Protein AF-A0A142X2S5-F1 (afdb_monomer)

Structure (mmCIF, N/CA/C/O backbone):
data_AF-A0A142X2S5-F1
#
_entry.id   AF-A0A142X2S5-F1
#
loop_
_atom_site.group_PDB
_atom_site.id
_atom_site.type_symbol
_atom_site.label_atom_id
_atom_site.label_alt_id
_atom_site.label_comp_id
_atom_site.label_asym_id
_atom_site.label_entity_id
_atom_site.label_seq_id
_atom_site.pdbx_PDB_ins_code
_atom_site.Cartn_x
_atom_site.Cartn_y
_atom_site.Cartn_z
_atom_site.occupancy
_atom_site.B_iso_or_equiv
_atom_site.auth_seq_id
_atom_site.auth_comp_id
_atom_site.auth_asym_id
_atom_site.auth_atom_id
_atom_site.pdbx_PDB_model_num
ATOM 1 N N . MET A 1 1 ? 18.212 56.727 -26.772 1.00 44.84 1 MET A N 1
ATOM 2 C CA . MET A 1 1 ? 17.847 55.438 -26.141 1.00 44.84 1 MET A CA 1
ATOM 3 C C . MET A 1 1 ? 16.447 55.416 -25.511 1.00 44.84 1 MET A C 1
ATOM 5 O O . MET A 1 1 ? 15.822 54.374 -25.586 1.00 44.84 1 MET A O 1
ATOM 9 N N . GLY A 1 2 ? 15.894 56.514 -24.968 1.00 38.66 2 GLY A N 1
ATOM 10 C CA . GLY A 1 2 ? 14.557 56.482 -24.331 1.00 38.66 2 GLY A CA 1
ATOM 11 C C . GLY A 1 2 ? 13.337 56.349 -25.266 1.00 38.66 2 GLY A C 1
ATOM 12 O O . GLY A 1 2 ? 12.327 55.777 -24.876 1.00 38.66 2 GLY A O 1
ATOM 13 N N . TRP A 1 3 ? 13.420 56.824 -26.514 1.00 35.53 3 TRP A N 1
ATOM 14 C CA . TRP A 1 3 ? 12.264 56.855 -27.427 1.00 35.53 3 TRP A CA 1
ATOM 15 C C . TRP A 1 3 ? 11.974 55.523 -28.141 1.00 35.53 3 TRP A C 1
ATOM 17 O O . TRP A 1 3 ? 10.823 55.272 -28.489 1.00 35.53 3 TRP A O 1
ATOM 27 N N . SER A 1 4 ? 12.964 54.635 -28.313 1.00 38.88 4 SER A N 1
ATOM 28 C CA . SER A 1 4 ? 12.723 53.319 -28.934 1.00 38.88 4 SER A CA 1
ATOM 29 C C . SER A 1 4 ? 12.004 52.358 -27.985 1.00 38.88 4 SER A C 1
ATOM 31 O O . SER A 1 4 ? 11.173 51.573 -28.423 1.00 38.88 4 SER A O 1
ATOM 33 N N . MET A 1 5 ? 12.248 52.476 -26.678 1.00 39.59 5 MET A N 1
ATOM 34 C CA . MET A 1 5 ? 11.594 51.650 -25.662 1.00 39.59 5 MET A CA 1
ATOM 35 C C . MET A 1 5 ? 10.096 51.983 -25.540 1.00 39.59 5 MET A C 1
ATOM 37 O O . MET A 1 5 ? 9.269 51.083 -25.420 1.00 39.59 5 MET A O 1
ATOM 41 N N . LEU A 1 6 ? 9.733 53.266 -25.672 1.00 40.75 6 LEU A N 1
ATOM 42 C CA . LEU A 1 6 ? 8.340 53.723 -25.659 1.00 40.75 6 LEU A CA 1
ATOM 43 C C . LEU A 1 6 ? 7.553 53.216 -26.884 1.00 40.75 6 LEU A C 1
ATOM 45 O O . LEU A 1 6 ? 6.402 52.802 -26.754 1.00 40.75 6 LEU A O 1
ATOM 49 N N . PHE A 1 7 ? 8.186 53.189 -28.062 1.00 42.09 7 PHE A N 1
ATOM 50 C CA . PHE A 1 7 ? 7.568 52.713 -29.306 1.00 42.09 7 PHE A CA 1
ATOM 51 C C . PHE A 1 7 ? 7.323 51.196 -29.310 1.00 42.09 7 PHE A C 1
ATOM 53 O O . PHE A 1 7 ? 6.275 50.738 -29.774 1.00 42.09 7 PHE A O 1
ATOM 60 N N . THR A 1 8 ? 8.248 50.417 -28.744 1.00 43.41 8 THR A N 1
ATOM 61 C CA . THR A 1 8 ? 8.107 48.958 -28.611 1.00 43.41 8 THR A CA 1
ATOM 62 C C . THR A 1 8 ? 6.992 48.589 -27.632 1.00 43.41 8 THR A C 1
ATOM 64 O O . THR A 1 8 ? 6.188 47.702 -27.917 1.00 43.41 8 THR A O 1
ATOM 67 N N . VAL A 1 9 ? 6.875 49.317 -26.516 1.00 42.91 9 VAL A N 1
ATOM 68 C CA . VAL A 1 9 ? 5.805 49.104 -25.528 1.00 42.91 9 VAL A CA 1
ATOM 69 C C . VAL A 1 9 ? 4.435 49.484 -26.101 1.00 42.91 9 VAL A C 1
ATOM 71 O O . VAL A 1 9 ? 3.485 48.717 -25.962 1.00 42.91 9 VAL A O 1
ATOM 74 N N . LEU A 1 10 ? 4.324 50.606 -26.821 1.00 40.78 10 LEU A N 1
ATOM 75 C CA . LEU A 1 10 ? 3.065 51.017 -27.460 1.00 40.78 10 LEU A CA 1
ATOM 76 C C . LEU A 1 10 ? 2.618 50.047 -28.569 1.00 40.78 10 LEU A C 1
ATOM 78 O O . LEU A 1 10 ? 1.429 49.744 -28.672 1.00 40.78 10 LEU A O 1
ATOM 82 N N . SER A 1 11 ? 3.556 49.494 -29.345 1.00 41.19 11 SER A N 1
ATOM 83 C CA . SER A 1 11 ? 3.259 48.511 -30.404 1.00 41.19 11 SER A CA 1
ATOM 84 C C . SER A 1 11 ? 2.818 47.152 -29.843 1.00 41.19 11 SER A C 1
ATOM 86 O O . SER A 1 11 ? 1.925 46.499 -30.392 1.00 41.19 11 SER A O 1
ATOM 88 N N . PHE A 1 12 ? 3.387 46.744 -28.704 1.00 41.97 12 PHE A N 1
ATOM 89 C CA . PHE A 1 12 ? 2.974 45.542 -27.979 1.00 41.97 12 PHE A CA 1
ATOM 90 C C . PHE A 1 12 ? 1.568 45.700 -27.375 1.00 41.97 12 PHE A C 1
ATOM 92 O O . PHE A 1 12 ? 0.742 44.795 -27.475 1.00 41.97 12 PHE A O 1
ATOM 99 N N . VAL A 1 13 ? 1.243 46.883 -26.840 1.00 44.03 13 VAL A N 1
ATOM 100 C CA . VAL A 1 13 ? -0.082 47.194 -26.273 1.00 44.03 13 VAL A CA 1
ATOM 101 C C . VAL A 1 13 ? -1.168 47.282 -27.350 1.00 44.03 13 VAL A C 1
ATOM 103 O O . VAL A 1 13 ? -2.266 46.764 -27.139 1.00 44.03 13 VAL A O 1
ATOM 106 N N . ALA A 1 14 ? -0.882 47.862 -28.520 1.00 41.53 14 ALA A N 1
ATOM 107 C CA . ALA A 1 14 ? -1.813 47.871 -29.655 1.00 41.53 14 ALA A CA 1
ATOM 108 C C . ALA A 1 14 ? -2.127 46.444 -30.154 1.00 41.53 14 ALA A C 1
ATOM 110 O O . ALA A 1 14 ? -3.272 46.124 -30.473 1.00 41.53 14 ALA A O 1
ATOM 111 N N . SER A 1 15 ? -1.129 45.557 -30.129 1.00 42.88 15 SER A N 1
ATOM 112 C CA . SER A 1 15 ? -1.288 44.148 -30.510 1.00 42.88 15 SER A CA 1
ATOM 113 C C . SER A 1 15 ? -2.074 43.349 -29.463 1.00 42.88 15 SER A C 1
ATOM 115 O O . SER A 1 15 ? -2.955 42.566 -29.815 1.00 42.88 15 SER A O 1
ATOM 117 N N . LEU A 1 16 ? -1.827 43.589 -28.170 1.00 38.25 16 LEU A N 1
ATOM 118 C CA . LEU A 1 16 ? -2.517 42.907 -27.070 1.00 38.25 16 LEU A CA 1
ATOM 119 C C . LEU A 1 16 ? -3.984 43.353 -26.938 1.00 38.25 16 LEU A C 1
ATOM 121 O O . LEU A 1 16 ? -4.869 42.530 -26.707 1.00 38.25 16 LEU A O 1
ATOM 125 N N . SER A 1 17 ? -4.258 44.645 -27.141 1.00 42.50 17 SER A N 1
ATOM 126 C CA . SER A 1 17 ? -5.621 45.196 -27.156 1.00 42.50 17 SER A CA 1
ATOM 127 C C . SER A 1 17 ? -6.417 44.757 -28.391 1.00 42.50 17 SER A C 1
ATOM 129 O O . SER A 1 17 ? -7.601 44.445 -28.257 1.00 42.50 17 SER A O 1
ATOM 131 N N . GLY A 1 18 ? -5.776 44.616 -29.558 1.00 40.81 18 GLY A N 1
ATOM 132 C CA . GLY A 1 18 ? -6.381 44.003 -30.747 1.00 40.81 18 GLY A CA 1
ATOM 133 C C . GLY A 1 18 ? -6.702 42.513 -30.563 1.00 40.81 18 GLY A C 1
ATOM 134 O O . GLY A 1 18 ? -7.794 42.064 -30.914 1.00 40.81 18 GLY A O 1
ATOM 135 N N . PHE A 1 19 ? -5.795 41.754 -29.938 1.00 42.12 19 PHE A N 1
ATOM 136 C CA . PHE A 1 19 ? -5.957 40.314 -29.698 1.00 42.12 19 PHE A CA 1
ATOM 137 C C . PHE A 1 19 ? -7.032 40.003 -28.641 1.00 42.12 19 PHE A C 1
ATOM 139 O O . PHE A 1 19 ? -7.837 39.084 -28.810 1.00 42.12 19 PHE A O 1
ATOM 146 N N . LEU A 1 20 ? -7.104 40.807 -27.575 1.00 39.94 20 LEU A N 1
ATOM 147 C CA . LEU A 1 20 ? -8.147 40.704 -26.548 1.00 39.94 20 LEU A CA 1
ATOM 148 C C . LEU A 1 20 ? -9.498 41.245 -27.046 1.00 39.94 20 LEU A C 1
ATOM 150 O O . LEU A 1 20 ? -10.539 40.653 -26.757 1.00 39.94 20 LEU A O 1
ATOM 154 N N . GLY A 1 21 ? -9.498 42.312 -27.852 1.00 41.34 21 GLY A N 1
ATOM 155 C CA . GLY A 1 21 ? -10.703 42.892 -28.448 1.00 41.34 21 GLY A CA 1
ATOM 156 C C . GLY A 1 21 ? -11.422 41.947 -29.415 1.00 41.34 21 GLY A C 1
ATOM 157 O O . GLY A 1 21 ? -12.646 41.855 -29.380 1.00 41.34 21 GLY A O 1
ATOM 158 N N . ALA A 1 22 ? -10.686 41.176 -30.222 1.00 43.06 22 ALA A N 1
ATOM 159 C CA . ALA A 1 22 ? -11.280 40.264 -31.203 1.00 43.06 22 ALA A CA 1
ATOM 160 C C . ALA A 1 22 ? -11.948 39.018 -30.579 1.00 43.06 22 ALA A C 1
ATOM 162 O O . ALA A 1 22 ? -12.914 38.498 -31.139 1.00 43.06 22 ALA A O 1
ATOM 163 N N . ARG A 1 23 ? -11.490 38.551 -29.404 1.00 41.00 23 ARG A N 1
ATOM 164 C CA . ARG A 1 23 ? -12.086 37.398 -28.691 1.00 41.00 23 ARG A CA 1
ATOM 165 C C . ARG A 1 23 ? -13.146 37.781 -27.650 1.00 41.00 23 ARG A C 1
ATOM 167 O O . ARG A 1 23 ? -14.044 36.984 -27.395 1.00 41.00 23 ARG A O 1
ATOM 174 N N . ALA A 1 24 ? -13.096 38.986 -27.077 1.00 44.59 24 ALA A N 1
ATOM 175 C CA . ALA A 1 24 ? -13.946 39.369 -25.941 1.00 44.59 24 ALA A CA 1
ATOM 176 C C . ALA A 1 24 ? -15.348 39.911 -26.304 1.00 44.59 24 ALA A C 1
ATOM 178 O O . ALA A 1 24 ? -16.170 40.133 -25.415 1.00 44.59 24 ALA A O 1
ATOM 179 N N . ILE A 1 25 ? -15.669 40.134 -27.585 1.00 45.31 25 ILE A N 1
ATOM 180 C CA . ILE A 1 25 ? -16.902 40.855 -27.972 1.00 45.31 25 ILE A CA 1
ATOM 181 C C . ILE A 1 25 ? -18.195 40.015 -27.862 1.00 45.31 25 ILE A C 1
ATOM 183 O O . ILE A 1 25 ? -19.285 40.597 -27.831 1.00 45.31 25 ILE A O 1
ATOM 187 N N . ARG A 1 26 ? -18.120 38.682 -27.715 1.00 45.19 26 ARG A N 1
ATOM 188 C CA . ARG A 1 26 ? -19.310 37.800 -27.722 1.00 45.19 26 ARG A CA 1
ATOM 189 C C . ARG A 1 26 ? -19.852 37.355 -26.358 1.00 45.19 26 ARG A C 1
ATOM 191 O O . ARG A 1 26 ? -20.937 36.787 -26.334 1.00 45.19 26 ARG A O 1
ATOM 198 N N . ASP A 1 27 ? -19.182 37.644 -25.242 1.00 44.12 27 ASP A N 1
ATOM 199 C CA . ASP A 1 27 ? -19.626 37.179 -23.917 1.00 44.12 27 ASP A CA 1
ATOM 200 C C . ASP A 1 27 ? -19.834 38.348 -22.936 1.00 44.12 27 ASP A C 1
ATOM 202 O O . ASP A 1 27 ? -18.947 39.175 -22.700 1.00 44.12 27 ASP A O 1
ATOM 206 N N . ALA A 1 28 ? -21.037 38.429 -22.358 1.00 46.28 28 ALA A N 1
ATOM 207 C CA . ALA A 1 28 ? -21.447 39.487 -21.437 1.00 46.28 28 ALA A CA 1
ATOM 208 C C . ALA A 1 28 ? -20.586 39.543 -20.158 1.00 46.28 28 ALA A C 1
ATOM 210 O O . ALA A 1 28 ? -20.481 40.607 -19.545 1.00 46.28 28 ALA A O 1
ATOM 211 N N . ARG A 1 29 ? -19.917 38.440 -19.789 1.00 46.94 29 ARG A N 1
ATOM 212 C CA . ARG A 1 29 ? -19.066 38.342 -18.586 1.00 46.94 29 ARG A CA 1
ATOM 213 C C . ARG A 1 29 ? -17.768 39.152 -18.690 1.00 46.94 29 ARG A C 1
ATOM 215 O O . ARG A 1 29 ? -17.302 39.699 -17.694 1.00 46.94 29 ARG A O 1
ATOM 222 N N . TRP A 1 30 ? -17.217 39.308 -19.895 1.00 43.16 30 TRP A N 1
ATOM 223 C CA . TRP A 1 30 ? -15.948 40.019 -20.115 1.00 43.16 30 TRP A CA 1
ATOM 224 C C . TRP A 1 30 ? -16.097 41.544 -20.167 1.00 43.16 30 TRP A C 1
ATOM 226 O O . TRP A 1 30 ? -15.163 42.279 -19.839 1.00 43.16 30 TRP A O 1
ATOM 236 N N . ARG A 1 31 ? -17.291 42.044 -20.510 1.00 44.97 31 ARG A N 1
ATOM 237 C CA . ARG A 1 31 ? -17.575 43.487 -20.610 1.00 44.97 31 ARG A CA 1
ATOM 238 C C . ARG A 1 31 ? -17.478 44.214 -19.265 1.00 44.97 31 ARG A C 1
ATOM 240 O O . ARG A 1 31 ? -17.175 45.404 -19.243 1.00 44.97 31 ARG A O 1
ATOM 247 N N . PHE A 1 32 ? -17.723 43.514 -18.157 1.00 47.56 32 PHE A N 1
ATOM 248 C CA . PHE A 1 32 ? -17.610 44.075 -16.809 1.00 47.56 32 PHE A CA 1
ATOM 249 C C . PHE A 1 32 ? -16.150 44.157 -16.342 1.00 47.56 32 PHE A C 1
ATOM 251 O O . PHE A 1 32 ? -15.720 45.205 -15.864 1.00 47.56 32 PHE A O 1
ATOM 258 N N . TYR A 1 33 ? -15.364 43.101 -16.583 1.00 43.47 33 TYR A N 1
ATOM 259 C CA . TYR A 1 33 ? -13.931 43.075 -16.271 1.00 43.47 33 TYR A CA 1
ATOM 260 C C . TYR A 1 33 ? -13.159 44.175 -17.002 1.00 43.47 33 TYR A C 1
ATOM 262 O O . TYR A 1 33 ? -12.364 44.871 -16.379 1.00 43.47 33 TYR A O 1
ATOM 270 N N . LEU A 1 34 ? -13.444 44.388 -18.291 1.00 48.88 34 LEU A N 1
ATOM 271 C CA . LEU A 1 34 ? -12.837 45.466 -19.079 1.00 48.88 34 LEU A CA 1
ATOM 272 C C . LEU A 1 34 ? -13.216 46.864 -18.560 1.00 48.88 34 LEU A C 1
ATOM 274 O O . LEU A 1 34 ? -12.362 47.744 -18.514 1.00 48.88 34 LEU A O 1
ATOM 278 N N . LYS A 1 35 ? -14.463 47.077 -18.113 1.00 47.22 35 LYS A N 1
ATOM 279 C CA . LYS A 1 35 ? -14.905 48.375 -17.567 1.00 47.22 35 LYS A CA 1
ATOM 280 C C . LYS A 1 35 ? -14.215 48.753 -16.252 1.00 47.22 35 LYS A C 1
ATOM 282 O O . LYS A 1 35 ? -14.055 49.944 -16.002 1.00 47.22 35 LYS A O 1
ATOM 287 N N . LEU A 1 36 ? -13.811 47.776 -15.434 1.00 49.56 36 LEU A N 1
ATOM 288 C CA . LEU A 1 36 ? -13.132 48.031 -14.157 1.00 49.56 36 LEU A CA 1
ATOM 289 C C . LEU A 1 36 ? -11.602 48.104 -14.284 1.00 49.56 36 LEU A C 1
ATOM 291 O O . LEU A 1 36 ? -10.973 48.883 -13.573 1.00 49.56 36 LEU A O 1
ATOM 295 N N . SER A 1 37 ? -10.990 47.313 -15.172 1.00 50.47 37 SER A N 1
ATOM 296 C CA . SER A 1 37 ? -9.525 47.207 -15.269 1.00 50.47 37 SER A CA 1
ATOM 297 C C . SER A 1 37 ? -8.879 48.312 -16.111 1.00 50.47 37 SER A C 1
ATOM 299 O O . SER A 1 37 ? -7.793 48.783 -15.773 1.00 50.47 37 SER A O 1
ATOM 301 N N . LEU A 1 38 ? -9.550 48.790 -17.165 1.00 51.34 38 LEU A N 1
ATOM 302 C CA . LEU A 1 38 ? -9.025 49.836 -18.056 1.00 51.34 38 LEU A CA 1
ATOM 303 C C . LEU A 1 38 ? -8.737 51.186 -17.360 1.00 51.34 38 LEU A C 1
ATOM 305 O O . LEU A 1 38 ? -7.678 51.759 -17.629 1.00 51.34 38 LEU A O 1
ATOM 309 N N . PRO A 1 39 ? -9.587 51.705 -16.449 1.00 53.53 39 PRO A N 1
ATOM 310 C CA . PRO A 1 39 ? -9.295 52.943 -15.719 1.00 53.53 39 PRO A CA 1
ATOM 311 C C . PRO A 1 39 ? -8.101 52.810 -14.763 1.00 53.53 39 PRO A C 1
ATOM 313 O O . PRO A 1 39 ? -7.277 53.716 -14.681 1.00 53.53 39 PRO A O 1
ATOM 316 N N . LEU A 1 40 ? -7.975 51.664 -14.085 1.00 54.81 40 LEU A N 1
ATOM 317 C CA . LEU A 1 40 ? -6.886 51.362 -13.146 1.00 54.81 40 LEU A CA 1
ATOM 318 C C . LEU A 1 40 ? -5.534 51.242 -13.859 1.00 54.81 40 LEU A C 1
ATOM 320 O O . LEU A 1 40 ? -4.540 51.807 -13.408 1.00 54.81 40 LEU A O 1
ATOM 324 N N . ILE A 1 41 ? -5.516 50.571 -15.013 1.00 56.22 41 ILE A N 1
ATOM 325 C CA . ILE A 1 41 ? -4.330 50.475 -15.871 1.00 56.22 41 ILE A CA 1
ATOM 326 C C . ILE A 1 41 ? -3.939 51.865 -16.395 1.00 56.22 41 ILE A C 1
ATOM 328 O O . ILE A 1 41 ? -2.766 52.231 -16.361 1.00 56.22 41 ILE A O 1
ATOM 332 N N . SER A 1 42 ? -4.915 52.680 -16.804 1.00 58.09 42 SER A N 1
ATOM 333 C CA . SER A 1 42 ? -4.665 54.046 -17.288 1.00 58.09 42 SER A CA 1
ATOM 334 C C . SER A 1 42 ? -4.078 54.959 -16.201 1.00 58.09 42 SER A C 1
ATOM 336 O O . SER A 1 42 ? -3.175 55.749 -16.480 1.00 58.09 42 SER A O 1
ATOM 338 N N . LEU A 1 43 ? -4.537 54.820 -14.951 1.00 59.91 43 LEU A N 1
ATOM 339 C CA . LEU A 1 43 ? -4.029 55.582 -13.806 1.00 59.91 43 LEU A CA 1
ATOM 340 C C . LEU A 1 43 ? -2.568 55.221 -13.477 1.00 59.91 43 LEU A C 1
ATOM 342 O O . LEU A 1 43 ? -1.759 56.104 -13.198 1.00 59.91 43 LEU A O 1
ATOM 346 N N . LEU A 1 44 ? -2.206 53.937 -13.579 1.00 56.62 44 LEU A N 1
ATOM 347 C CA . LEU A 1 44 ? -0.835 53.454 -13.368 1.00 56.62 44 LEU A CA 1
ATOM 348 C C . LEU A 1 44 ? 0.142 54.011 -14.402 1.00 56.62 44 LEU A C 1
ATOM 350 O O . LEU A 1 44 ? 1.229 54.465 -14.041 1.00 56.62 44 LEU A O 1
ATOM 354 N N . PHE A 1 45 ? -0.252 54.029 -15.677 1.00 60.03 45 PHE A N 1
ATOM 355 C CA . PHE A 1 45 ? 0.576 54.615 -16.730 1.00 60.03 45 PHE A CA 1
ATOM 356 C C . PHE A 1 45 ? 0.737 56.130 -16.560 1.00 60.03 45 PHE A C 1
ATOM 358 O O . PHE A 1 45 ? 1.834 56.644 -16.781 1.00 60.03 45 PHE A O 1
ATOM 365 N N . ALA A 1 46 ? -0.300 56.838 -16.097 1.00 62.81 46 ALA A N 1
ATOM 366 C CA . ALA A 1 46 ? -0.203 58.261 -15.777 1.00 62.81 46 ALA A CA 1
ATOM 367 C C . ALA A 1 46 ? 0.775 58.524 -14.616 1.00 62.81 46 ALA A C 1
ATOM 369 O O . ALA A 1 46 ? 1.632 59.400 -14.732 1.00 62.81 46 ALA A O 1
ATOM 370 N N . CYS A 1 47 ? 0.719 57.733 -13.538 1.00 60.12 47 CYS A N 1
ATOM 371 C CA . CYS A 1 47 ? 1.647 57.848 -12.407 1.00 60.12 47 CYS A CA 1
ATOM 372 C C . CYS A 1 47 ? 3.098 57.520 -12.794 1.00 60.12 47 CYS A C 1
ATOM 374 O O . CYS A 1 47 ? 4.012 58.241 -12.392 1.00 60.12 47 CYS A O 1
ATOM 376 N N . ALA A 1 48 ? 3.320 56.484 -13.610 1.00 58.91 48 ALA A N 1
ATOM 377 C CA . ALA A 1 48 ? 4.652 56.124 -14.096 1.00 58.91 48 ALA A CA 1
ATOM 378 C C . ALA A 1 48 ? 5.239 57.206 -15.021 1.00 58.91 48 ALA A C 1
ATOM 380 O O . ALA A 1 48 ? 6.393 57.602 -14.857 1.00 58.91 48 ALA A O 1
ATOM 381 N N . ALA A 1 49 ? 4.431 57.750 -15.939 1.00 61.62 49 ALA A N 1
ATOM 382 C CA . ALA A 1 49 ? 4.846 58.843 -16.817 1.00 61.62 49 ALA A CA 1
ATOM 383 C C . ALA A 1 49 ? 5.199 60.118 -16.029 1.00 61.62 49 ALA A C 1
ATOM 385 O O . ALA A 1 49 ? 6.182 60.793 -16.346 1.00 61.62 49 ALA A O 1
ATOM 386 N N . TRP A 1 50 ? 4.448 60.424 -14.966 1.00 60.44 50 TRP A N 1
ATOM 387 C CA . TRP A 1 50 ? 4.737 61.559 -14.087 1.00 60.44 50 TRP A CA 1
ATOM 388 C C . TRP A 1 50 ? 5.991 61.347 -13.234 1.00 60.44 50 TRP A C 1
ATOM 390 O O . TRP A 1 50 ? 6.805 62.262 -13.122 1.00 60.44 50 TRP A O 1
ATOM 400 N N . GLY A 1 51 ? 6.211 60.142 -12.703 1.00 58.03 51 GLY A N 1
ATOM 401 C CA . GLY A 1 51 ? 7.448 59.796 -11.994 1.00 58.03 51 GLY A CA 1
ATOM 402 C C . GLY A 1 51 ? 8.686 59.966 -12.881 1.00 58.03 51 GLY A C 1
ATOM 403 O O . GLY A 1 51 ? 9.652 60.622 -12.486 1.00 58.03 51 GLY A O 1
ATOM 404 N N . CYS A 1 52 ? 8.633 59.477 -14.125 1.00 62.22 52 CYS A N 1
ATOM 405 C CA . CYS A 1 52 ? 9.712 59.660 -15.100 1.00 62.22 52 CYS A CA 1
ATOM 406 C C . CYS A 1 52 ? 9.958 61.138 -15.454 1.00 62.22 52 CYS A C 1
ATOM 408 O O . CYS A 1 52 ? 11.109 61.532 -15.645 1.00 62.22 52 CYS A O 1
ATOM 410 N N . PHE A 1 53 ? 8.912 61.971 -15.500 1.00 65.88 53 PHE A N 1
ATOM 411 C CA . PHE A 1 53 ? 9.023 63.411 -15.761 1.00 65.88 53 PHE A CA 1
ATOM 412 C C . PHE A 1 53 ? 9.801 64.162 -14.666 1.00 65.88 53 PHE A C 1
ATOM 414 O O . PHE A 1 53 ? 10.651 64.998 -14.979 1.00 65.88 53 PHE A O 1
ATOM 421 N N . TRP A 1 54 ? 9.565 63.845 -13.388 1.00 58.50 54 TRP A N 1
ATOM 422 C CA . TRP A 1 54 ? 10.279 64.468 -12.263 1.00 58.50 54 TRP A CA 1
ATOM 423 C C . TRP A 1 54 ? 11.728 63.986 -12.138 1.00 58.50 54 TRP A C 1
ATOM 425 O O . TRP A 1 54 ? 12.626 64.789 -11.870 1.00 58.50 54 TRP A O 1
ATOM 435 N N . VAL A 1 55 ? 11.978 62.704 -12.424 1.00 59.75 55 VAL A N 1
ATOM 436 C CA . VAL A 1 55 ? 13.338 62.143 -12.482 1.00 59.75 55 VAL A CA 1
ATOM 437 C C . VAL A 1 55 ? 14.148 62.790 -13.610 1.00 59.75 55 VAL A C 1
ATOM 439 O O . VAL A 1 55 ? 15.289 63.191 -13.389 1.00 59.75 55 VAL A O 1
ATOM 442 N N . ALA A 1 56 ? 13.549 62.998 -14.788 1.00 59.47 56 ALA A N 1
ATOM 443 C CA . ALA A 1 56 ? 14.208 63.656 -15.919 1.00 59.47 56 ALA A CA 1
ATOM 444 C C . ALA A 1 56 ? 14.549 65.140 -15.667 1.00 59.47 56 ALA A C 1
ATOM 446 O O . ALA A 1 56 ? 15.414 65.689 -16.347 1.00 59.47 56 ALA A O 1
ATOM 447 N N . ARG A 1 57 ? 13.906 65.794 -14.687 1.00 63.22 57 ARG A N 1
ATOM 448 C CA . ARG A 1 57 ? 14.204 67.178 -14.270 1.00 63.22 57 ARG A CA 1
ATOM 449 C C . ARG A 1 57 ? 15.152 67.287 -13.072 1.00 63.22 57 ARG A C 1
ATOM 451 O O . ARG A 1 57 ? 15.370 68.390 -12.582 1.00 63.22 57 ARG A O 1
ATOM 458 N N . GLY A 1 58 ? 15.736 66.174 -12.623 1.00 50.34 58 GLY A N 1
ATOM 459 C CA . GLY A 1 58 ? 16.754 66.148 -11.566 1.00 50.34 58 GLY A CA 1
ATOM 460 C C . GLY A 1 58 ? 16.204 66.136 -10.137 1.00 50.34 58 GLY A C 1
ATOM 461 O O . GLY A 1 58 ? 16.970 66.290 -9.191 1.00 50.34 58 GLY A O 1
ATOM 462 N N . TRP A 1 59 ? 14.894 65.940 -9.952 1.00 54.22 59 TRP A N 1
ATOM 463 C CA . TRP A 1 59 ? 14.246 65.920 -8.636 1.00 54.22 59 TRP A CA 1
ATOM 464 C C . TRP A 1 59 ? 14.035 64.467 -8.189 1.00 54.22 59 TRP A C 1
ATOM 466 O O . TRP A 1 59 ? 12.927 63.928 -8.217 1.00 54.22 59 TRP A O 1
ATOM 476 N N . SER A 1 60 ? 15.131 63.810 -7.808 1.00 58.62 60 SER A N 1
ATOM 477 C CA . SER A 1 60 ? 15.187 62.366 -7.536 1.00 58.62 60 SER A CA 1
ATOM 478 C C . SER A 1 60 ? 14.323 61.923 -6.348 1.00 58.62 60 SER A C 1
ATOM 480 O O . SER A 1 60 ? 13.685 60.874 -6.416 1.00 58.62 60 SER A O 1
ATOM 482 N N . ILE A 1 61 ? 14.226 62.733 -5.290 1.00 60.97 61 ILE A N 1
ATOM 483 C CA . ILE A 1 61 ? 13.481 62.381 -4.067 1.00 60.97 61 ILE A CA 1
ATOM 484 C C . ILE A 1 61 ? 11.959 62.428 -4.295 1.00 60.97 61 ILE A C 1
ATOM 486 O O . ILE A 1 61 ? 11.245 61.515 -3.883 1.00 60.97 61 ILE A O 1
ATOM 490 N N . LEU A 1 62 ? 11.453 63.442 -5.008 1.00 57.97 62 LEU A N 1
ATOM 491 C CA . LEU A 1 62 ? 10.020 63.554 -5.320 1.00 57.97 62 LEU A CA 1
ATOM 492 C C . LEU A 1 62 ? 9.564 62.476 -6.324 1.00 57.97 62 LEU A C 1
ATOM 494 O O . LEU A 1 62 ? 8.460 61.941 -6.208 1.00 57.97 62 LEU A O 1
ATOM 498 N N . GLY A 1 63 ? 10.430 62.120 -7.280 1.00 57.19 63 GLY A N 1
ATOM 499 C CA . GLY A 1 63 ? 10.191 61.017 -8.216 1.00 57.19 63 GLY A CA 1
ATOM 500 C C . GLY A 1 63 ? 10.109 59.654 -7.519 1.00 57.19 63 GLY A C 1
ATOM 501 O O . GLY A 1 63 ? 9.213 58.864 -7.804 1.00 57.19 63 GLY A O 1
ATOM 502 N N . LEU A 1 64 ? 10.987 59.395 -6.547 1.00 56.72 64 LEU A N 1
ATOM 503 C CA . LEU A 1 64 ? 10.978 58.148 -5.772 1.00 56.72 64 LEU A CA 1
ATOM 504 C C . LEU A 1 64 ? 9.750 58.026 -4.856 1.00 56.72 64 LEU A C 1
ATOM 506 O O . LEU A 1 64 ? 9.164 56.949 -4.773 1.00 56.72 64 LEU A O 1
ATOM 510 N N . LEU A 1 65 ? 9.316 59.121 -4.222 1.00 60.34 65 LEU A N 1
ATOM 511 C CA . LEU A 1 65 ? 8.119 59.134 -3.366 1.00 60.34 65 LEU A CA 1
ATOM 512 C C . LEU A 1 65 ? 6.818 58.926 -4.156 1.00 60.34 65 LEU A C 1
ATOM 514 O O . LEU A 1 65 ? 5.889 58.276 -3.676 1.00 60.34 65 LEU A O 1
ATOM 518 N N . THR A 1 66 ? 6.744 59.446 -5.382 1.00 59.22 66 THR A N 1
ATOM 519 C CA . THR A 1 66 ? 5.573 59.257 -6.254 1.00 59.22 66 THR A CA 1
ATOM 520 C C . THR A 1 66 ? 5.506 57.837 -6.821 1.00 59.22 66 THR A C 1
ATOM 522 O O . THR A 1 66 ? 4.430 57.238 -6.835 1.00 59.22 66 THR A O 1
ATOM 525 N N . LEU A 1 67 ? 6.649 57.252 -7.194 1.00 56.84 67 LEU A N 1
ATOM 526 C CA . LEU A 1 67 ? 6.744 55.849 -7.612 1.00 56.84 67 LEU A CA 1
ATOM 527 C C . LEU A 1 67 ? 6.438 54.870 -6.465 1.00 56.84 67 LEU A C 1
ATOM 529 O O . LEU A 1 67 ? 5.713 53.900 -6.681 1.00 56.84 67 LEU A O 1
ATOM 533 N N . SER A 1 68 ? 6.914 55.131 -5.241 1.00 56.44 68 SER A N 1
ATOM 534 C CA . SER A 1 68 ? 6.631 54.255 -4.094 1.00 56.44 68 SER A CA 1
ATOM 535 C C . SER A 1 68 ? 5.152 54.277 -3.697 1.00 56.44 68 SER A C 1
ATOM 537 O O . SER A 1 68 ? 4.567 53.225 -3.437 1.00 56.44 68 SER A O 1
ATOM 539 N N . SER A 1 69 ? 4.517 55.450 -3.746 1.00 56.56 69 SER A N 1
ATOM 540 C CA . SER A 1 69 ? 3.086 55.610 -3.460 1.00 56.56 69 SER A CA 1
ATOM 541 C C . SER A 1 69 ? 2.211 54.905 -4.504 1.00 56.56 69 SER A C 1
ATOM 543 O O . SER A 1 69 ? 1.214 54.272 -4.153 1.00 56.56 69 SER A O 1
ATOM 545 N N . ALA A 1 70 ? 2.606 54.948 -5.783 1.00 55.91 70 ALA A N 1
ATOM 546 C CA . ALA A 1 70 ? 1.922 54.232 -6.860 1.00 55.91 70 ALA A CA 1
ATOM 547 C C . ALA A 1 70 ? 2.051 52.704 -6.717 1.00 55.91 70 ALA A C 1
ATOM 549 O O . ALA A 1 70 ? 1.066 51.989 -6.903 1.00 55.91 70 ALA A O 1
ATOM 550 N N . CYS A 1 71 ? 3.224 52.201 -6.317 1.00 53.91 71 CYS A N 1
ATOM 551 C CA . CYS A 1 71 ? 3.416 50.781 -6.009 1.00 53.91 71 CYS A CA 1
ATOM 552 C C . CYS A 1 71 ? 2.572 50.331 -4.808 1.00 53.91 71 CYS A C 1
ATOM 554 O O . CYS A 1 71 ? 1.977 49.255 -4.850 1.00 53.91 71 CYS A O 1
ATOM 556 N N . LEU A 1 72 ? 2.463 51.156 -3.761 1.00 55.16 72 LEU A N 1
ATOM 557 C CA . LEU A 1 72 ? 1.653 50.833 -2.584 1.00 55.16 72 LEU A CA 1
ATOM 558 C C . LEU A 1 72 ? 0.157 50.751 -2.928 1.00 55.16 72 LEU A C 1
ATOM 560 O O . LEU A 1 72 ? -0.523 49.802 -2.542 1.00 55.16 72 LEU A O 1
ATOM 564 N N . LEU A 1 73 ? -0.343 51.704 -3.721 1.00 55.25 73 LEU A N 1
ATOM 565 C CA . LEU A 1 73 ? -1.713 51.680 -4.242 1.00 55.25 73 LEU A CA 1
ATOM 566 C C . LEU A 1 73 ? -1.964 50.467 -5.146 1.00 55.25 73 LEU A C 1
ATOM 568 O O . LEU A 1 73 ? -3.060 49.913 -5.127 1.00 55.25 73 LEU A O 1
ATOM 572 N N . TRP A 1 74 ? -0.955 50.017 -5.896 1.00 52.44 74 TRP A N 1
ATOM 573 C CA . TRP A 1 74 ? -1.052 48.822 -6.731 1.00 52.44 74 TRP A CA 1
ATOM 574 C C . TRP A 1 74 ? -1.152 47.533 -5.912 1.00 52.44 74 TRP A C 1
ATOM 576 O O . TRP A 1 74 ? -1.992 46.686 -6.208 1.00 52.44 74 TRP A O 1
ATOM 586 N N . ILE A 1 75 ? -0.361 47.410 -4.843 1.00 53.38 75 ILE A N 1
ATOM 587 C CA . ILE A 1 75 ? -0.419 46.268 -3.918 1.00 53.38 75 ILE A CA 1
ATOM 588 C C . ILE A 1 75 ? -1.788 46.209 -3.228 1.00 53.38 75 ILE A C 1
ATOM 590 O O . ILE A 1 75 ? -2.402 45.144 -3.160 1.00 53.38 75 ILE A O 1
ATOM 594 N N . LEU A 1 76 ? -2.311 47.356 -2.784 1.00 51.84 76 LEU A N 1
ATOM 595 C CA . LEU A 1 76 ? -3.641 47.438 -2.174 1.00 51.84 76 LEU A CA 1
ATOM 596 C C . LEU A 1 76 ? -4.762 47.130 -3.180 1.00 51.84 76 LEU A C 1
ATOM 598 O O . LEU A 1 76 ? -5.708 46.418 -2.844 1.00 51.84 76 LEU A O 1
ATOM 602 N N . ALA A 1 77 ? -4.644 47.599 -4.427 1.00 53.47 77 ALA A N 1
ATOM 603 C CA . ALA A 1 77 ? -5.602 47.297 -5.489 1.00 53.47 77 ALA A CA 1
ATOM 604 C C . ALA A 1 77 ? -5.586 45.810 -5.882 1.00 53.47 77 ALA A C 1
ATOM 606 O O . ALA A 1 77 ? -6.648 45.231 -6.102 1.00 53.47 77 ALA A O 1
ATOM 607 N N . LEU A 1 78 ? -4.413 45.170 -5.915 1.00 50.41 78 LEU A N 1
ATOM 608 C CA . LEU A 1 78 ? -4.279 43.724 -6.107 1.00 50.41 78 LEU A CA 1
ATOM 609 C C . LEU A 1 78 ? -4.889 42.935 -4.953 1.00 50.41 78 LEU A C 1
ATOM 611 O O . LEU A 1 78 ? -5.605 41.971 -5.205 1.00 50.41 78 LEU A O 1
ATOM 615 N N . GLY A 1 79 ? -4.666 43.366 -3.709 1.00 46.69 79 GLY A N 1
ATOM 616 C CA . GLY A 1 79 ? -5.282 42.760 -2.527 1.00 46.69 79 GLY A CA 1
ATOM 617 C C . GLY A 1 79 ? -6.811 42.835 -2.570 1.00 46.69 79 GLY A C 1
ATOM 618 O O . GLY A 1 79 ? -7.487 41.820 -2.404 1.00 46.69 79 GLY A O 1
ATOM 619 N N . ALA A 1 80 ? -7.363 44.008 -2.892 1.00 48.09 80 ALA A N 1
ATOM 620 C CA . ALA A 1 80 ? -8.806 44.205 -3.040 1.00 48.09 80 ALA A CA 1
ATOM 621 C C . ALA A 1 80 ? -9.395 43.423 -4.231 1.00 48.09 80 ALA A C 1
ATOM 623 O O . ALA A 1 80 ? -10.492 42.873 -4.131 1.00 48.09 80 ALA A O 1
ATOM 624 N N . PHE A 1 81 ? -8.659 43.321 -5.344 1.00 49.03 81 PHE A N 1
ATOM 625 C CA . PHE A 1 81 ? -9.043 42.533 -6.519 1.00 49.03 81 PHE A CA 1
ATOM 626 C C . PHE A 1 81 ? -9.052 41.027 -6.221 1.00 49.03 81 PHE A C 1
ATOM 628 O O . PHE A 1 81 ? -9.988 40.328 -6.607 1.00 49.03 81 PHE A O 1
ATOM 635 N N . HIS A 1 82 ? -8.060 40.528 -5.480 1.00 46.12 82 HIS A N 1
ATOM 636 C CA . HIS A 1 82 ? -7.974 39.122 -5.083 1.00 46.12 82 HIS A CA 1
ATOM 637 C C . HIS A 1 82 ? -9.078 38.747 -4.080 1.00 46.12 82 HIS A C 1
ATOM 639 O O . HIS A 1 82 ? -9.711 37.697 -4.207 1.00 46.12 82 HIS A O 1
ATOM 645 N N . TRP A 1 83 ? -9.372 39.639 -3.129 1.00 44.34 83 TRP A N 1
ATOM 646 C CA . TRP A 1 83 ? -10.447 39.454 -2.155 1.00 44.34 83 TRP A CA 1
ATOM 647 C C . TRP A 1 83 ? -11.839 39.494 -2.809 1.00 44.34 83 TRP A C 1
ATOM 649 O O . TRP A 1 83 ? -12.651 38.593 -2.597 1.00 44.34 83 TRP A O 1
ATOM 659 N N . GLY A 1 84 ? -12.088 40.464 -3.696 1.00 46.97 84 GLY A N 1
ATOM 660 C CA . GLY A 1 84 ? -13.358 40.585 -4.419 1.00 46.97 84 GLY A CA 1
ATOM 661 C C . GLY A 1 84 ? -13.649 39.416 -5.369 1.00 46.97 84 GLY A C 1
ATOM 662 O O . GLY A 1 84 ? -14.802 39.000 -5.489 1.00 46.97 84 GLY A O 1
ATOM 663 N N . ILE A 1 85 ? -12.621 38.843 -6.008 1.00 47.91 85 ILE A N 1
ATOM 664 C CA . ILE A 1 85 ? -12.768 37.636 -6.838 1.00 47.91 85 ILE A CA 1
ATOM 665 C C . ILE A 1 85 ? -13.112 36.416 -5.982 1.00 47.91 85 ILE A C 1
ATOM 667 O O . ILE A 1 85 ? -13.985 35.645 -6.375 1.00 47.91 85 ILE A O 1
ATOM 671 N N . SER A 1 86 ? -12.496 36.261 -4.807 1.00 48.31 86 SER A N 1
ATOM 672 C CA . SER A 1 86 ? -12.816 35.152 -3.901 1.00 48.31 86 SER A CA 1
ATOM 673 C C . SER A 1 86 ? -14.264 35.205 -3.415 1.00 48.31 86 SER A C 1
ATOM 675 O O . SER A 1 86 ? -14.953 34.191 -3.439 1.00 48.31 86 SER A O 1
ATOM 677 N N . GLU A 1 87 ? -14.748 36.380 -3.016 1.00 49.19 87 GLU A N 1
ATOM 678 C CA . GLU A 1 87 ? -16.113 36.559 -2.513 1.00 49.19 87 GLU A CA 1
ATOM 679 C C . GLU A 1 87 ? -17.168 36.339 -3.618 1.00 49.19 87 GLU A C 1
ATOM 681 O O . GLU A 1 87 ? -18.233 35.755 -3.390 1.00 49.19 87 GLU A O 1
ATOM 686 N N . LEU A 1 88 ? -16.877 36.794 -4.843 1.00 47.53 88 LEU A N 1
ATOM 687 C CA . LEU A 1 88 ? -17.729 36.569 -6.011 1.00 47.53 88 LEU A CA 1
ATOM 688 C C . LEU A 1 88 ? -17.754 35.085 -6.408 1.00 47.53 88 LEU A C 1
ATOM 690 O O . LEU A 1 88 ? -18.811 34.572 -6.779 1.00 47.53 88 LEU A O 1
ATOM 694 N N . TYR A 1 89 ? -16.620 34.391 -6.288 1.00 49.47 89 TYR A N 1
ATOM 695 C CA . TYR A 1 89 ? -16.509 32.963 -6.571 1.00 49.47 89 TYR A CA 1
ATOM 696 C C . TYR A 1 89 ? -17.268 32.122 -5.538 1.00 49.47 89 TYR A C 1
ATOM 698 O O . TYR A 1 89 ? -18.077 31.290 -5.934 1.00 49.47 89 TYR A O 1
ATOM 706 N N . ASP A 1 90 ? -17.165 32.438 -4.243 1.00 51.12 90 ASP A N 1
ATOM 707 C CA . ASP A 1 90 ? -17.939 31.774 -3.179 1.00 51.12 90 ASP A CA 1
ATOM 708 C C . ASP A 1 90 ? -19.461 31.950 -3.351 1.00 51.12 90 ASP A C 1
ATOM 710 O O . ASP A 1 90 ? -20.267 31.132 -2.891 1.00 51.12 90 ASP A O 1
ATOM 714 N N . ARG A 1 91 ? -19.902 33.037 -3.998 1.00 52.00 91 ARG A N 1
ATOM 715 C CA . ARG A 1 91 ? -21.319 33.254 -4.345 1.00 52.00 91 ARG A CA 1
ATOM 716 C C . ARG A 1 91 ? -21.737 32.501 -5.606 1.00 52.00 91 ARG A C 1
ATOM 718 O O . ARG A 1 91 ? -22.881 32.057 -5.677 1.00 52.00 91 ARG A O 1
ATOM 725 N N . LEU A 1 92 ? -20.845 32.360 -6.585 1.00 46.50 92 LEU A N 1
ATOM 726 C CA . LEU A 1 92 ? -21.097 31.596 -7.808 1.00 46.50 92 LEU A CA 1
ATOM 727 C C . LEU A 1 92 ? -21.072 30.086 -7.548 1.00 46.50 92 LEU A C 1
ATOM 729 O O . LEU A 1 92 ? -21.949 29.389 -8.045 1.00 46.50 92 LEU A O 1
ATOM 733 N N . GLU A 1 93 ? -20.163 29.597 -6.705 1.00 52.69 93 GLU A N 1
ATOM 734 C CA . GLU A 1 93 ? -20.057 28.186 -6.312 1.00 52.69 93 GLU A CA 1
ATOM 735 C C . GLU A 1 93 ? -21.280 27.728 -5.500 1.00 52.69 93 GLU A C 1
ATOM 737 O O . GLU A 1 93 ? -21.801 26.635 -5.709 1.00 52.69 93 GLU A O 1
ATOM 742 N N . ARG A 1 94 ? -21.825 28.605 -4.643 1.00 57.25 94 ARG A N 1
ATOM 743 C CA . ARG A 1 94 ? -23.110 28.365 -3.959 1.00 57.25 94 ARG A CA 1
ATOM 744 C C . ARG A 1 94 ? -24.310 28.325 -4.903 1.00 57.25 94 ARG A C 1
ATOM 746 O O . ARG A 1 94 ? -25.343 27.771 -4.539 1.00 57.25 94 ARG A O 1
ATOM 753 N N . ARG A 1 95 ? -24.202 28.946 -6.079 1.00 45.06 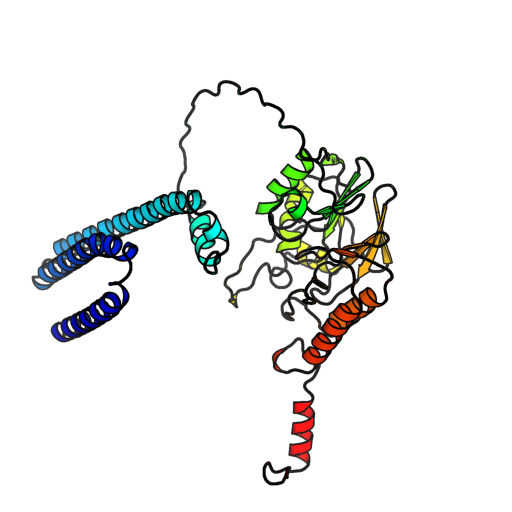95 ARG A N 1
ATOM 754 C CA . ARG A 1 95 ? -25.298 29.074 -7.047 1.00 45.06 95 ARG A CA 1
ATOM 755 C C . ARG A 1 95 ? -25.233 28.034 -8.173 1.00 45.06 95 ARG A C 1
ATOM 757 O O . ARG A 1 95 ? -26.281 27.753 -8.742 1.00 45.06 95 ARG A O 1
ATOM 764 N N . TYR A 1 96 ? -24.054 27.465 -8.451 1.00 47.47 96 TYR A N 1
ATOM 765 C CA . TYR A 1 96 ? -23.790 26.491 -9.523 1.00 47.47 96 TYR A CA 1
ATOM 766 C C . TYR A 1 96 ? -22.779 25.411 -9.056 1.00 47.47 96 TYR A C 1
ATOM 768 O O . TYR A 1 96 ? -21.578 25.526 -9.329 1.00 47.47 96 TYR A O 1
ATOM 776 N N . PRO A 1 97 ? -23.227 24.379 -8.310 1.00 53.62 97 PRO A N 1
ATOM 777 C CA . PRO A 1 97 ? -22.362 23.358 -7.696 1.00 53.62 97 PRO A CA 1
ATOM 778 C C . PRO A 1 97 ? -21.556 22.500 -8.689 1.00 53.62 97 PRO A C 1
ATOM 780 O O . PRO A 1 97 ? -20.522 21.935 -8.330 1.00 53.62 97 PRO A O 1
ATOM 783 N N . GLU A 1 98 ? -22.006 22.403 -9.939 1.00 44.38 98 GLU A N 1
ATOM 784 C CA . GLU A 1 98 ? -21.396 21.631 -11.028 1.00 44.38 98 GLU A CA 1
ATOM 785 C C . GLU A 1 98 ? -19.981 22.103 -11.410 1.00 44.38 98 GLU A C 1
ATOM 787 O O . GLU A 1 98 ? -19.178 21.318 -11.922 1.00 44.38 98 GLU A O 1
ATOM 792 N N . LEU A 1 99 ? -19.626 23.350 -11.077 1.00 47.19 99 LEU A N 1
ATOM 793 C CA . LEU A 1 99 ? -18.295 23.922 -11.310 1.00 47.19 99 LEU A CA 1
ATOM 794 C C . LEU A 1 99 ? -17.178 23.241 -10.493 1.00 47.19 99 LEU A C 1
ATOM 796 O O . LEU A 1 99 ? -16.004 23.435 -10.801 1.00 47.19 99 LEU A O 1
ATOM 800 N N . ARG A 1 100 ? -17.519 22.401 -9.502 1.00 52.94 100 ARG A N 1
ATOM 801 C CA . ARG A 1 100 ? -16.561 21.640 -8.675 1.00 52.94 100 ARG A CA 1
ATOM 802 C C . ARG A 1 100 ? -15.839 20.502 -9.400 1.00 52.94 100 ARG A C 1
ATOM 804 O O . ARG A 1 100 ? -14.845 20.004 -8.887 1.00 52.94 100 ARG A O 1
ATOM 811 N N . SER A 1 101 ? -16.335 20.078 -10.560 1.00 44.53 101 SER A N 1
ATOM 812 C CA . SER A 1 101 ? -15.862 18.871 -11.262 1.00 44.53 101 SER A CA 1
ATOM 813 C C . SER A 1 101 ? -15.086 19.153 -12.557 1.00 44.53 101 SER A C 1
ATOM 815 O O . SER A 1 101 ? -14.791 18.238 -13.320 1.00 44.53 101 SER A O 1
ATOM 817 N N . GLY A 1 102 ? -14.762 20.423 -12.826 1.00 42.66 102 GLY A N 1
ATOM 818 C CA . GLY A 1 102 ? -14.107 20.844 -14.063 1.00 42.66 102 GLY A CA 1
ATOM 819 C C . GLY A 1 102 ? -12.569 20.785 -14.035 1.00 42.66 102 GLY A C 1
ATOM 820 O O . GLY A 1 102 ? -11.963 20.791 -12.964 1.00 42.66 102 GLY A O 1
ATOM 821 N N . PRO A 1 103 ? -11.920 20.838 -15.215 1.00 34.25 103 PRO A N 1
ATOM 822 C CA . PRO A 1 103 ? -10.476 20.622 -15.417 1.00 34.25 103 PRO A CA 1
ATOM 823 C C . PRO A 1 103 ? -9.537 21.689 -14.809 1.00 34.25 103 PRO A C 1
ATOM 825 O O . PRO A 1 103 ? -8.339 21.664 -15.064 1.00 34.25 103 PRO A O 1
ATOM 828 N N . PHE A 1 104 ? -10.052 22.624 -14.003 1.00 36.50 104 PHE A N 1
ATOM 829 C CA . PHE A 1 104 ? -9.281 23.695 -13.354 1.00 36.50 104 PHE A CA 1
ATOM 830 C C . PHE A 1 104 ? -9.302 23.637 -11.813 1.00 36.50 104 PHE A C 1
ATOM 832 O O . PHE A 1 104 ? -8.814 24.568 -11.172 1.00 36.50 104 PHE A O 1
ATOM 839 N N . SER A 1 105 ? -9.822 22.564 -11.200 1.00 46.50 105 SER A N 1
ATOM 840 C CA . SER A 1 105 ? -9.855 22.401 -9.731 1.00 46.50 105 SER A CA 1
ATOM 841 C C . SER A 1 105 ? -8.468 22.517 -9.076 1.00 46.50 105 SER A C 1
ATOM 843 O O . SER A 1 105 ? -8.340 23.107 -8.006 1.00 46.50 105 SER A O 1
ATOM 845 N N . TYR A 1 106 ? -7.419 22.057 -9.762 1.00 40.31 106 TYR A N 1
ATOM 846 C CA . TYR A 1 106 ? -6.035 22.042 -9.276 1.00 40.31 106 TYR A CA 1
ATOM 847 C C . TYR A 1 106 ? -5.403 23.429 -9.077 1.00 40.31 106 TYR A C 1
ATOM 849 O O . TYR A 1 106 ? -4.535 23.589 -8.224 1.00 40.31 106 TYR A O 1
ATOM 857 N N . LEU A 1 107 ? -5.845 24.464 -9.805 1.00 36.59 107 LEU A N 1
ATOM 858 C CA . LEU A 1 107 ? -5.297 25.819 -9.635 1.00 36.59 107 LEU A CA 1
ATOM 859 C C . LEU A 1 107 ? -5.813 26.499 -8.347 1.00 36.59 107 LEU A C 1
ATOM 861 O O . LEU A 1 107 ? -5.235 27.483 -7.887 1.00 36.59 107 LEU A O 1
ATOM 865 N N . MET A 1 108 ? -6.905 25.986 -7.766 1.00 43.72 108 MET A N 1
ATOM 866 C CA . MET A 1 108 ? -7.650 26.642 -6.683 1.00 43.72 108 MET A CA 1
ATOM 867 C C . MET A 1 108 ? -7.223 26.201 -5.275 1.00 43.72 108 MET A C 1
ATOM 869 O O . MET A 1 108 ? -7.358 26.988 -4.333 1.00 43.72 108 MET A O 1
ATOM 873 N N . ASP A 1 109 ? -6.628 25.016 -5.112 1.00 44.81 109 ASP A N 1
ATOM 874 C CA . ASP A 1 109 ? -6.092 24.584 -3.808 1.00 44.81 109 ASP A CA 1
ATOM 875 C C . ASP A 1 109 ? -4.848 25.387 -3.390 1.00 44.81 109 ASP A C 1
ATOM 877 O O . ASP A 1 109 ? -4.660 25.676 -2.207 1.00 44.81 109 ASP A O 1
ATOM 881 N N . GLY A 1 110 ? -4.068 25.891 -4.355 1.00 38.53 110 GLY A N 1
ATOM 882 C CA . GLY A 1 110 ? -2.904 26.751 -4.094 1.00 38.53 110 GLY A CA 1
ATOM 883 C C . GLY A 1 110 ? -3.229 28.165 -3.577 1.00 38.53 110 GLY A C 1
ATOM 884 O O . GLY A 1 110 ? -2.336 28.868 -3.091 1.00 38.53 110 GLY A O 1
ATOM 885 N N . ILE A 1 111 ? -4.490 28.607 -3.678 1.00 37.09 111 ILE A N 1
ATOM 886 C CA . ILE A 1 111 ? -4.966 29.881 -3.106 1.00 37.09 111 ILE A CA 1
ATOM 887 C C . ILE A 1 111 ? -5.573 29.651 -1.713 1.00 37.09 111 ILE A C 1
ATOM 889 O O . ILE A 1 111 ? -5.413 30.497 -0.830 1.00 37.09 111 ILE A O 1
ATOM 893 N N . ARG A 1 112 ? -6.214 28.496 -1.479 1.00 40.69 112 ARG A N 1
ATOM 894 C CA . ARG A 1 112 ? -6.781 28.125 -0.169 1.00 40.69 112 ARG A CA 1
ATOM 895 C C . ARG A 1 112 ? -5.712 27.984 0.913 1.00 40.69 112 ARG A C 1
ATOM 897 O O . ARG A 1 112 ? -5.889 28.512 2.008 1.00 40.69 112 ARG A O 1
ATOM 904 N N . THR A 1 113 ? -4.582 27.362 0.592 1.00 40.03 113 THR A N 1
ATOM 905 C CA . THR A 1 113 ? -3.468 27.146 1.532 1.00 40.03 113 THR A CA 1
ATOM 906 C C . THR A 1 113 ? -2.787 28.443 1.982 1.00 40.03 113 THR A C 1
ATOM 908 O O . THR A 1 113 ? -2.337 28.538 3.122 1.00 40.03 113 THR A O 1
ATOM 911 N N . ARG A 1 114 ? -2.799 29.506 1.164 1.00 36.44 114 ARG A N 1
ATOM 912 C CA . ARG A 1 114 ? -2.212 30.810 1.535 1.00 36.44 114 ARG A CA 1
ATOM 913 C C . ARG A 1 114 ? -3.019 31.617 2.552 1.00 36.44 114 ARG A C 1
ATOM 915 O O . ARG A 1 114 ? -2.455 32.515 3.169 1.00 36.44 114 ARG A O 1
ATOM 922 N N . ARG A 1 115 ? -4.307 31.315 2.760 1.00 36.47 115 ARG A N 1
ATOM 923 C CA . ARG A 1 115 ? -5.148 32.039 3.733 1.00 36.47 115 ARG A CA 1
ATOM 924 C C . ARG A 1 115 ? -4.942 31.560 5.179 1.00 36.47 115 ARG A C 1
ATOM 926 O O . ARG A 1 115 ? -5.335 32.262 6.099 1.00 36.47 115 ARG A O 1
ATOM 933 N N . LEU A 1 116 ? -4.307 30.403 5.387 1.00 37.69 116 LEU A N 1
ATOM 934 C CA . LEU A 1 116 ? -4.075 29.831 6.721 1.00 37.69 116 LEU A CA 1
ATOM 935 C C . LEU A 1 116 ? -2.700 30.169 7.319 1.00 37.69 116 LEU A C 1
ATOM 937 O O . LEU A 1 116 ? -2.454 29.826 8.468 1.00 37.69 116 LEU A O 1
ATOM 941 N N . HIS A 1 117 ? -1.796 30.808 6.567 1.00 36.28 117 HIS A N 1
ATOM 942 C CA . HIS A 1 117 ? -0.401 31.031 6.990 1.00 36.28 117 HIS A CA 1
ATOM 943 C C . HIS A 1 117 ? 0.049 32.505 6.978 1.00 36.28 117 HIS A C 1
ATOM 945 O O . HIS A 1 117 ? 1.242 32.792 7.029 1.00 36.28 117 HIS A O 1
ATOM 951 N N . GLY A 1 118 ? -0.879 33.465 6.950 1.00 29.33 118 GLY A N 1
ATOM 952 C CA . GLY A 1 118 ? -0.548 34.891 7.002 1.00 29.33 118 GLY A CA 1
ATOM 953 C C . GLY A 1 118 ? -1.478 35.659 7.931 1.00 29.33 118 GLY A C 1
ATOM 954 O O . GLY A 1 118 ? -2.660 35.760 7.630 1.00 29.33 118 GLY A O 1
ATOM 955 N N . SER A 1 119 ? -0.895 36.196 9.009 1.00 33.12 119 SER A N 1
ATOM 956 C CA . SER A 1 119 ? -1.447 37.143 9.997 1.00 33.12 119 SER A CA 1
ATOM 957 C C . SER A 1 119 ? -2.694 36.699 10.772 1.00 33.12 119 SER A C 1
ATOM 959 O O . SER A 1 119 ? -3.799 36.753 10.252 1.00 33.12 119 SER A O 1
ATOM 961 N N . ASP A 1 120 ? -2.515 36.333 12.046 1.00 31.34 120 ASP A N 1
ATOM 962 C CA . ASP A 1 120 ? -2.954 37.198 13.153 1.00 31.34 120 ASP A CA 1
ATOM 963 C C . ASP A 1 120 ? -2.487 36.647 14.508 1.00 31.34 120 ASP A C 1
ATOM 965 O O . ASP A 1 120 ? -2.932 35.609 14.998 1.00 31.34 120 ASP A O 1
ATOM 969 N N . GLY A 1 121 ? -1.556 37.382 15.118 1.00 30.08 121 GLY A N 1
ATOM 970 C CA . GLY A 1 121 ? -1.294 37.318 16.547 1.00 30.08 121 GLY A CA 1
ATOM 971 C C . GLY A 1 121 ? -2.312 38.169 17.309 1.00 30.08 121 GLY A C 1
ATOM 972 O O . GLY A 1 121 ? -2.724 39.221 16.836 1.00 30.08 121 GLY A O 1
ATOM 973 N N . ASN A 1 122 ? -2.660 37.715 18.513 1.00 35.44 122 ASN A N 1
ATOM 974 C CA . ASN A 1 122 ? -3.338 38.461 19.576 1.00 35.44 122 ASN A CA 1
ATOM 975 C C . ASN A 1 122 ? -4.584 39.283 19.193 1.00 35.44 122 ASN A C 1
ATOM 977 O O . ASN A 1 122 ? -4.525 40.499 19.030 1.00 35.44 122 ASN A O 1
ATOM 981 N N . ALA A 1 123 ? -5.751 38.648 19.301 1.00 28.14 123 ALA A N 1
ATOM 982 C CA . ALA A 1 123 ? -6.956 39.326 19.771 1.00 28.14 123 ALA A CA 1
ATOM 983 C C . ALA A 1 123 ? -7.800 38.358 20.611 1.00 28.14 123 ALA A C 1
ATOM 985 O O . ALA A 1 123 ? -8.541 37.521 20.099 1.00 28.14 123 ALA A O 1
ATOM 986 N N . VAL A 1 124 ? -7.678 38.482 21.933 1.00 32.44 124 VAL A N 1
ATOM 987 C CA . VAL A 1 124 ? -8.639 37.927 22.887 1.00 32.44 124 VAL A CA 1
ATOM 988 C C . VAL A 1 124 ? -9.949 38.678 22.673 1.00 32.44 124 VAL A C 1
ATOM 990 O O . VAL A 1 124 ? -10.038 39.855 23.009 1.00 32.44 124 VAL A O 1
ATOM 993 N N . ASN A 1 125 ? -10.960 38.015 22.112 1.00 27.61 125 ASN A N 1
ATOM 994 C CA . ASN A 1 125 ? -12.320 38.539 22.101 1.00 27.61 125 ASN A CA 1
ATOM 995 C C . ASN A 1 125 ? -13.223 37.630 22.938 1.00 27.61 125 ASN A C 1
ATOM 997 O O . ASN A 1 125 ? -13.777 36.633 22.476 1.00 27.61 125 ASN A O 1
ATOM 1001 N N . SER A 1 126 ? -13.327 37.988 24.215 1.00 36.09 126 SER A N 1
ATOM 1002 C CA . SER A 1 126 ? -14.314 37.477 25.154 1.00 36.09 126 SER A CA 1
ATOM 1003 C C . SER A 1 126 ? -15.712 37.910 24.712 1.00 36.09 126 SER A C 1
ATOM 1005 O O . SER A 1 126 ? -16.121 39.045 24.953 1.00 36.09 126 SER A O 1
ATOM 1007 N N . SER A 1 127 ? -16.473 37.003 24.104 1.00 29.88 127 SER A N 1
ATOM 1008 C CA . SER A 1 127 ? -17.920 37.172 23.984 1.00 29.88 127 SER A CA 1
ATOM 1009 C C . SER A 1 127 ? -18.635 35.906 24.462 1.00 29.88 127 SER A C 1
ATOM 1011 O O . SER A 1 127 ? -18.540 34.825 23.886 1.00 29.88 127 SER A O 1
ATOM 1013 N N . LEU A 1 128 ? -19.267 36.085 25.622 1.00 35.34 128 LEU A N 1
ATOM 1014 C CA . LEU A 1 128 ? -20.297 35.292 26.292 1.00 35.34 128 LEU A CA 1
ATOM 1015 C C . LEU A 1 128 ? -20.877 34.124 25.468 1.00 35.34 128 LEU A C 1
ATOM 1017 O O . LEU A 1 128 ? -21.753 34.306 24.625 1.00 35.34 128 LEU A O 1
ATOM 1021 N N . HIS A 1 129 ? -20.438 32.904 25.784 1.00 31.72 129 HIS A N 1
ATOM 1022 C CA . HIS A 1 129 ? -21.141 31.677 25.416 1.00 31.72 129 HIS A CA 1
ATOM 1023 C C . HIS A 1 129 ? -22.351 31.478 26.338 1.00 31.72 129 HIS A C 1
ATOM 1025 O O . HIS A 1 129 ? -22.200 31.161 27.516 1.00 31.72 129 HIS A O 1
ATOM 1031 N N . SER A 1 130 ? -23.563 31.604 25.795 1.00 31.95 130 SER A N 1
ATOM 1032 C CA . SER A 1 130 ? -24.708 30.863 26.332 1.00 31.95 130 SER A CA 1
ATOM 1033 C C . SER A 1 130 ? -24.512 29.374 26.007 1.00 31.95 130 SER A C 1
ATOM 1035 O O . SER A 1 130 ? -24.149 29.081 24.859 1.00 31.95 130 SER A O 1
ATOM 1037 N N . PRO A 1 131 ? -24.769 28.422 26.922 1.00 34.12 131 PRO A N 1
ATOM 1038 C CA . PRO A 1 131 ? -24.606 27.009 26.614 1.00 34.12 131 PRO A CA 1
ATOM 1039 C C . PRO A 1 131 ? -25.652 26.614 25.569 1.00 34.12 131 PRO A C 1
ATOM 1041 O O . PRO A 1 131 ? -26.850 26.606 25.846 1.00 34.12 131 PRO A O 1
ATOM 1044 N N . ARG A 1 132 ? -25.214 26.311 24.343 1.00 37.06 132 ARG A N 1
ATOM 1045 C CA . ARG A 1 132 ? -26.052 25.568 23.403 1.00 37.06 132 ARG A CA 1
ATOM 1046 C C . ARG A 1 132 ? -26.079 24.130 23.895 1.00 37.06 132 ARG A C 1
ATOM 1048 O O . ARG A 1 132 ? -25.050 23.462 23.869 1.00 37.06 132 ARG A O 1
ATOM 1055 N N . GLU A 1 133 ? -27.246 23.678 24.338 1.00 34.91 133 GLU A N 1
ATOM 1056 C CA . GLU A 1 133 ? -27.536 22.255 24.489 1.00 34.91 133 GLU A CA 1
ATOM 1057 C C . GLU A 1 133 ? -27.101 21.529 23.211 1.00 34.91 133 GLU A C 1
ATOM 1059 O O . GLU A 1 133 ? -27.575 21.819 22.106 1.00 34.91 133 GLU A O 1
ATOM 1064 N N . SER A 1 134 ? -26.146 20.615 23.355 1.00 36.59 134 SER A N 1
ATOM 1065 C CA . SER A 1 134 ? -25.701 19.741 22.285 1.00 36.59 134 SER A CA 1
ATOM 1066 C C . SER A 1 134 ? -26.823 18.751 22.001 1.00 36.59 134 SER A C 1
ATOM 1068 O O . SER A 1 134 ? -26.966 17.718 22.650 1.00 36.59 134 SER A O 1
ATOM 1070 N N . LYS A 1 135 ? -27.657 19.073 21.009 1.00 37.44 135 LYS A N 1
ATOM 1071 C CA . LYS A 1 135 ? -28.502 18.067 20.370 1.00 37.44 135 LYS A CA 1
ATOM 1072 C C . LYS A 1 135 ? -27.564 16.988 19.841 1.00 37.44 135 LYS A C 1
ATOM 1074 O O . LYS A 1 135 ? -26.825 17.236 18.892 1.00 37.44 135 LYS A O 1
ATOM 1079 N N . VAL A 1 136 ? -27.566 15.827 20.492 1.00 43.75 136 VAL A N 1
ATOM 1080 C CA . VAL A 1 136 ? -26.895 14.623 20.007 1.00 43.75 136 VAL A CA 1
ATOM 1081 C C . VAL A 1 136 ? -27.519 14.308 18.653 1.00 43.75 136 VAL A C 1
ATOM 1083 O O . VAL A 1 136 ? -28.656 13.845 18.566 1.00 43.75 136 VAL A O 1
ATOM 1086 N N . SER A 1 137 ? -26.809 14.666 17.587 1.00 49.56 137 SER A N 1
ATOM 1087 C CA . SER A 1 137 ? -27.147 14.262 16.230 1.00 49.56 137 SER A CA 1
ATOM 1088 C C . SER A 1 137 ? -27.270 12.735 16.219 1.00 49.56 137 SER A C 1
ATOM 1090 O O . SER A 1 137 ? -26.401 12.075 16.795 1.00 49.56 137 SER A O 1
ATOM 1092 N N . PRO A 1 138 ? -28.318 12.150 15.612 1.00 57.91 138 PRO A N 1
ATOM 1093 C CA . PRO A 1 138 ? -28.429 10.699 15.529 1.00 57.91 138 PRO A CA 1
ATOM 1094 C C . PRO A 1 138 ? -27.169 10.128 14.872 1.00 57.91 138 PRO A C 1
ATOM 1096 O O . PRO A 1 138 ? -26.681 10.694 13.890 1.00 57.91 138 PRO A O 1
ATOM 1099 N N . MET A 1 139 ? -26.634 9.042 15.442 1.00 61.53 139 MET A N 1
ATOM 1100 C CA . MET A 1 139 ? -25.424 8.398 14.928 1.00 61.53 139 MET A CA 1
ATOM 1101 C C . MET A 1 139 ? -25.610 8.082 13.439 1.00 61.53 139 MET A C 1
ATOM 1103 O O . MET A 1 139 ? -26.651 7.521 13.069 1.00 61.53 139 MET A O 1
ATOM 1107 N N . PRO A 1 140 ? -24.650 8.442 12.572 1.00 69.50 140 PRO A N 1
ATOM 1108 C CA . PRO A 1 140 ? -24.742 8.074 11.172 1.00 69.50 140 PRO A CA 1
ATOM 1109 C C . PRO A 1 140 ? -24.784 6.541 11.059 1.00 69.50 140 PRO A C 1
ATOM 1111 O O . PRO A 1 140 ? -24.052 5.851 11.774 1.00 69.50 140 PRO A O 1
ATOM 1114 N N . PRO A 1 141 ? -25.634 5.975 10.183 1.00 76.88 141 PRO A N 1
ATOM 1115 C CA . PRO A 1 141 ? -25.641 4.536 9.973 1.00 76.88 141 PRO A CA 1
ATOM 1116 C C . PRO A 1 141 ? -24.273 4.090 9.448 1.00 76.88 141 PRO A C 1
ATOM 1118 O O . PRO A 1 141 ? -23.704 4.728 8.554 1.00 76.88 141 PRO A O 1
ATOM 1121 N N . ARG A 1 142 ? -23.760 2.978 9.989 1.00 83.69 142 ARG A N 1
ATOM 1122 C CA . ARG A 1 142 ? -22.537 2.340 9.491 1.00 83.69 142 ARG A CA 1
ATOM 1123 C C . ARG A 1 142 ? -22.775 1.900 8.048 1.00 83.69 142 ARG A C 1
ATOM 1125 O O . ARG A 1 142 ? -23.602 1.028 7.792 1.00 83.69 142 ARG A O 1
ATOM 1132 N N . THR A 1 143 ? -22.047 2.481 7.104 1.00 81.44 143 THR A N 1
ATOM 1133 C CA . THR A 1 143 ? -22.011 2.017 5.713 1.00 81.44 143 THR A CA 1
ATOM 1134 C C . THR A 1 143 ? -20.825 1.078 5.548 1.00 81.44 143 THR A C 1
ATOM 1136 O O . THR A 1 143 ? -19.824 1.434 4.922 1.00 81.44 143 THR A O 1
ATOM 1139 N N . GLY A 1 144 ? -20.927 -0.099 6.174 1.00 78.25 144 GLY A N 1
ATOM 1140 C CA . GLY A 1 144 ? -19.935 -1.163 6.037 1.00 78.25 144 GLY A CA 1
ATOM 1141 C C . GLY A 1 144 ? -19.858 -1.631 4.589 1.00 78.25 144 GLY A C 1
ATOM 1142 O O . GLY A 1 144 ? -20.889 -1.837 3.947 1.00 78.25 144 GLY A O 1
AT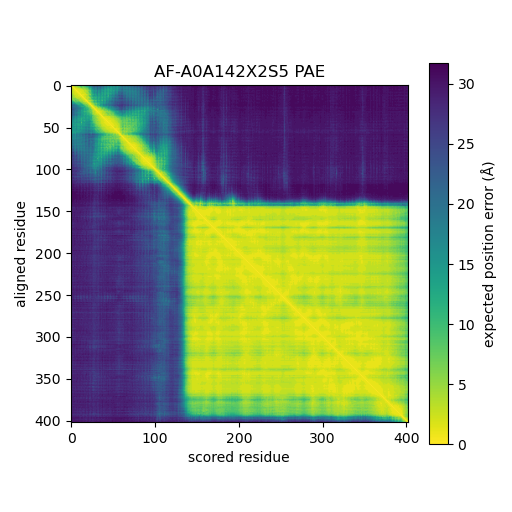OM 1143 N N . LEU A 1 145 ? -18.639 -1.753 4.073 1.00 88.75 145 LEU A N 1
ATOM 1144 C CA . LEU A 1 145 ? -18.399 -2.211 2.708 1.00 88.75 145 LEU A CA 1
ATOM 1145 C C . LEU A 1 145 ? -18.574 -3.731 2.610 1.00 88.75 145 LEU A C 1
ATOM 1147 O O . LEU A 1 145 ? -19.177 -4.242 1.671 1.00 88.75 145 LEU A O 1
ATOM 1151 N N . PHE A 1 146 ? -18.097 -4.426 3.640 1.00 95.56 146 PHE A N 1
ATOM 1152 C CA . PHE A 1 146 ? -18.295 -5.848 3.898 1.00 95.56 146 PHE A CA 1
ATOM 1153 C C . PHE A 1 146 ? -18.596 -6.035 5.389 1.00 95.56 146 PHE A C 1
ATOM 1155 O O . PHE A 1 146 ? -18.395 -5.097 6.173 1.00 95.56 146 PHE A O 1
ATOM 1162 N N . PRO A 1 147 ? -19.055 -7.223 5.825 1.00 94.19 147 PRO A N 1
ATOM 1163 C CA . PRO A 1 147 ? -19.055 -7.549 7.244 1.00 94.19 147 PRO A CA 1
ATOM 1164 C C . PRO A 1 147 ? -17.686 -7.235 7.852 1.00 94.19 147 PRO A C 1
ATOM 1166 O O . PRO A 1 147 ? -16.661 -7.575 7.263 1.00 94.19 147 PRO A O 1
ATOM 1169 N N . ASN A 1 148 ? -17.683 -6.551 8.997 1.00 96.75 148 ASN A N 1
ATOM 1170 C CA . ASN A 1 148 ? -16.476 -6.202 9.748 1.00 96.75 148 ASN A CA 1
ATOM 1171 C C . ASN A 1 148 ? -15.512 -5.206 9.071 1.00 96.75 148 ASN A C 1
ATOM 1173 O O . ASN A 1 148 ? -14.460 -4.933 9.644 1.00 96.75 148 ASN A O 1
ATOM 1177 N N . VAL A 1 149 ? -15.846 -4.639 7.902 1.00 98.19 149 VAL A N 1
ATOM 1178 C CA . VAL A 1 149 ? -14.969 -3.712 7.161 1.00 98.19 149 VAL A CA 1
ATOM 1179 C C . VAL A 1 149 ? -15.697 -2.419 6.815 1.00 98.19 149 VAL A C 1
ATOM 1181 O O . VAL A 1 149 ? -16.720 -2.419 6.124 1.00 98.19 149 VAL A O 1
ATOM 1184 N N . ILE A 1 150 ? -15.123 -1.294 7.232 1.00 97.81 150 ILE A N 1
ATOM 1185 C CA . ILE A 1 150 ? -15.572 0.052 6.877 1.00 97.81 150 ILE A CA 1
ATOM 1186 C C . ILE A 1 150 ? -14.417 0.767 6.180 1.00 97.81 150 ILE A C 1
ATOM 1188 O O . ILE A 1 150 ? -13.329 0.873 6.733 1.00 97.81 150 ILE A O 1
ATOM 1192 N N . GLU A 1 151 ? -14.654 1.286 4.981 1.00 97.75 151 GLU A N 1
ATOM 1193 C CA . GLU A 1 151 ? -13.699 2.159 4.292 1.00 97.75 151 GLU A CA 1
ATOM 1194 C C . GLU A 1 151 ? -14.074 3.624 4.568 1.00 97.75 151 GLU A C 1
ATOM 1196 O O . GLU A 1 151 ? -15.251 4.003 4.492 1.00 97.75 151 GLU A O 1
ATOM 1201 N N . MET A 1 152 ? -13.096 4.437 4.975 1.00 97.44 152 MET A N 1
ATOM 1202 C CA . MET A 1 152 ? -13.360 5.761 5.547 1.00 97.44 152 MET A CA 1
ATOM 1203 C C . MET A 1 152 ? -13.882 6.769 4.522 1.00 97.44 152 MET A C 1
ATOM 1205 O O . MET A 1 152 ? -14.768 7.556 4.860 1.00 97.44 152 MET A O 1
ATOM 1209 N N . ASN A 1 153 ? -13.427 6.729 3.266 1.00 96.56 153 ASN A N 1
ATOM 1210 C CA . ASN A 1 153 ? -13.947 7.613 2.218 1.00 96.56 153 ASN A CA 1
ATOM 1211 C C . ASN A 1 153 ? -15.417 7.297 1.895 1.00 96.56 153 ASN A C 1
ATOM 1213 O O . ASN A 1 153 ? -16.253 8.197 1.760 1.00 96.56 153 ASN A O 1
ATOM 1217 N N . HIS A 1 154 ? -15.757 6.012 1.820 1.00 95.75 154 HIS A N 1
ATOM 1218 C CA . HIS A 1 154 ? -17.102 5.502 1.597 1.00 95.75 154 HIS A CA 1
ATOM 1219 C C . HIS A 1 154 ? -18.032 5.909 2.741 1.00 95.75 154 HIS A C 1
ATOM 1221 O O . HIS A 1 154 ? -19.121 6.436 2.498 1.00 95.75 154 HIS A O 1
ATOM 1227 N N . GLN A 1 155 ? -17.573 5.762 3.987 1.00 95.94 155 GLN A N 1
ATOM 1228 C CA . GLN A 1 155 ? -18.310 6.208 5.166 1.00 95.94 155 GLN A CA 1
ATOM 1229 C C . GLN A 1 155 ? -18.495 7.729 5.213 1.00 95.94 155 GLN A C 1
ATOM 1231 O O . GLN A 1 155 ? -19.576 8.206 5.566 1.00 95.94 155 GLN A O 1
ATOM 1236 N N . ALA A 1 156 ? -17.472 8.492 4.823 1.00 95.06 156 ALA A N 1
ATOM 1237 C CA . ALA A 1 156 ? -17.524 9.949 4.742 1.00 95.06 156 ALA A CA 1
ATOM 1238 C C . ALA A 1 156 ? -18.361 10.461 3.558 1.00 95.06 156 ALA A C 1
ATOM 1240 O O . ALA A 1 156 ? -18.736 11.635 3.532 1.00 95.06 156 ALA A O 1
ATOM 1241 N N . ARG A 1 157 ? -18.633 9.605 2.561 1.00 94.19 157 ARG A N 1
ATOM 1242 C CA . ARG A 1 157 ? -19.232 9.957 1.261 1.00 94.19 157 ARG A CA 1
ATOM 1243 C C . ARG A 1 157 ? -18.468 11.067 0.527 1.00 94.19 157 ARG A C 1
ATOM 1245 O O . ARG A 1 157 ? -19.056 11.857 -0.211 1.00 94.19 157 ARG A O 1
ATOM 1252 N N . ARG A 1 158 ? -17.155 11.131 0.745 1.00 94.88 158 ARG A N 1
ATOM 1253 C CA . ARG A 1 158 ? -16.209 12.043 0.091 1.00 94.88 158 ARG A CA 1
ATOM 1254 C C . ARG A 1 158 ? -14.802 11.468 0.192 1.00 94.88 158 ARG A C 1
ATOM 1256 O O . ARG A 1 158 ? -14.527 10.685 1.092 1.00 94.88 158 ARG A O 1
ATOM 1263 N N . ARG A 1 159 ? -13.901 11.906 -0.687 1.00 94.50 159 ARG A N 1
ATOM 1264 C CA . ARG A 1 159 ? -12.482 11.558 -0.583 1.00 94.50 159 ARG A CA 1
ATOM 1265 C C . ARG A 1 159 ? -11.825 12.363 0.544 1.00 94.50 159 ARG A C 1
ATOM 1267 O O . ARG A 1 159 ? -11.899 13.592 0.538 1.00 94.50 159 ARG A O 1
ATOM 1274 N N . LEU A 1 160 ? -11.220 11.654 1.485 1.00 94.44 160 LEU A N 1
ATOM 1275 C CA . LEU A 1 160 ? -10.327 12.134 2.534 1.00 94.44 160 LEU A CA 1
ATOM 1276 C C . LEU A 1 160 ? -8.871 12.009 2.074 1.00 94.44 160 LEU A C 1
ATOM 1278 O O . LEU A 1 160 ? -8.117 12.944 2.261 1.00 94.44 160 LEU A O 1
ATOM 1282 N N . GLY A 1 161 ? -8.507 10.933 1.376 1.00 94.88 161 GLY A N 1
ATOM 1283 C CA . GLY A 1 161 ? -7.150 10.716 0.866 1.00 94.88 161 GLY A CA 1
ATOM 1284 C C . GLY A 1 161 ? -7.051 9.366 0.167 1.00 94.88 161 GLY A C 1
ATOM 1285 O O . GLY A 1 161 ? -7.939 9.035 -0.632 1.00 94.88 161 GLY A O 1
ATOM 1286 N N . CYS A 1 162 ? -6.021 8.593 0.517 1.00 96.94 162 CYS A N 1
ATOM 1287 C CA . CYS A 1 162 ? -5.984 7.156 0.268 1.00 96.94 162 CYS A CA 1
ATOM 1288 C C . CYS A 1 162 ? -7.178 6.460 0.960 1.00 96.94 162 CYS A C 1
ATOM 1290 O O . CYS A 1 162 ? -7.913 7.041 1.773 1.00 96.94 162 CYS A O 1
ATOM 1292 N N . CYS A 1 163 ? -7.425 5.208 0.609 1.00 98.19 163 CYS A N 1
ATOM 1293 C CA . CYS A 1 163 ? -8.376 4.357 1.298 1.00 98.19 163 CYS A CA 1
ATOM 1294 C C . CYS A 1 163 ? -7.788 3.923 2.637 1.00 98.19 163 CYS A C 1
ATOM 1296 O O . CYS A 1 163 ? -6.783 3.224 2.691 1.00 98.19 163 CYS A O 1
ATOM 1298 N N . VAL A 1 164 ? -8.466 4.320 3.712 1.00 98.50 164 VAL A N 1
ATOM 1299 C CA . VAL A 1 164 ? -8.183 3.862 5.071 1.00 98.50 164 VAL A CA 1
ATOM 1300 C C . VAL A 1 164 ? -9.281 2.886 5.464 1.00 98.50 164 VAL A C 1
ATOM 1302 O O . VAL A 1 164 ? -10.472 3.217 5.393 1.00 98.50 164 VAL A O 1
ATOM 1305 N N . TYR A 1 165 ? -8.893 1.680 5.870 1.00 98.75 165 TYR A N 1
ATOM 1306 C CA . TYR A 1 165 ? -9.836 0.623 6.226 1.00 98.75 165 TYR A CA 1
ATOM 1307 C C . TYR A 1 165 ? -9.869 0.408 7.732 1.00 98.75 165 TYR A C 1
ATOM 1309 O O . TYR A 1 165 ? -8.872 0.020 8.333 1.00 98.75 165 TYR A O 1
ATOM 1317 N N . LEU A 1 166 ? -11.044 0.590 8.332 1.00 98.44 166 LEU A N 1
ATOM 1318 C CA . LEU A 1 166 ? -11.332 0.149 9.689 1.00 98.44 166 LEU A CA 1
ATOM 1319 C C . LEU A 1 166 ? -11.872 -1.278 9.641 1.00 98.44 166 LEU A C 1
ATOM 1321 O O . LEU A 1 166 ? -12.968 -1.523 9.127 1.00 98.44 166 LEU A O 1
ATOM 1325 N N . VAL A 1 167 ? -11.106 -2.210 10.203 1.00 98.62 167 VAL A N 1
ATOM 1326 C CA . VAL A 1 167 ? -11.513 -3.608 10.388 1.00 98.62 167 VAL A CA 1
ATOM 1327 C C . VAL A 1 167 ? -11.853 -3.813 11.857 1.00 98.62 167 VAL A C 1
ATOM 1329 O O . VAL A 1 167 ? -11.076 -3.405 12.716 1.00 98.62 167 VAL A O 1
ATOM 1332 N N . HIS A 1 168 ? -13.004 -4.413 12.162 1.00 98.06 168 HIS A N 1
ATOM 1333 C CA . HIS A 1 168 ? -13.483 -4.534 13.542 1.00 98.06 168 HIS A CA 1
ATOM 1334 C C . HIS A 1 168 ? -14.086 -5.904 13.863 1.00 98.06 168 HIS A C 1
ATOM 1336 O O . HIS A 1 168 ? -14.801 -6.474 13.046 1.00 98.06 168 HIS A O 1
ATOM 1342 N N . ASP A 1 169 ? -13.893 -6.390 15.087 1.00 97.50 169 ASP A N 1
ATOM 1343 C CA . ASP A 1 169 ? -14.632 -7.519 15.660 1.00 97.50 169 ASP A CA 1
ATOM 1344 C C . ASP A 1 169 ? -15.085 -7.177 17.084 1.00 97.50 169 ASP A C 1
ATOM 1346 O O . ASP A 1 169 ? -14.273 -6.927 17.976 1.00 97.50 169 ASP A O 1
ATOM 1350 N N . GLY A 1 170 ? -16.402 -7.112 17.289 1.00 93.69 170 GLY A N 1
ATOM 1351 C CA . GLY A 1 170 ? -16.976 -6.533 18.504 1.00 93.69 170 GLY A CA 1
ATOM 1352 C C . GLY A 1 170 ? -16.517 -5.085 18.718 1.00 93.69 170 GLY A C 1
ATOM 1353 O O . GLY A 1 170 ? -16.694 -4.241 17.834 1.00 93.69 170 GLY A O 1
ATOM 1354 N N . ASP A 1 171 ? -15.939 -4.821 19.891 1.00 93.50 171 ASP A N 1
ATOM 1355 C CA . ASP A 1 171 ? -15.414 -3.505 20.276 1.00 93.50 171 ASP A CA 1
ATOM 1356 C C . ASP A 1 171 ? -13.977 -3.264 19.792 1.00 93.50 171 ASP A C 1
ATOM 1358 O O . ASP A 1 171 ? -13.539 -2.114 19.760 1.00 93.50 171 ASP A O 1
ATOM 1362 N N . ASP A 1 172 ? -13.241 -4.319 19.433 1.00 97.56 172 ASP A N 1
ATOM 1363 C CA . ASP A 1 172 ? -11.841 -4.233 19.025 1.00 97.56 172 ASP A CA 1
ATOM 1364 C C . ASP A 1 172 ? -11.724 -3.964 17.525 1.00 97.56 172 ASP A C 1
ATOM 1366 O O . ASP A 1 172 ? -12.461 -4.519 16.708 1.00 97.56 172 ASP A O 1
ATOM 1370 N N . TRP A 1 173 ? -10.775 -3.108 17.147 1.00 98.38 173 TRP A N 1
ATOM 1371 C CA . TRP A 1 173 ? -10.584 -2.720 15.751 1.00 98.38 173 TRP A CA 1
ATOM 1372 C C . TRP A 1 173 ? -9.130 -2.394 15.412 1.00 98.38 173 TRP A C 1
ATOM 1374 O O . TRP A 1 173 ? -8.276 -2.256 16.289 1.00 98.38 173 TRP A O 1
ATOM 1384 N N . MET A 1 174 ? -8.847 -2.284 14.118 1.00 98.75 174 MET A N 1
ATOM 1385 C CA . MET A 1 174 ? -7.578 -1.815 13.567 1.00 98.75 174 MET A CA 1
ATOM 1386 C C . MET A 1 174 ? -7.802 -0.866 12.393 1.00 98.75 174 MET A C 1
ATOM 1388 O O . MET A 1 174 ? -8.882 -0.872 11.798 1.00 98.75 174 MET A O 1
ATOM 1392 N N . LEU A 1 175 ? -6.763 -0.107 12.041 1.00 98.75 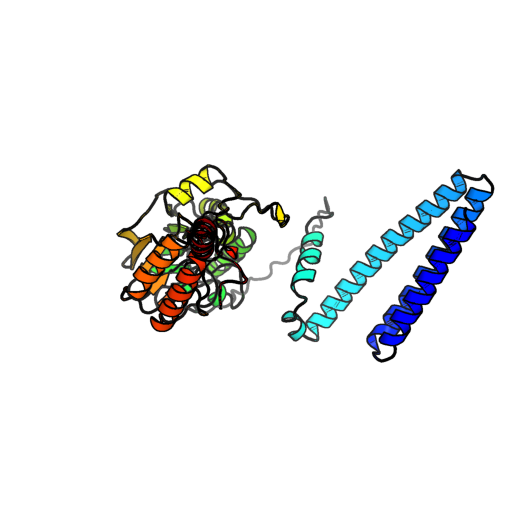175 LEU A N 1
ATOM 1393 C CA . LEU A 1 175 ? -6.684 0.625 10.775 1.00 98.75 175 LEU A CA 1
ATOM 1394 C C . LEU A 1 175 ? -5.631 0.009 9.872 1.00 98.75 175 LEU A C 1
ATOM 1396 O O . LEU A 1 175 ? -4.524 -0.266 10.331 1.00 98.75 175 LEU A O 1
ATOM 1400 N N . ILE A 1 176 ? -5.990 -0.169 8.604 1.00 98.75 176 ILE A N 1
ATOM 1401 C CA . ILE A 1 176 ? -5.059 -0.429 7.509 1.00 98.75 176 ILE A CA 1
ATOM 1402 C C . ILE A 1 176 ? -4.910 0.871 6.725 1.00 98.75 176 ILE A C 1
ATOM 1404 O O . ILE A 1 176 ? -5.906 1.402 6.226 1.00 98.75 176 ILE A O 1
ATOM 1408 N N . ASP A 1 177 ? -3.665 1.345 6.674 1.00 98.62 177 ASP A N 1
ATOM 1409 C CA . ASP A 1 177 ? -3.235 2.709 6.364 1.00 98.62 177 ASP A CA 1
ATOM 1410 C C . ASP A 1 177 ? -3.825 3.770 7.306 1.00 98.62 177 ASP A C 1
ATOM 1412 O O . ASP A 1 177 ? -4.793 3.536 8.032 1.00 98.62 177 ASP A O 1
ATOM 1416 N N . ILE A 1 178 ? -3.198 4.948 7.344 1.00 97.81 178 ILE A N 1
ATOM 1417 C CA . ILE A 1 178 ? -3.588 6.060 8.227 1.00 97.81 178 ILE A CA 1
ATOM 1418 C C . ILE A 1 178 ? -3.951 7.314 7.436 1.00 97.81 178 ILE A C 1
ATOM 1420 O O . ILE A 1 178 ? -4.791 8.095 7.886 1.00 97.81 178 ILE A O 1
ATOM 1424 N N . GLY A 1 179 ? -3.353 7.490 6.260 1.00 96.56 179 GLY A N 1
ATOM 1425 C CA . GLY A 1 179 ? -3.527 8.684 5.452 1.00 96.56 179 GLY A CA 1
ATOM 1426 C C . GLY A 1 179 ? -2.558 9.808 5.827 1.00 96.56 179 GLY A C 1
ATOM 1427 O O . GLY A 1 179 ? -1.643 9.657 6.651 1.00 96.56 179 GLY A O 1
ATOM 1428 N N . TYR A 1 180 ? -2.825 10.985 5.265 1.00 96.75 180 TYR A N 1
ATOM 1429 C CA . TYR A 1 180 ? -2.147 12.221 5.635 1.00 96.75 180 TYR A CA 1
ATOM 1430 C C . TYR A 1 180 ? -2.526 12.701 7.040 1.00 96.75 180 TYR A C 1
ATOM 1432 O O . TYR A 1 180 ? -3.645 12.496 7.524 1.00 96.75 180 TYR A O 1
ATOM 1440 N N . GLN A 1 181 ? -1.604 13.418 7.681 1.00 95.06 181 GLN A N 1
ATOM 1441 C CA . GLN A 1 181 ? -1.792 13.943 9.033 1.00 95.06 181 GLN A CA 1
ATOM 1442 C C . GLN A 1 181 ? -2.961 14.938 9.132 1.00 95.06 181 GLN A C 1
ATOM 1444 O O . GLN A 1 181 ? -3.645 14.967 10.153 1.00 95.06 181 GLN A O 1
ATOM 1449 N N . ASP A 1 182 ? -3.213 15.737 8.097 1.00 93.12 182 ASP A N 1
ATOM 1450 C CA . ASP A 1 182 ? -4.308 16.717 8.057 1.00 93.12 182 ASP A CA 1
ATOM 1451 C C . ASP A 1 182 ? -5.699 16.064 7.952 1.00 93.12 182 ASP A C 1
ATOM 1453 O O . ASP A 1 182 ? -6.684 16.614 8.442 1.00 93.12 182 ASP A O 1
ATOM 1457 N N . THR A 1 183 ? -5.777 14.865 7.375 1.00 95.38 183 THR A N 1
ATOM 1458 C CA . THR A 1 183 ? -7.023 14.089 7.242 1.00 95.38 183 THR A CA 1
ATOM 1459 C C . THR A 1 183 ? -7.317 13.203 8.452 1.00 95.38 183 THR A C 1
ATOM 1461 O O . THR A 1 183 ? -8.454 12.759 8.639 1.00 95.38 183 THR A O 1
ATOM 1464 N N . LEU A 1 184 ? -6.323 12.971 9.313 1.00 96.62 184 LEU A N 1
ATOM 1465 C CA . LEU A 1 184 ? -6.444 12.079 10.464 1.00 96.62 184 LEU A CA 1
ATOM 1466 C C . LEU A 1 184 ? -7.535 12.530 11.445 1.00 96.62 184 LEU A C 1
ATOM 1468 O O . LEU A 1 184 ? -8.292 11.697 11.942 1.00 96.62 184 LEU A O 1
ATOM 1472 N N . ASP A 1 185 ? -7.660 13.831 11.714 1.00 95.62 185 ASP A N 1
ATOM 1473 C CA . ASP A 1 185 ? -8.678 14.340 12.643 1.00 95.62 185 ASP A CA 1
ATOM 1474 C C . ASP A 1 185 ? -10.108 14.082 12.133 1.00 95.62 185 ASP A C 1
ATOM 1476 O O . ASP A 1 185 ? -10.992 13.735 12.926 1.00 95.62 185 ASP A O 1
ATOM 1480 N N . ASP A 1 186 ? -10.325 14.159 10.815 1.00 96.38 186 ASP A N 1
ATOM 1481 C CA . ASP A 1 186 ? -11.598 13.804 10.181 1.00 96.38 186 ASP A CA 1
ATOM 1482 C C . ASP A 1 186 ? -11.889 12.303 10.332 1.00 96.38 186 ASP A C 1
ATOM 1484 O O . ASP A 1 186 ? -12.997 11.921 10.723 1.00 96.38 186 ASP A O 1
ATOM 1488 N N . ILE A 1 187 ? -10.890 11.448 10.079 1.00 97.69 187 ILE A N 1
ATOM 1489 C CA . ILE A 1 187 ? -11.000 9.989 10.232 1.00 97.69 187 ILE A CA 1
ATOM 1490 C C . ILE A 1 187 ? -11.337 9.630 11.684 1.00 97.69 187 ILE A C 1
ATOM 1492 O O . ILE A 1 187 ? -12.314 8.928 11.944 1.00 97.69 187 ILE A O 1
ATOM 1496 N N . LEU A 1 188 ? -10.594 10.162 12.658 1.00 97.12 188 LEU A N 1
ATOM 1497 C CA . LEU A 1 188 ? -10.853 9.918 14.080 1.00 97.12 188 LEU A CA 1
ATOM 1498 C C . LEU A 1 188 ? -12.207 10.488 14.526 1.00 97.12 188 LEU A C 1
ATOM 1500 O O . LEU A 1 188 ? -12.859 9.927 15.410 1.00 97.12 188 LEU A O 1
ATOM 1504 N N . GLY A 1 189 ? -12.646 11.599 13.931 1.00 96.50 189 GLY A N 1
ATOM 1505 C CA . GLY A 1 189 ? -13.988 12.142 14.110 1.00 96.50 189 GLY A CA 1
ATOM 1506 C C . GLY A 1 189 ? -15.070 11.151 13.680 1.00 96.50 189 GLY A C 1
ATOM 1507 O O . GLY A 1 189 ? -16.001 10.896 14.447 1.00 96.50 189 GLY A O 1
ATOM 1508 N N . LEU A 1 190 ? -14.917 10.542 12.501 1.00 96.12 190 LEU A N 1
ATOM 1509 C CA . LEU A 1 190 ? -15.827 9.512 11.993 1.00 96.12 190 LEU A CA 1
ATOM 1510 C C . LEU A 1 190 ? -15.816 8.261 12.874 1.00 96.12 190 LEU A C 1
ATOM 1512 O O . LEU A 1 190 ? -16.879 7.790 13.262 1.00 96.12 190 LEU A O 1
ATOM 1516 N N . ILE A 1 191 ? -14.643 7.766 13.269 1.00 96.62 191 ILE A N 1
ATOM 1517 C CA . ILE A 1 191 ? -14.507 6.585 14.140 1.00 96.62 191 ILE A CA 1
ATOM 1518 C C . ILE A 1 191 ? -15.288 6.768 15.449 1.00 96.62 191 ILE A C 1
ATOM 1520 O O . ILE A 1 191 ? -16.052 5.886 15.844 1.00 96.62 191 ILE A O 1
ATOM 1524 N N . ARG A 1 192 ? -15.185 7.946 16.080 1.00 94.94 192 ARG A N 1
ATOM 1525 C CA . ARG A 1 192 ? -15.964 8.272 17.286 1.00 94.94 192 ARG A CA 1
ATOM 1526 C C . ARG A 1 192 ? -17.470 8.335 17.013 1.00 94.94 192 ARG A C 1
ATOM 1528 O O . ARG A 1 192 ? -18.249 7.874 17.838 1.00 94.94 192 ARG A O 1
ATOM 1535 N N . GLN A 1 193 ? -17.892 8.883 15.870 1.00 94.31 193 GLN A N 1
ATOM 1536 C CA . GLN A 1 193 ? -19.311 8.932 15.480 1.00 94.31 193 GLN A CA 1
ATOM 1537 C C . GLN A 1 193 ? -19.908 7.544 15.210 1.00 94.31 193 GLN A C 1
ATOM 1539 O O . GLN A 1 193 ? -21.115 7.364 15.357 1.00 94.31 193 GLN A O 1
ATOM 1544 N N . LEU A 1 194 ? -19.075 6.573 14.829 1.00 94.00 194 LEU A N 1
ATOM 1545 C CA . LEU A 1 194 ? -19.458 5.173 14.628 1.00 94.00 194 LEU A CA 1
ATOM 1546 C C . LEU A 1 194 ? -19.460 4.356 15.933 1.00 94.00 194 LEU A C 1
ATOM 1548 O O . LEU A 1 194 ? -19.696 3.145 15.880 1.00 94.00 194 LEU A O 1
ATOM 1552 N N . ASP A 1 195 ? -19.220 5.012 17.074 1.00 93.75 195 ASP A N 1
ATOM 1553 C CA . ASP A 1 195 ? -19.144 4.437 18.422 1.00 93.75 195 ASP A CA 1
ATOM 1554 C C . ASP A 1 195 ? -17.969 3.462 18.627 1.00 93.75 195 ASP A C 1
ATOM 1556 O O . ASP A 1 195 ? -18.039 2.519 19.412 1.00 93.75 195 ASP A O 1
ATOM 1560 N N . PHE A 1 196 ? -16.852 3.686 17.926 1.00 96.19 196 PHE A N 1
ATOM 1561 C CA . PHE A 1 196 ? -15.600 2.981 18.202 1.00 96.19 196 PHE A CA 1
ATOM 1562 C C . PHE A 1 196 ? -14.744 3.779 19.186 1.00 96.19 196 PHE A C 1
ATOM 1564 O O . PHE A 1 196 ? -14.371 4.934 18.953 1.00 96.19 196 PHE A O 1
ATOM 1571 N N . ARG A 1 197 ? -14.394 3.148 20.311 1.00 96.62 197 ARG A N 1
ATOM 1572 C CA . ARG A 1 197 ? -13.503 3.747 21.309 1.00 96.62 197 ARG A CA 1
ATOM 1573 C C . ARG A 1 197 ? -12.062 3.672 20.823 1.00 96.62 197 ARG A C 1
ATOM 1575 O O . ARG A 1 197 ? -11.577 2.598 20.478 1.00 96.62 197 ARG A O 1
ATOM 1582 N N . LEU A 1 198 ? -11.348 4.795 20.892 1.00 97.38 198 LEU A N 1
ATOM 1583 C CA . LEU A 1 198 ? -9.926 4.860 20.530 1.00 97.38 198 LEU A CA 1
ATOM 1584 C C . LEU A 1 198 ? -9.052 3.914 21.361 1.00 97.38 198 LEU A C 1
ATOM 1586 O O . LEU A 1 198 ? -8.088 3.370 20.837 1.00 97.38 198 LEU A O 1
ATOM 1590 N N . ALA A 1 199 ? -9.428 3.657 22.618 1.00 97.19 199 ALA A N 1
ATOM 1591 C CA . ALA A 1 199 ? -8.743 2.718 23.509 1.00 97.19 199 ALA A CA 1
ATOM 1592 C C . ALA A 1 199 ? -8.801 1.250 23.036 1.00 97.19 199 ALA A C 1
ATOM 1594 O O . ALA A 1 199 ? -7.993 0.432 23.472 1.00 97.19 199 ALA A O 1
ATOM 1595 N N . ASN A 1 200 ? -9.741 0.915 22.149 1.00 97.94 200 ASN A N 1
ATOM 1596 C CA . ASN A 1 200 ? -9.911 -0.428 21.600 1.00 97.94 200 ASN A CA 1
ATOM 1597 C C . ASN A 1 200 ? -9.196 -0.629 20.255 1.00 97.94 200 ASN A C 1
ATOM 1599 O O . ASN A 1 200 ? -9.232 -1.731 19.706 1.00 97.94 200 ASN A O 1
ATOM 1603 N N . CYS A 1 201 ? -8.521 0.398 19.729 1.00 98.56 201 CYS A N 1
ATOM 1604 C CA . CYS A 1 201 ? -7.645 0.217 18.578 1.00 98.56 201 CYS A CA 1
ATOM 1605 C C . CYS A 1 201 ? -6.481 -0.701 18.971 1.00 98.56 201 CYS A C 1
ATOM 1607 O O . CYS A 1 201 ? -5.724 -0.384 19.895 1.00 98.56 201 CYS A O 1
ATOM 1609 N N . ARG A 1 202 ? -6.355 -1.836 18.280 1.00 98.62 202 ARG A N 1
ATOM 1610 C CA . ARG A 1 202 ? -5.319 -2.852 18.503 1.00 98.62 202 ARG A CA 1
ATOM 1611 C C . ARG A 1 202 ? -4.122 -2.667 17.586 1.00 98.62 202 ARG A C 1
ATOM 1613 O O . ARG A 1 202 ? -2.997 -2.800 18.058 1.00 98.62 202 ARG A O 1
ATOM 1620 N N . TYR A 1 203 ? -4.359 -2.317 16.322 1.00 98.81 203 TYR A N 1
ATOM 1621 C CA . TYR A 1 203 ? -3.301 -2.172 15.323 1.00 98.81 203 TYR A CA 1
ATOM 1622 C C . TYR A 1 203 ? -3.470 -0.909 14.479 1.00 98.81 203 TYR A C 1
ATOM 1624 O O . TYR A 1 203 ? -4.581 -0.562 14.076 1.00 98.81 203 TYR A O 1
ATOM 1632 N N . LEU A 1 204 ? -2.342 -0.262 14.202 1.00 98.81 204 LEU A N 1
ATOM 1633 C CA . LEU A 1 204 ? -2.165 0.761 13.177 1.00 98.81 204 LEU A CA 1
ATOM 1634 C C . LEU A 1 204 ? -1.226 0.158 12.134 1.00 98.81 204 LEU A C 1
ATOM 1636 O O . LEU A 1 204 ? -0.029 0.020 12.379 1.00 98.81 204 LEU A O 1
ATOM 1640 N N . VAL A 1 205 ? -1.794 -0.294 11.024 1.00 98.81 205 VAL A N 1
ATOM 1641 C CA . VAL A 1 205 ? -1.105 -1.106 10.023 1.00 98.81 205 VAL A CA 1
ATOM 1642 C C . VAL A 1 205 ? -0.687 -0.212 8.861 1.00 98.81 205 VAL A C 1
ATOM 1644 O O . VAL A 1 205 ? -1.535 0.440 8.262 1.00 98.81 205 VAL A O 1
ATOM 1647 N N . ALA A 1 206 ? 0.597 -0.206 8.518 1.00 98.38 206 ALA A N 1
ATOM 1648 C CA . ALA A 1 206 ? 1.091 0.382 7.278 1.00 98.38 206 ALA A CA 1
ATOM 1649 C C . ALA A 1 206 ? 1.141 -0.694 6.185 1.00 98.38 206 ALA A C 1
ATOM 1651 O O . ALA A 1 206 ? 1.806 -1.719 6.368 1.00 98.38 206 ALA A O 1
ATOM 1652 N N . THR A 1 207 ? 0.460 -0.477 5.054 1.00 98.38 207 THR A N 1
ATOM 1653 C CA . THR A 1 207 ? 0.611 -1.358 3.882 1.00 98.38 207 THR A CA 1
ATOM 1654 C C . THR A 1 207 ? 2.000 -1.212 3.264 1.00 98.38 207 THR A C 1
ATOM 1656 O O . THR A 1 207 ? 2.635 -2.210 2.940 1.00 98.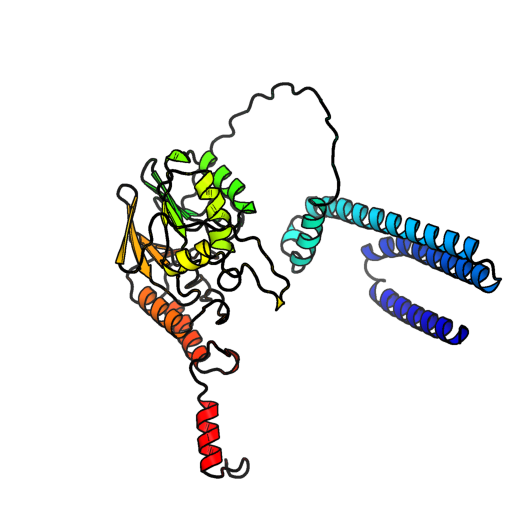38 207 THR A O 1
ATOM 1659 N N . HIS A 1 208 ? 2.486 0.020 3.137 1.00 98.31 208 HIS A N 1
ATOM 1660 C CA . HIS A 1 208 ? 3.821 0.389 2.672 1.00 98.31 208 HIS A CA 1
ATOM 1661 C C . HIS A 1 208 ? 4.183 1.791 3.193 1.00 98.31 208 HIS A C 1
ATOM 1663 O O . HIS A 1 208 ? 3.424 2.378 3.963 1.00 98.31 208 HIS A O 1
ATOM 1669 N N . ALA A 1 209 ? 5.372 2.293 2.854 1.00 97.19 209 ALA A N 1
ATOM 1670 C CA . ALA A 1 209 ? 5.954 3.490 3.464 1.00 97.19 209 ALA A CA 1
ATOM 1671 C C . ALA A 1 209 ? 5.749 4.777 2.651 1.00 97.19 209 ALA A C 1
ATOM 1673 O O . ALA A 1 209 ? 6.551 5.694 2.782 1.00 97.19 209 ALA A O 1
ATOM 1674 N N . ASP A 1 210 ? 4.696 4.873 1.849 1.00 98.12 210 ASP A N 1
ATOM 1675 C CA . ASP A 1 210 ? 4.424 6.076 1.064 1.00 98.12 210 ASP A CA 1
ATOM 1676 C C . ASP A 1 210 ? 3.728 7.139 1.926 1.00 98.12 210 ASP A C 1
ATOM 1678 O O . ASP A 1 210 ? 2.881 6.845 2.778 1.00 98.12 210 ASP A O 1
ATOM 1682 N N . VAL A 1 211 ? 4.131 8.401 1.759 1.00 98.06 211 VAL A N 1
ATOM 1683 C CA . VAL A 1 211 ? 3.785 9.504 2.666 1.00 98.06 211 VAL A CA 1
ATOM 1684 C C . VAL A 1 211 ? 2.276 9.690 2.814 1.00 98.06 211 VAL A C 1
ATOM 1686 O O . VAL A 1 211 ? 1.785 9.994 3.899 1.00 98.06 211 VAL A O 1
ATOM 1689 N N . ASP A 1 212 ? 1.518 9.454 1.756 1.00 97.25 212 ASP A N 1
ATOM 1690 C CA . ASP A 1 212 ? 0.064 9.541 1.736 1.00 97.25 212 ASP A CA 1
ATOM 1691 C C . ASP A 1 212 ? -0.647 8.402 2.469 1.00 97.25 212 ASP A C 1
ATOM 1693 O O . ASP A 1 212 ? -1.817 8.566 2.807 1.00 97.25 212 ASP A O 1
ATOM 1697 N N . HIS A 1 213 ? 0.050 7.317 2.816 1.00 98.19 213 HIS A N 1
ATOM 1698 C CA . HIS A 1 213 ? -0.469 6.218 3.636 1.00 98.19 213 HIS A CA 1
ATOM 1699 C C . HIS A 1 213 ? -0.052 6.332 5.104 1.00 98.19 213 HIS A C 1
ATOM 1701 O O . HIS A 1 213 ? -0.831 5.960 5.991 1.00 98.19 213 HIS A O 1
ATOM 1707 N N . ILE A 1 214 ? 1.164 6.830 5.376 1.00 97.31 214 ILE A N 1
ATOM 1708 C CA . ILE A 1 214 ? 1.784 6.743 6.709 1.00 97.31 214 ILE A CA 1
ATOM 1709 C C . ILE A 1 214 ? 2.076 8.076 7.402 1.00 97.31 214 ILE A C 1
ATOM 1711 O O . ILE A 1 214 ? 2.466 8.052 8.569 1.00 97.31 214 ILE A O 1
ATOM 1715 N N . GLN A 1 215 ? 1.882 9.242 6.775 1.00 97.69 215 GLN A N 1
ATOM 1716 C CA . GLN A 1 215 ? 2.265 10.513 7.412 1.00 97.69 215 GLN A CA 1
ATOM 1717 C C . GLN A 1 215 ? 1.555 10.717 8.761 1.00 97.69 215 GLN A C 1
ATOM 1719 O O . GLN A 1 215 ? 2.167 11.160 9.734 1.00 97.69 215 GLN A O 1
ATOM 1724 N N . GLY A 1 216 ? 0.273 10.351 8.856 1.00 97.50 216 GLY A N 1
ATOM 1725 C CA . GLY A 1 216 ? -0.493 10.452 10.099 1.00 97.50 216 GLY A CA 1
ATOM 1726 C C . GLY A 1 216 ? -0.101 9.439 11.185 1.00 97.50 216 GLY A C 1
ATOM 1727 O O . GLY A 1 216 ? -0.595 9.539 12.309 1.00 97.50 216 GLY A O 1
ATOM 1728 N N . LEU A 1 217 ? 0.771 8.465 10.900 1.00 97.88 217 LEU A N 1
ATOM 1729 C CA . LEU A 1 217 ? 1.017 7.300 11.757 1.00 97.88 217 LEU A CA 1
ATOM 1730 C C . LEU A 1 217 ? 1.578 7.675 13.134 1.00 97.88 217 LEU A C 1
ATOM 1732 O O . LEU A 1 217 ? 1.077 7.190 14.153 1.00 97.88 217 LEU A O 1
ATOM 1736 N N . LYS A 1 218 ? 2.550 8.598 13.190 1.00 98.00 218 LYS A N 1
ATOM 1737 C CA . LYS A 1 218 ? 3.093 9.102 14.464 1.00 98.00 218 LYS A CA 1
ATOM 1738 C C . LYS A 1 218 ? 1.992 9.705 15.332 1.00 98.00 218 LYS A C 1
ATOM 1740 O O . LYS A 1 218 ? 1.847 9.355 16.503 1.00 98.00 218 LYS A O 1
ATOM 1745 N N . ARG A 1 219 ? 1.180 10.584 14.740 1.00 98.12 219 ARG A N 1
ATOM 1746 C CA . ARG A 1 219 ? 0.096 11.270 15.443 1.00 98.12 219 ARG A CA 1
ATOM 1747 C C . ARG A 1 219 ? -0.990 10.293 15.898 1.00 98.12 219 ARG A C 1
ATOM 1749 O O . ARG A 1 219 ? -1.500 10.419 17.011 1.00 98.12 219 ARG A O 1
ATOM 1756 N N . ALA A 1 220 ? -1.320 9.302 15.073 1.00 98.31 220 ALA A N 1
ATOM 1757 C CA . ALA A 1 220 ? -2.260 8.244 15.425 1.00 98.31 220 ALA A CA 1
ATOM 1758 C C . ALA A 1 220 ? -1.761 7.424 16.627 1.00 98.31 220 ALA A C 1
ATOM 1760 O O . ALA A 1 220 ? -2.532 7.193 17.557 1.00 98.31 220 ALA A O 1
ATOM 1761 N N . LYS A 1 221 ? -0.470 7.064 16.666 1.00 98.19 221 LYS A N 1
ATOM 1762 C CA . LYS A 1 221 ? 0.145 6.360 17.803 1.00 98.19 221 LYS A CA 1
ATOM 1763 C C . LYS A 1 221 ? 0.127 7.189 19.089 1.00 98.19 221 LYS A C 1
ATOM 1765 O O . LYS A 1 221 ? -0.177 6.652 20.148 1.00 98.19 221 LYS A O 1
ATOM 1770 N N . GLU A 1 222 ? 0.391 8.492 19.019 1.00 97.94 222 GLU A N 1
ATOM 1771 C CA . GLU A 1 222 ? 0.288 9.384 20.186 1.00 97.94 222 GLU A CA 1
ATOM 1772 C C . GLU A 1 222 ? -1.138 9.444 20.756 1.00 97.94 222 GLU A C 1
ATOM 1774 O O . GLU A 1 222 ? -1.328 9.512 21.970 1.00 97.94 222 GLU A O 1
ATOM 1779 N N . LEU A 1 223 ? -2.149 9.419 19.882 1.00 97.75 223 LEU A N 1
ATOM 1780 C CA . LEU A 1 223 ? -3.564 9.451 20.262 1.00 97.75 223 LEU A CA 1
ATOM 1781 C C . LEU A 1 223 ? -4.108 8.086 20.707 1.00 97.75 223 LEU A C 1
ATOM 1783 O O . LEU A 1 223 ? -5.098 8.031 21.437 1.00 97.75 223 LEU A O 1
ATOM 1787 N N . MET A 1 224 ? -3.481 6.997 20.264 1.00 98.12 224 MET A N 1
ATOM 1788 C CA . MET A 1 224 ? -3.848 5.610 20.558 1.00 98.12 224 MET A CA 1
ATOM 1789 C C . MET A 1 224 ? -2.612 4.830 21.033 1.00 98.12 224 MET A C 1
ATOM 1791 O O . MET A 1 224 ? -2.161 3.911 20.349 1.00 98.12 224 MET A O 1
ATOM 1795 N N . PRO A 1 225 ? -2.045 5.168 22.207 1.00 97.38 225 PRO A N 1
ATOM 1796 C CA . PRO A 1 225 ? -0.754 4.637 22.651 1.00 97.38 225 PRO A CA 1
ATOM 1797 C C . PRO A 1 225 ? -0.746 3.116 22.845 1.00 97.38 225 PRO A C 1
ATOM 1799 O O . PRO A 1 225 ? 0.306 2.489 22.726 1.00 97.38 225 PRO A O 1
ATOM 1802 N N . GLN A 1 226 ? -1.908 2.514 23.118 1.00 96.62 226 GLN A N 1
ATOM 1803 C CA . GLN A 1 226 ? -2.055 1.066 23.266 1.00 96.62 226 GLN A CA 1
ATOM 1804 C C . GLN A 1 226 ? -2.129 0.303 21.935 1.00 96.62 226 GLN A C 1
ATOM 1806 O O . GLN A 1 226 ? -1.983 -0.918 21.940 1.00 96.62 226 GLN A O 1
ATOM 1811 N N . ALA A 1 227 ? -2.380 0.988 20.814 1.00 98.44 227 ALA A N 1
ATOM 1812 C CA . ALA A 1 227 ? -2.385 0.353 19.503 1.00 98.44 227 ALA A CA 1
ATOM 1813 C C . ALA A 1 227 ? -0.946 0.045 19.077 1.00 98.44 227 ALA A C 1
ATOM 1815 O O . ALA A 1 227 ? -0.055 0.880 19.250 1.00 98.44 227 ALA A O 1
ATOM 1816 N N . GLN A 1 228 ? -0.712 -1.142 18.523 1.00 98.62 228 GLN A N 1
ATOM 1817 C CA . GLN A 1 228 ? 0.583 -1.518 17.965 1.00 98.62 228 GLN A CA 1
ATOM 1818 C C . GLN A 1 228 ? 0.713 -0.970 16.545 1.00 98.62 228 GLN A C 1
ATOM 1820 O O . GLN A 1 228 ? -0.126 -1.257 15.692 1.00 98.62 228 GLN A O 1
ATOM 1825 N N . VAL A 1 229 ? 1.770 -0.209 16.285 1.00 98.75 229 VAL A N 1
ATOM 1826 C CA . VAL A 1 229 ? 2.183 0.145 14.929 1.00 98.75 229 VAL A CA 1
ATOM 1827 C C . VAL A 1 229 ? 2.847 -1.072 14.304 1.00 98.75 229 VAL A C 1
ATOM 1829 O O . VAL A 1 229 ? 3.801 -1.611 14.873 1.00 98.75 229 VAL A O 1
ATOM 1832 N N . VAL A 1 230 ? 2.334 -1.509 13.156 1.00 98.69 230 VAL A N 1
ATOM 1833 C CA . VAL A 1 230 ? 2.806 -2.714 12.471 1.00 98.69 230 VAL A CA 1
ATOM 1834 C C . VAL A 1 230 ? 2.972 -2.496 10.974 1.00 98.69 230 VAL A C 1
ATOM 1836 O O . VAL A 1 230 ? 2.215 -1.755 10.352 1.00 98.69 230 VAL A O 1
ATOM 1839 N N . GLY A 1 231 ? 3.944 -3.185 10.389 1.00 98.62 231 GLY A N 1
ATOM 1840 C CA . GLY A 1 231 ? 4.205 -3.171 8.953 1.00 98.62 231 GLY A CA 1
ATOM 1841 C C . GLY A 1 231 ? 5.497 -3.911 8.615 1.00 98.62 231 GLY A C 1
ATOM 1842 O O . GLY A 1 231 ? 6.109 -4.545 9.479 1.00 98.62 231 GLY A O 1
ATOM 1843 N N . HIS A 1 232 ? 5.916 -3.829 7.357 1.00 98.75 232 HIS A N 1
ATOM 1844 C CA . HIS A 1 232 ? 7.093 -4.542 6.865 1.00 98.75 232 HIS A CA 1
ATOM 1845 C C . HIS A 1 232 ? 8.411 -4.010 7.472 1.00 98.75 232 HIS A C 1
ATOM 1847 O O . HIS A 1 232 ? 8.537 -2.796 7.658 1.00 98.75 232 HIS A O 1
ATOM 1853 N N . PRO A 1 233 ? 9.433 -4.858 7.730 1.00 98.56 233 PRO A N 1
ATOM 1854 C CA . PRO A 1 233 ? 10.727 -4.418 8.264 1.00 98.56 233 PRO A CA 1
ATOM 1855 C C . PRO A 1 233 ? 11.413 -3.309 7.455 1.00 98.56 233 PRO A C 1
ATOM 1857 O O . PRO A 1 233 ? 12.032 -2.420 8.029 1.00 98.56 233 PRO A O 1
ATOM 1860 N N . GLN A 1 234 ? 11.296 -3.323 6.124 1.00 98.19 234 GLN A N 1
ATOM 1861 C CA . GLN A 1 234 ? 11.874 -2.253 5.297 1.00 98.19 234 GLN A CA 1
ATOM 1862 C C . GLN A 1 234 ? 11.149 -0.914 5.494 1.00 98.19 234 GLN A C 1
ATOM 1864 O O . GLN A 1 234 ? 11.805 0.121 5.528 1.00 98.19 234 GLN A O 1
ATOM 1869 N N . ALA A 1 235 ? 9.823 -0.926 5.672 1.00 98.06 235 ALA A N 1
ATOM 1870 C CA . ALA A 1 235 ? 9.066 0.288 5.974 1.00 98.06 235 ALA A CA 1
ATOM 1871 C C . ALA A 1 235 ? 9.442 0.847 7.355 1.00 98.06 235 ALA A C 1
ATOM 1873 O O . ALA A 1 235 ? 9.610 2.056 7.495 1.00 98.06 235 ALA A O 1
ATOM 1874 N N . GLU A 1 236 ? 9.641 -0.029 8.350 1.00 98.12 236 GLU A N 1
ATOM 1875 C CA . GLU A 1 236 ? 10.145 0.358 9.677 1.00 98.12 236 GLU A CA 1
ATOM 1876 C C . GLU A 1 236 ? 11.475 1.110 9.569 1.00 98.12 236 GLU A C 1
ATOM 1878 O O . GLU A 1 236 ? 11.609 2.188 10.146 1.00 98.12 236 GLU A O 1
ATOM 1883 N N . GLY A 1 237 ? 12.418 0.583 8.780 1.00 97.69 237 GLY A N 1
ATOM 1884 C CA . GLY A 1 237 ? 13.716 1.215 8.556 1.00 97.69 237 GLY A CA 1
ATOM 1885 C C . GLY A 1 237 ? 13.586 2.627 7.983 1.00 97.69 237 GLY A C 1
ATOM 1886 O O . GLY A 1 237 ? 14.129 3.568 8.562 1.00 97.69 237 GLY A O 1
ATOM 1887 N N . LEU A 1 238 ? 12.801 2.789 6.910 1.00 97.62 238 LEU A N 1
ATOM 1888 C CA . LEU A 1 238 ? 12.573 4.086 6.257 1.00 97.62 238 LEU A CA 1
ATOM 1889 C C . LEU A 1 238 ? 11.966 5.119 7.220 1.00 97.62 238 LEU A C 1
ATOM 1891 O O . LEU A 1 238 ? 12.459 6.242 7.333 1.00 97.62 238 LEU A O 1
ATOM 1895 N N . LEU A 1 239 ? 10.929 4.731 7.967 1.00 97.12 239 LEU A N 1
ATOM 1896 C CA . LEU A 1 239 ? 10.223 5.614 8.903 1.00 97.12 239 LEU A CA 1
ATOM 1897 C C . LEU A 1 239 ? 11.059 5.971 10.136 1.00 97.12 239 LEU A C 1
ATOM 1899 O O . LEU A 1 239 ? 10.993 7.104 10.621 1.00 97.12 239 LEU A O 1
ATOM 1903 N N . ARG A 1 240 ? 11.866 5.032 10.637 1.00 96.62 240 ARG A N 1
ATOM 1904 C CA . ARG A 1 240 ? 12.781 5.266 11.760 1.00 96.62 240 ARG A CA 1
ATOM 1905 C C . ARG A 1 240 ? 13.921 6.201 11.370 1.00 96.62 240 ARG A C 1
ATOM 1907 O O . ARG A 1 240 ? 14.320 7.038 12.176 1.00 96.62 240 ARG A O 1
ATOM 1914 N N . GLU A 1 241 ? 14.429 6.073 10.150 1.00 96.31 241 GLU A N 1
ATOM 1915 C CA . GLU A 1 241 ? 15.490 6.930 9.612 1.00 96.31 241 GLU A CA 1
ATOM 1916 C C . GLU A 1 241 ? 14.953 8.284 9.134 1.00 96.31 241 GLU A C 1
ATOM 1918 O O . GLU A 1 241 ? 15.705 9.255 9.071 1.00 96.31 241 GLU A O 1
ATOM 1923 N N . GLY A 1 242 ? 13.639 8.406 8.918 1.00 95.69 242 GLY A N 1
ATOM 1924 C CA . GLY A 1 242 ? 13.034 9.605 8.342 1.00 95.69 242 GLY A CA 1
ATOM 1925 C C . GLY A 1 242 ? 13.470 9.797 6.893 1.00 95.69 242 GLY A C 1
ATOM 1926 O O . GLY A 1 242 ? 13.723 10.926 6.476 1.00 95.69 242 GLY A O 1
ATOM 1927 N N . GLU A 1 243 ? 13.621 8.693 6.160 1.00 97.00 243 GLU A N 1
ATOM 1928 C CA . GLU A 1 243 ? 13.911 8.705 4.731 1.00 97.00 243 GLU A CA 1
ATOM 1929 C C . GLU A 1 243 ? 12.719 9.356 4.013 1.00 97.00 243 GLU A C 1
ATOM 1931 O O . GLU A 1 243 ? 11.579 8.978 4.262 1.00 97.00 243 GLU A O 1
ATOM 1936 N N . ARG A 1 244 ? 12.967 10.388 3.197 1.00 97.38 244 ARG A N 1
ATOM 1937 C CA . ARG A 1 244 ? 11.905 11.192 2.569 1.00 97.38 244 ARG A CA 1
ATOM 1938 C C . ARG A 1 244 ? 11.757 10.950 1.072 1.00 97.38 244 ARG A C 1
ATOM 1940 O O . ARG A 1 244 ? 10.700 11.261 0.533 1.00 97.38 244 ARG A O 1
ATOM 1947 N N . ILE A 1 245 ? 12.796 10.473 0.391 1.00 96.75 245 ILE A N 1
ATOM 1948 C CA . ILE A 1 245 ? 12.772 10.283 -1.062 1.00 96.75 245 ILE A CA 1
ATOM 1949 C C . ILE A 1 245 ? 11.989 9.012 -1.385 1.00 96.75 245 ILE A C 1
ATOM 1951 O O . ILE A 1 245 ? 10.964 9.090 -2.042 1.00 96.75 245 ILE A O 1
ATOM 1955 N N . MET A 1 246 ? 12.394 7.865 -0.845 1.00 96.62 246 MET A N 1
ATOM 1956 C CA . MET A 1 246 ? 11.745 6.563 -1.025 1.00 96.62 246 MET A CA 1
ATOM 1957 C C . MET A 1 246 ? 10.279 6.555 -0.596 1.00 96.62 246 MET A C 1
ATOM 1959 O O . MET A 1 246 ? 9.504 5.764 -1.112 1.00 96.62 246 MET A O 1
ATOM 1963 N N . THR A 1 247 ? 9.892 7.420 0.342 1.00 97.06 247 THR A N 1
ATOM 1964 C CA . THR A 1 247 ? 8.517 7.519 0.851 1.00 97.06 247 THR A CA 1
ATOM 1965 C C . THR A 1 247 ? 7.656 8.520 0.076 1.00 97.06 247 THR A C 1
ATOM 1967 O O . THR A 1 247 ? 6.582 8.879 0.551 1.00 97.06 247 THR A O 1
ATOM 1970 N N . TYR A 1 248 ? 8.144 9.096 -1.028 1.00 97.56 248 TYR A N 1
ATOM 1971 C CA . TYR A 1 248 ? 7.505 10.210 -1.753 1.00 97.56 248 TYR A CA 1
ATOM 1972 C C . TYR A 1 248 ? 7.254 11.483 -0.917 1.00 97.56 248 TYR A C 1
ATOM 1974 O O . TYR A 1 248 ? 6.530 12.388 -1.342 1.00 97.56 248 TYR A O 1
ATOM 1982 N N . ALA A 1 249 ? 7.864 11.611 0.266 1.00 97.56 249 ALA A N 1
ATOM 1983 C CA . ALA A 1 249 ? 7.765 12.832 1.064 1.00 97.56 249 ALA A CA 1
ATOM 1984 C C . ALA A 1 249 ? 8.609 13.975 0.468 1.00 97.56 249 ALA A C 1
ATOM 1986 O O . ALA A 1 249 ? 8.371 15.142 0.773 1.00 97.56 249 ALA A O 1
ATOM 1987 N N . GLU A 1 250 ? 9.575 13.668 -0.395 1.00 97.62 250 GLU A N 1
ATOM 1988 C CA . GLU A 1 250 ? 10.419 14.627 -1.098 1.00 97.62 250 GLU A CA 1
ATOM 1989 C C . GLU A 1 250 ? 10.524 14.258 -2.583 1.00 97.62 250 GLU A C 1
ATOM 1991 O O . GLU A 1 250 ? 11.113 13.244 -2.941 1.00 97.62 250 GLU A O 1
ATOM 1996 N N . ILE A 1 251 ? 10.013 15.129 -3.458 1.00 96.44 251 ILE A N 1
ATOM 1997 C CA . ILE A 1 251 ? 10.222 15.056 -4.909 1.00 96.44 251 ILE A CA 1
ATOM 1998 C C . ILE A 1 251 ? 10.710 16.423 -5.374 1.00 96.44 251 ILE A C 1
ATOM 2000 O O . ILE A 1 251 ? 9.938 17.276 -5.827 1.00 96.44 251 ILE A O 1
ATOM 2004 N N . THR A 1 252 ? 12.021 16.643 -5.272 1.00 94.88 252 THR A N 1
ATOM 2005 C CA . THR A 1 252 ? 12.642 17.948 -5.540 1.00 94.88 252 THR A CA 1
ATOM 2006 C C . THR A 1 252 ? 12.331 18.469 -6.948 1.00 94.88 252 THR A C 1
ATOM 2008 O O . THR A 1 252 ? 12.053 19.655 -7.118 1.00 94.88 252 THR A O 1
ATOM 2011 N N . ALA A 1 253 ? 12.292 17.589 -7.957 1.00 93.94 253 ALA A N 1
ATOM 2012 C CA . ALA A 1 253 ? 11.972 17.957 -9.341 1.00 93.94 253 ALA A CA 1
ATOM 2013 C C . ALA A 1 253 ? 10.548 18.523 -9.517 1.00 93.94 253 ALA A C 1
ATOM 2015 O O . ALA A 1 253 ? 10.301 19.288 -10.447 1.00 93.94 253 ALA A O 1
ATOM 2016 N N . GLN A 1 254 ? 9.625 18.172 -8.618 1.00 94.94 254 GLN A N 1
ATOM 2017 C CA . GLN A 1 254 ? 8.241 18.652 -8.612 1.00 94.94 254 GLN A CA 1
ATOM 2018 C C . GLN A 1 254 ? 7.990 19.711 -7.523 1.00 94.94 254 GLN A C 1
ATOM 2020 O O . GLN A 1 254 ? 6.870 20.200 -7.385 1.00 94.94 254 GLN A O 1
ATOM 2025 N N . GLY A 1 255 ? 9.019 20.084 -6.752 1.00 96.19 255 GLY A N 1
ATOM 2026 C CA . GLY A 1 255 ? 8.894 21.006 -5.622 1.00 96.19 255 GLY A CA 1
ATOM 2027 C C . GLY A 1 255 ? 8.047 20.454 -4.471 1.00 96.19 255 GLY A C 1
ATOM 2028 O O . GLY A 1 255 ? 7.466 21.237 -3.720 1.00 96.19 255 GLY A O 1
ATOM 2029 N N . ILE A 1 256 ? 7.943 19.128 -4.351 1.00 96.19 256 ILE A N 1
ATOM 2030 C CA . ILE A 1 256 ? 7.202 18.469 -3.273 1.00 96.19 256 ILE A CA 1
ATOM 2031 C C . ILE A 1 256 ? 8.149 18.260 -2.099 1.00 96.19 256 ILE A C 1
ATOM 2033 O O . ILE A 1 256 ? 9.171 17.599 -2.242 1.00 96.19 256 ILE A O 1
ATOM 2037 N N . SER A 1 257 ? 7.780 18.807 -0.943 1.00 97.31 257 SER A N 1
ATOM 2038 C CA . SER A 1 257 ? 8.464 18.576 0.325 1.00 97.31 257 SER A CA 1
ATOM 2039 C C . SER A 1 257 ? 7.419 18.540 1.436 1.00 97.31 257 SER A C 1
ATOM 2041 O O . SER A 1 257 ? 6.875 19.567 1.846 1.00 97.31 257 SER A O 1
ATOM 2043 N N . ILE A 1 258 ? 7.080 17.333 1.865 1.00 96.44 258 ILE A N 1
ATOM 2044 C CA . ILE A 1 258 ? 6.049 17.022 2.850 1.00 96.44 258 ILE A CA 1
ATOM 2045 C C . ILE A 1 258 ? 6.752 16.623 4.146 1.00 96.44 258 ILE A C 1
ATOM 2047 O O . ILE A 1 258 ? 7.756 15.915 4.125 1.00 96.44 258 ILE A O 1
ATOM 2051 N N . ASP A 1 259 ? 6.278 17.111 5.291 1.00 95.38 259 ASP A N 1
ATOM 2052 C CA . ASP A 1 259 ? 6.839 16.670 6.567 1.00 95.38 259 ASP A CA 1
ATOM 2053 C C . ASP A 1 259 ? 6.545 15.184 6.799 1.00 95.38 259 ASP A C 1
ATOM 2055 O O . ASP A 1 259 ? 5.409 14.744 6.605 1.00 95.38 259 ASP A O 1
ATOM 2059 N N . LEU A 1 260 ? 7.565 14.437 7.222 1.00 96.44 260 LEU A N 1
ATOM 2060 C CA . LEU A 1 260 ? 7.477 13.014 7.528 1.00 96.44 260 LEU A CA 1
ATOM 2061 C C . LEU A 1 260 ? 7.966 12.786 8.961 1.00 96.44 260 LEU A C 1
ATOM 2063 O O . LEU A 1 260 ? 9.169 12.639 9.202 1.00 96.44 260 LEU A O 1
ATOM 2067 N N . PRO A 1 261 ? 7.050 12.777 9.939 1.00 94.56 261 PRO A N 1
ATOM 2068 C CA . PRO A 1 261 ? 7.429 12.561 11.321 1.00 94.56 261 PRO A CA 1
ATOM 2069 C C . PRO A 1 261 ? 7.937 11.131 11.542 1.00 94.56 261 PRO A C 1
ATOM 2071 O O . PRO A 1 261 ? 7.211 10.165 11.321 1.00 94.56 261 PRO A O 1
ATOM 2074 N N . GLN A 1 262 ? 9.158 11.000 12.066 1.00 96.81 262 GLN A N 1
ATOM 2075 C CA . GLN A 1 262 ? 9.732 9.696 12.411 1.00 96.81 262 GLN A CA 1
ATOM 2076 C C . GLN A 1 262 ? 8.873 8.949 13.440 1.00 96.81 262 GLN A C 1
ATOM 2078 O O . GLN A 1 262 ? 8.465 9.517 14.465 1.00 96.81 262 GLN A O 1
ATOM 2083 N N . VAL A 1 263 ? 8.648 7.663 13.180 1.00 96.19 263 VAL A N 1
ATOM 2084 C CA . VAL A 1 263 ? 7.909 6.729 14.037 1.00 96.19 263 VAL A CA 1
ATOM 2085 C C . VAL A 1 263 ? 8.472 5.321 13.845 1.00 96.19 263 VAL A C 1
ATOM 2087 O O . VAL A 1 263 ? 8.798 4.929 12.732 1.00 96.19 263 VAL A O 1
ATOM 2090 N N . GLY A 1 264 ? 8.619 4.569 14.936 1.00 95.50 264 GLY A N 1
ATOM 2091 C CA . GLY A 1 264 ? 9.038 3.165 14.890 1.00 95.50 264 GLY A CA 1
ATOM 2092 C C . GLY A 1 264 ? 7.843 2.216 14.907 1.00 95.50 264 GLY A C 1
ATOM 2093 O O . GLY A 1 264 ? 6.749 2.592 15.338 1.00 95.50 264 GLY A O 1
ATOM 2094 N N . PHE A 1 265 ? 8.054 0.976 14.470 1.00 98.00 265 PHE A N 1
ATOM 2095 C CA . PHE A 1 265 ? 7.036 -0.071 14.570 1.00 98.00 265 PHE A CA 1
ATOM 2096 C C . PHE A 1 265 ? 7.184 -0.813 15.897 1.00 98.00 265 PHE A C 1
ATOM 2098 O O . PHE A 1 265 ? 8.287 -1.179 16.297 1.00 98.00 265 PHE A O 1
ATOM 2105 N N . ASP A 1 266 ? 6.066 -1.063 16.581 1.00 98.31 266 ASP A N 1
ATOM 2106 C CA . ASP A 1 266 ? 6.054 -1.893 17.791 1.00 98.31 266 ASP A CA 1
ATOM 2107 C C . ASP A 1 266 ? 6.287 -3.373 17.442 1.00 98.31 266 ASP A C 1
ATOM 2109 O O . ASP A 1 266 ? 6.793 -4.146 18.257 1.00 98.31 266 ASP A O 1
ATOM 2113 N N . ARG A 1 267 ? 5.891 -3.778 16.227 1.00 98.06 267 ARG A N 1
ATOM 2114 C CA . ARG A 1 267 ? 6.098 -5.118 15.677 1.00 98.06 267 ARG A CA 1
ATOM 2115 C C . ARG A 1 267 ? 6.242 -5.043 14.160 1.00 98.06 267 ARG A C 1
ATOM 2117 O O . ARG A 1 267 ? 5.388 -4.475 13.487 1.00 98.06 267 ARG A O 1
ATOM 2124 N N . THR A 1 268 ? 7.265 -5.691 13.619 1.00 98.62 268 THR A N 1
ATOM 2125 C CA . THR A 1 268 ? 7.373 -5.929 12.177 1.00 98.62 268 THR A CA 1
ATOM 2126 C C . THR A 1 268 ? 6.677 -7.234 11.786 1.00 98.62 268 THR A C 1
ATOM 2128 O O . THR A 1 268 ? 6.557 -8.153 12.603 1.00 98.62 268 THR A O 1
ATOM 2131 N N . ILE A 1 269 ? 6.169 -7.285 10.557 1.00 98.69 269 ILE A N 1
ATOM 2132 C CA . ILE A 1 269 ? 5.468 -8.436 9.976 1.00 98.69 269 ILE A CA 1
ATOM 2133 C C . ILE A 1 269 ? 5.888 -8.637 8.522 1.00 98.69 269 ILE A C 1
ATOM 2135 O O . ILE A 1 269 ? 6.204 -7.668 7.835 1.00 98.69 269 ILE A O 1
ATOM 2139 N N . ASP A 1 270 ? 5.871 -9.879 8.060 1.00 98.56 270 ASP A N 1
ATOM 2140 C CA . ASP A 1 270 ? 6.279 -10.251 6.705 1.00 98.56 270 ASP A CA 1
ATOM 2141 C C . ASP A 1 270 ? 5.412 -11.406 6.160 1.00 98.56 270 ASP A C 1
ATOM 2143 O O . ASP A 1 270 ? 4.422 -11.820 6.768 1.00 98.56 270 ASP A O 1
ATOM 2147 N N . GLU A 1 271 ? 5.758 -11.908 4.982 1.00 98.44 271 GLU A N 1
ATOM 2148 C CA . GLU A 1 271 ? 5.150 -13.042 4.305 1.00 98.44 271 GLU A CA 1
ATOM 2149 C C . GLU A 1 271 ? 4.780 -14.194 5.254 1.00 98.44 271 GLU A C 1
ATOM 2151 O O . GLU A 1 271 ? 5.628 -14.803 5.907 1.00 98.44 271 GLU A O 1
ATOM 2156 N N . GLY A 1 272 ? 3.492 -14.548 5.266 1.00 98.25 272 GLY A N 1
ATOM 2157 C CA . GLY A 1 272 ? 2.970 -15.683 6.025 1.00 98.25 272 GLY A CA 1
ATOM 2158 C C . GLY A 1 272 ? 2.639 -15.384 7.489 1.00 98.25 272 GLY A C 1
ATOM 2159 O O . GLY A 1 272 ? 2.029 -16.233 8.144 1.00 98.25 272 GLY A O 1
ATOM 2160 N N . ASP A 1 273 ? 2.965 -14.193 8.000 1.00 98.75 273 ASP A N 1
ATOM 2161 C CA . ASP A 1 273 ? 2.489 -13.757 9.310 1.00 98.75 273 ASP A CA 1
ATOM 2162 C C . ASP A 1 273 ? 0.962 -13.605 9.342 1.00 98.75 273 ASP A C 1
ATOM 2164 O O . ASP A 1 273 ? 0.281 -13.497 8.321 1.00 98.75 273 ASP A O 1
ATOM 2168 N N . VAL A 1 274 ? 0.404 -13.575 10.555 1.00 98.62 274 VAL A N 1
ATOM 2169 C CA . VAL A 1 274 ? -1.031 -13.364 10.774 1.00 98.62 274 VAL A CA 1
ATOM 2170 C C . VAL A 1 274 ? -1.257 -12.292 11.838 1.00 98.62 274 VAL A C 1
ATOM 2172 O O . VAL A 1 274 ? -0.753 -12.389 12.963 1.00 98.62 274 VAL A O 1
ATOM 2175 N N . LEU A 1 275 ? -2.070 -11.290 11.502 1.00 98.44 275 LEU A N 1
ATOM 2176 C CA . LEU A 1 275 ? -2.660 -10.362 12.466 1.00 98.44 275 LEU A CA 1
ATOM 2177 C C . LEU A 1 275 ? -4.012 -10.914 12.924 1.00 98.44 275 LEU A C 1
ATOM 2179 O O . LEU A 1 275 ? -4.847 -11.304 12.109 1.00 98.44 275 LEU A O 1
ATOM 2183 N N . THR A 1 276 ? -4.227 -10.973 14.238 1.00 98.12 276 THR A N 1
ATOM 2184 C CA . THR A 1 276 ? -5.468 -11.494 14.830 1.00 98.12 276 THR A CA 1
ATOM 2185 C C . THR A 1 276 ? -6.222 -10.367 15.514 1.00 98.12 276 THR A C 1
ATOM 2187 O O . THR A 1 276 ? -5.647 -9.650 16.327 1.00 98.12 276 THR A O 1
ATOM 2190 N N . LEU A 1 277 ? -7.511 -10.232 15.213 1.00 97.62 277 LEU A N 1
ATOM 2191 C CA . LEU A 1 277 ? -8.400 -9.241 15.811 1.00 97.62 277 LEU A CA 1
ATOM 2192 C C . LEU A 1 277 ? -9.714 -9.915 16.198 1.00 97.62 277 LEU A C 1
ATOM 2194 O O . LEU A 1 277 ? -10.537 -10.214 15.335 1.00 97.62 277 LEU A O 1
ATOM 2198 N N . GLY A 1 278 ? -9.884 -10.196 17.490 1.00 95.31 278 GLY A N 1
ATOM 2199 C CA . GLY A 1 278 ? -10.966 -11.064 17.950 1.00 95.31 278 GLY A CA 1
ATOM 2200 C C . GLY A 1 278 ? -10.890 -12.426 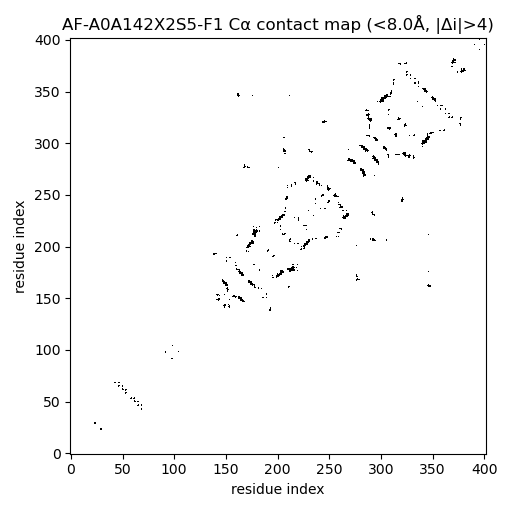17.255 1.00 95.31 278 GLY A C 1
ATOM 2201 O O . GLY A 1 278 ? -9.889 -13.134 17.372 1.00 95.31 278 GLY A O 1
ATOM 2202 N N . ASN A 1 279 ? -11.930 -12.773 16.501 1.00 96.50 279 ASN A N 1
ATOM 2203 C CA . ASN A 1 279 ? -12.014 -13.996 15.702 1.00 96.50 279 ASN A CA 1
ATOM 2204 C C . ASN A 1 279 ? -11.519 -13.822 14.258 1.00 96.50 279 ASN A C 1
ATOM 2206 O O . ASN A 1 279 ? -11.410 -14.808 13.524 1.00 96.50 279 ASN A O 1
ATOM 2210 N N . LEU A 1 280 ? -11.234 -12.590 13.830 1.00 98.25 280 LEU A N 1
ATOM 2211 C CA . LEU A 1 280 ? -10.733 -12.303 12.492 1.00 98.25 280 LEU A CA 1
ATOM 2212 C C . LEU A 1 280 ? -9.236 -12.598 12.413 1.00 98.25 280 LEU A C 1
ATOM 2214 O O . LEU A 1 280 ? -8.465 -12.285 13.323 1.00 98.25 280 LEU A O 1
ATOM 2218 N N . LYS A 1 281 ? -8.829 -13.177 11.284 1.00 98.38 281 LYS A N 1
ATOM 2219 C CA . LYS A 1 281 ? -7.433 -13.436 10.939 1.00 98.38 281 LYS A CA 1
ATOM 2220 C C . LYS A 1 281 ? -7.128 -12.772 9.609 1.00 98.38 281 LYS A C 1
ATOM 2222 O O . LYS A 1 281 ? -7.838 -13.010 8.633 1.00 98.38 281 LYS A O 1
ATOM 2227 N N . LEU A 1 282 ? -6.086 -11.952 9.601 1.00 98.62 282 LEU A N 1
ATOM 2228 C CA . LEU A 1 282 ? -5.563 -11.305 8.412 1.00 98.62 282 LEU A CA 1
ATOM 2229 C C . LEU A 1 282 ? -4.197 -11.921 8.117 1.00 98.62 282 LEU A C 1
ATOM 2231 O O . LEU A 1 282 ? -3.246 -11.698 8.865 1.00 98.62 282 LEU A O 1
ATOM 2235 N N . GLU A 1 283 ? -4.126 -12.732 7.068 1.00 98.75 283 GLU A N 1
ATOM 2236 C CA . GLU A 1 283 ? -2.875 -13.309 6.575 1.00 98.75 283 GLU A CA 1
ATOM 2237 C C . GLU A 1 283 ? -2.089 -12.241 5.815 1.00 98.75 283 GLU A C 1
ATOM 2239 O O . GLU A 1 283 ? -2.636 -11.555 4.949 1.00 98.75 283 GLU A O 1
ATOM 2244 N N . VAL A 1 284 ? -0.808 -12.112 6.131 1.00 98.88 284 VAL A N 1
ATOM 2245 C CA . VAL A 1 284 ? 0.096 -11.141 5.521 1.00 98.88 284 VAL A CA 1
ATOM 2246 C C . VAL A 1 284 ? 0.699 -11.749 4.262 1.00 98.88 284 VAL A C 1
ATOM 2248 O O . VAL A 1 284 ? 1.286 -12.833 4.290 1.00 98.88 284 VAL A O 1
ATOM 2251 N N . TRP A 1 285 ? 0.529 -11.062 3.138 1.00 98.75 285 TRP A N 1
ATOM 2252 C CA . TRP A 1 285 ? 1.165 -11.389 1.869 1.00 98.75 285 TRP A CA 1
ATOM 2253 C C . TRP A 1 285 ? 2.177 -10.296 1.551 1.00 98.75 285 TRP A C 1
ATOM 2255 O O . TRP A 1 285 ? 1.796 -9.135 1.405 1.00 98.75 285 TRP A O 1
ATOM 2265 N N . HIS A 1 286 ? 3.448 -10.658 1.395 1.00 98.81 286 HIS A N 1
ATOM 2266 C CA . HIS A 1 286 ? 4.437 -9.741 0.842 1.00 98.81 286 HIS A CA 1
ATOM 2267 C C . HIS A 1 286 ? 4.197 -9.627 -0.661 1.00 98.81 286 HIS A C 1
ATOM 2269 O O . HIS A 1 286 ? 4.282 -10.610 -1.407 1.00 98.81 286 HIS A O 1
ATOM 2275 N N . THR A 1 287 ? 3.817 -8.428 -1.094 1.00 98.62 287 THR A N 1
ATOM 2276 C CA . THR A 1 287 ? 3.424 -8.137 -2.474 1.00 98.62 287 THR A CA 1
ATOM 2277 C C . THR A 1 287 ? 4.178 -6.914 -3.002 1.00 98.62 287 THR A C 1
ATOM 2279 O O . THR A 1 287 ? 3.554 -5.902 -3.345 1.00 98.62 287 THR A O 1
ATOM 2282 N N . PRO A 1 288 ? 5.523 -6.990 -3.082 1.00 98.56 288 PRO A N 1
ATOM 2283 C CA . PRO A 1 288 ? 6.353 -5.890 -3.551 1.00 98.56 288 PRO A CA 1
ATOM 2284 C C . PRO A 1 288 ? 6.071 -5.558 -5.018 1.00 98.56 288 PRO A C 1
ATOM 2286 O O . PRO A 1 288 ? 5.504 -6.357 -5.769 1.00 98.56 288 PRO A O 1
ATOM 2289 N N . GLY A 1 289 ? 6.483 -4.367 -5.430 1.00 97.25 289 GLY A N 1
ATOM 2290 C CA . GLY A 1 289 ? 6.363 -3.905 -6.806 1.00 97.25 289 GLY A CA 1
ATOM 2291 C C . GLY A 1 289 ? 6.263 -2.396 -6.855 1.00 97.25 289 GLY A C 1
ATOM 2292 O O . GLY A 1 289 ? 7.151 -1.755 -7.392 1.00 97.25 289 GLY A O 1
ATOM 2293 N N . HIS A 1 290 ? 5.217 -1.828 -6.253 1.00 97.69 290 HIS A N 1
ATOM 2294 C CA . HIS A 1 290 ? 5.082 -0.375 -6.126 1.00 97.69 290 HIS A CA 1
ATOM 2295 C C . HIS A 1 290 ? 6.132 0.172 -5.160 1.00 97.69 290 HIS A C 1
ATOM 2297 O O . HIS A 1 290 ? 6.932 1.028 -5.528 1.00 97.69 290 HIS A O 1
ATOM 2303 N N . ALA A 1 291 ? 6.178 -0.435 -3.975 1.00 98.00 291 ALA A N 1
ATOM 2304 C CA . ALA A 1 291 ? 7.221 -0.259 -2.984 1.00 98.00 291 ALA A CA 1
ATOM 2305 C C . ALA A 1 291 ? 7.829 -1.629 -2.616 1.00 98.00 291 ALA A C 1
ATOM 2307 O O . ALA A 1 291 ? 7.110 -2.640 -2.616 1.00 98.00 291 ALA A O 1
ATOM 2308 N N . PRO A 1 292 ? 9.117 -1.700 -2.226 1.00 97.38 292 PRO A N 1
ATOM 2309 C CA . PRO A 1 292 ? 9.745 -2.949 -1.778 1.00 97.38 292 PRO A CA 1
ATOM 2310 C C . PRO A 1 292 ? 9.082 -3.522 -0.519 1.00 97.38 292 PRO A C 1
ATOM 2312 O O . PRO A 1 292 ? 8.993 -4.735 -0.332 1.00 97.38 292 PRO A O 1
ATOM 2315 N N . ALA A 1 293 ? 8.577 -2.626 0.331 1.00 97.62 293 ALA A N 1
ATOM 2316 C CA . ALA A 1 293 ? 7.998 -2.938 1.627 1.00 97.62 293 ALA A CA 1
ATOM 2317 C C . ALA A 1 293 ? 6.489 -3.241 1.585 1.00 97.62 293 ALA A C 1
ATOM 2319 O O . ALA A 1 293 ? 5.867 -3.314 2.643 1.00 97.62 293 ALA A O 1
ATOM 2320 N N . GLN A 1 294 ? 5.886 -3.360 0.397 1.00 98.56 294 GLN A N 1
ATOM 2321 C CA . GLN A 1 294 ? 4.437 -3.464 0.286 1.00 98.56 294 GLN A CA 1
ATOM 2322 C C . GLN A 1 294 ? 3.881 -4.803 0.771 1.00 98.56 294 GLN A C 1
ATOM 2324 O O . GLN A 1 294 ? 4.273 -5.880 0.315 1.00 98.56 294 GLN A O 1
ATOM 2329 N N . LEU A 1 295 ? 2.895 -4.702 1.658 1.00 98.81 295 LEU A N 1
ATOM 2330 C CA . LEU A 1 295 ? 2.102 -5.796 2.185 1.00 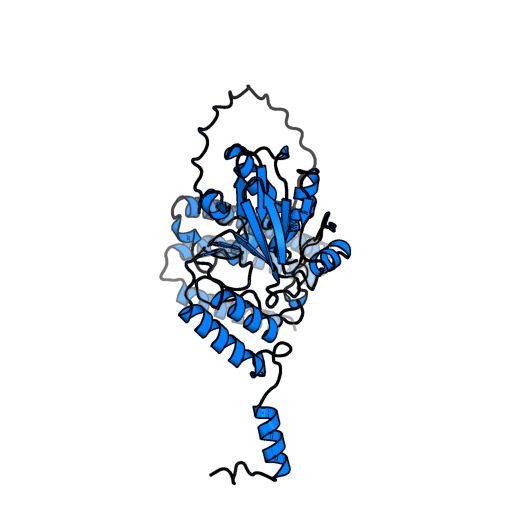98.81 295 LEU A CA 1
ATOM 2331 C C . LEU A 1 295 ? 0.659 -5.700 1.698 1.00 98.81 295 LEU A C 1
ATOM 2333 O O . LEU A 1 295 ? 0.038 -4.637 1.721 1.00 98.81 295 LEU A O 1
ATOM 2337 N N . SER A 1 296 ? 0.110 -6.855 1.344 1.00 98.81 296 SER A N 1
ATOM 2338 C CA . SER A 1 296 ? -1.324 -7.077 1.219 1.00 98.81 296 SER A CA 1
ATOM 2339 C C . SER A 1 296 ? -1.830 -7.911 2.395 1.00 98.81 296 SER A C 1
ATOM 2341 O O . SER A 1 296 ? -1.111 -8.756 2.928 1.00 98.81 296 SER A O 1
ATOM 2343 N N . PHE A 1 297 ? -3.095 -7.733 2.772 1.00 98.88 297 PHE A N 1
ATOM 2344 C CA . PHE A 1 297 ? -3.708 -8.472 3.881 1.00 98.88 297 PHE A CA 1
ATOM 2345 C C . PHE A 1 297 ? -4.915 -9.266 3.391 1.00 98.88 297 PHE A C 1
ATOM 2347 O O . PHE A 1 297 ? -5.895 -8.694 2.912 1.00 98.88 297 PHE A O 1
ATOM 2354 N N . ARG A 1 298 ? -4.867 -10.595 3.500 1.00 98.69 298 ARG A N 1
ATOM 2355 C CA . ARG A 1 298 ? -5.980 -11.480 3.135 1.00 98.69 298 ARG A CA 1
ATOM 2356 C C . ARG A 1 298 ? -6.857 -11.751 4.348 1.00 98.69 298 ARG A C 1
ATOM 2358 O O . ARG A 1 298 ? -6.385 -12.265 5.356 1.00 98.69 298 ARG A O 1
ATOM 2365 N N . MET A 1 299 ? -8.152 -11.476 4.220 1.00 98.44 299 MET A N 1
ATOM 2366 C CA . MET A 1 299 ? -9.168 -11.774 5.229 1.00 98.44 299 MET A CA 1
ATOM 2367 C C . MET A 1 299 ? -10.334 -12.518 4.574 1.00 98.44 299 MET A C 1
ATOM 2369 O O . MET A 1 299 ? -11.211 -11.912 3.958 1.00 98.44 299 MET A O 1
ATOM 2373 N N . GLY A 1 300 ? -10.337 -13.849 4.678 1.00 97.12 300 GLY A N 1
ATOM 2374 C CA . GLY A 1 300 ? -11.316 -14.683 3.977 1.00 97.12 300 GLY A CA 1
ATOM 2375 C C . GLY A 1 300 ? -11.227 -14.499 2.458 1.00 97.12 300 GLY A C 1
ATOM 2376 O O . GLY A 1 300 ? -10.183 -14.754 1.861 1.00 97.12 300 GLY A O 1
ATOM 2377 N N . ASN A 1 301 ? -12.315 -14.041 1.834 1.00 98.06 301 ASN A N 1
ATOM 2378 C CA . ASN A 1 301 ? -12.380 -13.754 0.396 1.00 98.06 301 ASN A CA 1
ATOM 2379 C C . ASN A 1 301 ? -11.976 -12.309 0.029 1.00 98.06 301 ASN A C 1
ATOM 2381 O O . ASN A 1 301 ? -12.081 -11.934 -1.141 1.00 98.06 301 ASN A O 1
ATOM 2385 N N . LEU A 1 302 ? -11.539 -11.498 0.995 1.00 98.81 302 LEU A N 1
ATOM 2386 C CA . LEU A 1 302 ? -11.100 -10.118 0.785 1.00 98.81 302 LEU A CA 1
ATOM 2387 C C . LEU A 1 302 ? -9.571 -10.046 0.756 1.00 98.81 302 LEU A C 1
ATOM 2389 O O . LEU A 1 302 ? -8.904 -10.711 1.550 1.00 98.81 302 LEU A O 1
ATOM 2393 N N . LEU A 1 303 ? -9.024 -9.194 -0.107 1.00 98.88 303 LEU A N 1
ATOM 2394 C CA . LEU A 1 303 ? -7.616 -8.810 -0.089 1.00 98.88 303 LEU A CA 1
ATOM 2395 C C . LEU A 1 303 ? -7.501 -7.289 -0.025 1.00 98.88 303 LEU A C 1
ATOM 2397 O O . LEU A 1 303 ? -7.849 -6.611 -0.990 1.00 98.88 303 LEU A O 1
ATOM 2401 N N . PHE A 1 304 ? -6.985 -6.765 1.084 1.00 98.88 304 PHE A N 1
ATOM 2402 C CA . PHE A 1 304 ? -6.487 -5.392 1.158 1.00 98.88 304 PHE A CA 1
ATOM 2403 C C . PHE A 1 304 ? -5.189 -5.346 0.357 1.00 98.88 304 PHE A C 1
ATOM 2405 O O . PHE A 1 304 ? -4.172 -5.843 0.827 1.00 98.88 304 PHE A O 1
ATOM 2412 N N . SER A 1 305 ? -5.259 -4.878 -0.888 1.00 98.38 305 SER A N 1
ATOM 2413 C CA . SER A 1 305 ? -4.221 -5.096 -1.905 1.00 98.38 305 SER A CA 1
ATOM 2414 C C . SER A 1 305 ? -3.172 -3.986 -1.983 1.00 98.38 305 SER A C 1
ATOM 2416 O O . SER A 1 305 ? -2.345 -4.004 -2.897 1.00 98.38 305 SER A O 1
ATOM 2418 N N . GLY A 1 306 ? -3.246 -2.992 -1.092 1.00 97.75 306 GLY A N 1
ATOM 2419 C CA . GLY A 1 306 ? -2.412 -1.796 -1.169 1.00 97.75 306 GLY A CA 1
ATOM 2420 C C . GLY A 1 306 ? -2.487 -1.162 -2.559 1.00 97.75 306 GLY A C 1
ATOM 2421 O O . GLY A 1 306 ? -3.545 -1.161 -3.202 1.00 97.75 306 GLY A O 1
ATOM 2422 N N . ASP A 1 307 ? -1.331 -0.746 -3.059 1.00 98.12 307 ASP A N 1
ATOM 2423 C CA . ASP A 1 307 ? -1.178 -0.110 -4.365 1.00 98.12 307 ASP A CA 1
ATOM 2424 C C . ASP A 1 307 ? -0.678 -1.090 -5.447 1.00 98.12 307 ASP A C 1
ATOM 2426 O O . ASP A 1 307 ? -0.049 -0.720 -6.437 1.00 98.12 307 ASP A O 1
ATOM 2430 N N . ASN A 1 308 ? -0.979 -2.393 -5.302 1.00 96.81 308 ASN A N 1
ATOM 2431 C CA . ASN A 1 308 ? -0.616 -3.378 -6.329 1.00 96.81 308 ASN A CA 1
ATOM 2432 C C . ASN A 1 308 ? -1.490 -3.268 -7.579 1.00 96.81 308 ASN A C 1
ATOM 2434 O O . ASN A 1 308 ? -0.998 -3.515 -8.676 1.00 96.81 308 ASN A O 1
ATOM 2438 N N . ILE A 1 309 ? -2.789 -2.995 -7.419 1.00 98.12 309 ILE A N 1
ATOM 2439 C CA . ILE A 1 309 ? -3.761 -3.051 -8.514 1.00 98.12 309 ILE A CA 1
ATOM 2440 C C . ILE A 1 309 ? -5.014 -2.230 -8.210 1.00 98.12 309 ILE A C 1
ATOM 2442 O O . ILE A 1 309 ? -5.605 -2.340 -7.136 1.00 98.12 309 ILE A O 1
ATOM 2446 N N . TYR A 1 310 ? -5.473 -1.473 -9.201 1.00 98.38 310 TYR A N 1
ATOM 2447 C CA . TYR A 1 310 ? -6.691 -0.672 -9.150 1.00 98.38 310 TYR A CA 1
ATOM 2448 C C . TYR A 1 310 ? -7.775 -1.224 -10.076 1.00 98.38 310 TYR A C 1
ATOM 2450 O O . TYR A 1 310 ? -7.537 -2.075 -10.936 1.00 98.38 310 TYR A O 1
ATOM 2458 N N . ARG A 1 311 ? -9.011 -0.741 -9.897 1.00 97.75 311 ARG A N 1
ATOM 2459 C CA . ARG A 1 311 ? -10.203 -1.263 -10.589 1.00 97.75 311 ARG A CA 1
ATOM 2460 C C . ARG A 1 311 ? -10.106 -1.198 -12.118 1.00 97.75 311 ARG A C 1
ATOM 2462 O O . ARG A 1 311 ? -10.707 -2.022 -12.802 1.00 97.75 311 ARG A O 1
ATOM 2469 N N . ASP A 1 312 ? -9.410 -0.203 -12.648 1.00 96.94 312 ASP A N 1
ATOM 2470 C CA . ASP A 1 312 ? -9.200 0.003 -14.083 1.00 96.94 312 ASP A CA 1
ATOM 2471 C C . ASP A 1 312 ? -8.017 -0.808 -14.647 1.00 96.94 312 ASP A C 1
ATOM 2473 O O . ASP A 1 312 ? -7.742 -0.749 -15.845 1.00 96.94 312 ASP A O 1
ATOM 2477 N N . GLY A 1 313 ? -7.336 -1.588 -13.803 1.00 97.12 313 GLY A N 1
ATOM 2478 C CA . GLY A 1 313 ? -6.149 -2.355 -14.157 1.00 97.12 313 GLY A CA 1
ATOM 2479 C C . GLY A 1 313 ? -4.856 -1.544 -14.150 1.00 97.12 313 GLY A C 1
ATOM 2480 O O . GLY A 1 313 ? -3.814 -2.076 -14.542 1.00 97.12 313 GLY A O 1
ATOM 2481 N N . CYS A 1 314 ? -4.884 -0.279 -13.724 1.00 97.38 314 CYS A N 1
ATOM 2482 C CA . CYS A 1 314 ? -3.678 0.471 -13.375 1.00 97.38 314 CYS A CA 1
ATOM 2483 C C . CYS A 1 314 ? -3.079 -0.049 -12.059 1.00 97.38 314 CYS A C 1
ATOM 2485 O O . CYS A 1 314 ? -3.731 -0.775 -11.310 1.00 97.38 314 CYS A O 1
ATOM 2487 N N . VAL A 1 315 ? -1.822 0.297 -11.808 1.00 97.69 315 VAL A N 1
ATOM 2488 C CA . VAL A 1 315 ? -1.070 -0.081 -10.604 1.00 97.69 315 VAL A CA 1
ATOM 2489 C C . VAL A 1 315 ? -0.559 1.182 -9.909 1.00 97.69 315 VAL A C 1
ATOM 2491 O O . VAL A 1 315 ? -0.666 2.265 -10.492 1.00 97.69 315 VAL A O 1
ATOM 2494 N N . GLY A 1 316 ? -0.032 1.058 -8.687 1.00 96.25 316 GLY A N 1
ATOM 2495 C CA . GLY A 1 316 ? 0.688 2.139 -8.013 1.00 96.25 316 GLY A CA 1
ATOM 2496 C C . GLY A 1 316 ? 1.810 2.707 -8.880 1.00 96.25 316 GLY A C 1
ATOM 2497 O O . GLY A 1 316 ? 2.251 2.063 -9.835 1.00 96.25 316 GLY A O 1
ATOM 2498 N N . ASN A 1 317 ? 2.245 3.931 -8.578 1.00 94.62 317 ASN A N 1
ATOM 2499 C CA . ASN A 1 317 ? 3.255 4.618 -9.383 1.00 94.62 317 ASN A CA 1
ATOM 2500 C C . ASN A 1 317 ? 4.485 3.725 -9.612 1.00 94.62 317 ASN A C 1
ATOM 2502 O O . ASN A 1 317 ? 4.914 3.002 -8.715 1.00 94.62 317 ASN A O 1
ATOM 2506 N N . ILE A 1 318 ? 5.027 3.764 -10.829 1.00 95.50 318 ILE A N 1
ATOM 2507 C CA . ILE A 1 318 ? 6.220 3.007 -11.212 1.00 95.50 318 ILE A CA 1
ATOM 2508 C C . ILE A 1 318 ? 7.375 4.000 -11.268 1.00 95.50 318 ILE A C 1
ATOM 2510 O O . ILE A 1 318 ? 7.518 4.728 -12.249 1.00 95.50 318 ILE A O 1
ATOM 2514 N N . ASP A 1 319 ? 8.173 4.039 -10.207 1.00 94.62 319 ASP A N 1
ATOM 2515 C CA . ASP A 1 319 ? 9.328 4.922 -10.095 1.00 94.62 319 ASP A CA 1
ATOM 2516 C C . ASP A 1 319 ? 10.471 4.229 -9.334 1.00 94.62 319 ASP A C 1
ATOM 2518 O O . ASP A 1 319 ? 10.420 4.030 -8.118 1.00 94.62 319 ASP A O 1
ATOM 2522 N N . ALA A 1 320 ? 11.535 3.866 -10.053 1.00 91.94 320 ALA A N 1
ATOM 2523 C CA . ALA A 1 320 ? 12.700 3.201 -9.472 1.00 91.94 320 ALA A CA 1
ATOM 2524 C C . ALA A 1 320 ? 13.414 4.052 -8.409 1.00 91.94 320 ALA A C 1
ATOM 2526 O O . ALA A 1 320 ? 14.021 3.493 -7.497 1.00 91.94 320 ALA A O 1
ATOM 2527 N N . HIS A 1 321 ? 13.347 5.388 -8.487 1.00 92.25 321 HIS A N 1
ATOM 2528 C CA . HIS A 1 321 ? 13.950 6.262 -7.473 1.00 92.25 321 HIS A CA 1
ATOM 2529 C C . HIS A 1 321 ? 13.227 6.180 -6.128 1.00 92.25 321 HIS A C 1
ATOM 2531 O O . HIS A 1 321 ? 13.812 6.526 -5.105 1.00 92.25 321 HIS A O 1
ATOM 2537 N N . HIS A 1 322 ? 11.989 5.690 -6.147 1.00 94.44 322 HIS A N 1
ATOM 2538 C CA . HIS A 1 322 ? 11.153 5.463 -4.977 1.00 94.44 322 HIS A CA 1
ATOM 2539 C C . HIS A 1 322 ? 10.993 3.959 -4.679 1.00 94.44 322 HIS A C 1
ATOM 2541 O O . HIS A 1 322 ? 10.211 3.551 -3.827 1.00 94.44 322 HIS A O 1
ATOM 2547 N N . GLY A 1 323 ? 11.782 3.110 -5.351 1.00 94.81 323 GLY A N 1
ATOM 2548 C CA . GLY A 1 323 ? 11.874 1.679 -5.070 1.00 94.81 323 GLY A CA 1
ATOM 2549 C C . GLY A 1 323 ? 10.894 0.789 -5.825 1.00 94.81 323 GLY A C 1
ATOM 2550 O O . GLY A 1 323 ? 10.766 -0.381 -5.457 1.00 94.81 323 GLY A O 1
ATOM 2551 N N . SER A 1 324 ? 10.212 1.289 -6.858 1.00 96.81 324 SER A N 1
ATOM 2552 C CA . SER A 1 324 ? 9.375 0.417 -7.680 1.00 96.81 324 SER A CA 1
ATOM 2553 C C . SER A 1 324 ? 10.201 -0.589 -8.486 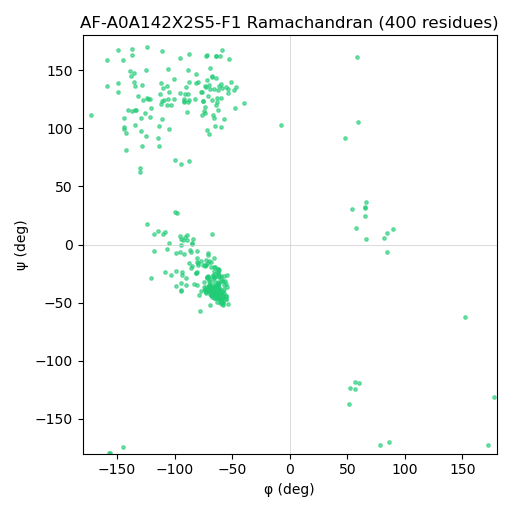1.00 96.81 324 SER A C 1
ATOM 2555 O O . SER A 1 324 ? 11.275 -0.266 -8.987 1.00 96.81 324 SER A O 1
ATOM 2557 N N . ASP A 1 325 ? 9.664 -1.796 -8.653 1.00 97.00 325 ASP A N 1
ATOM 2558 C CA . ASP A 1 325 ? 10.298 -2.916 -9.352 1.00 97.00 325 ASP A CA 1
ATOM 2559 C C . ASP A 1 325 ? 9.258 -3.688 -10.186 1.00 97.00 325 ASP A C 1
ATOM 2561 O O . ASP A 1 325 ? 8.302 -4.266 -9.655 1.00 97.00 325 ASP A O 1
ATOM 2565 N N . LEU A 1 326 ? 9.419 -3.676 -11.515 1.00 97.31 326 LEU A N 1
ATOM 2566 C CA . LEU A 1 326 ? 8.486 -4.317 -12.451 1.00 97.31 326 LEU A CA 1
ATOM 2567 C C . LEU A 1 326 ? 8.431 -5.853 -12.299 1.00 97.31 326 LEU A C 1
ATOM 2569 O O . LEU A 1 326 ? 7.314 -6.383 -12.225 1.00 97.31 326 LEU A O 1
ATOM 2573 N N . PRO A 1 327 ? 9.564 -6.584 -12.199 1.00 97.81 327 PRO A N 1
ATOM 2574 C CA . PRO A 1 327 ? 9.540 -8.026 -11.946 1.00 97.81 327 PRO A CA 1
ATOM 2575 C C . PRO A 1 327 ? 8.765 -8.408 -10.676 1.00 97.81 327 PRO A C 1
ATOM 2577 O O . PRO A 1 327 ? 7.953 -9.340 -10.686 1.00 97.81 327 PRO A O 1
ATOM 2580 N N . ALA A 1 328 ? 8.975 -7.677 -9.578 1.00 98.25 328 ALA A N 1
ATOM 2581 C CA . ALA A 1 328 ? 8.273 -7.873 -8.317 1.00 98.25 328 ALA A CA 1
ATOM 2582 C C . ALA A 1 328 ? 6.775 -7.595 -8.459 1.00 98.25 328 ALA A C 1
ATOM 2584 O O . ALA A 1 328 ? 5.968 -8.415 -8.015 1.00 98.25 328 ALA A O 1
ATOM 2585 N N . PHE A 1 329 ? 6.394 -6.508 -9.140 1.00 97.56 329 PHE A N 1
ATOM 2586 C CA . PHE A 1 329 ? 4.997 -6.206 -9.458 1.00 97.56 329 PHE A CA 1
ATOM 2587 C C . PHE A 1 329 ? 4.314 -7.375 -10.167 1.00 97.56 329 PHE A C 1
ATOM 2589 O O . PHE A 1 329 ? 3.244 -7.817 -9.745 1.00 97.56 329 PHE A O 1
ATOM 2596 N N . ILE A 1 330 ? 4.939 -7.891 -11.228 1.00 98.62 330 ILE A N 1
ATOM 2597 C CA . ILE A 1 330 ? 4.402 -8.999 -12.021 1.00 98.62 330 ILE A CA 1
ATOM 2598 C C . ILE A 1 330 ? 4.218 -10.234 -11.138 1.00 98.62 330 ILE A C 1
ATOM 2600 O O . ILE A 1 330 ? 3.119 -10.787 -11.086 1.00 98.62 330 ILE A O 1
ATOM 2604 N N . LYS A 1 331 ? 5.239 -10.613 -10.362 1.00 98.75 331 LYS A N 1
ATOM 2605 C CA . LYS A 1 331 ? 5.172 -11.755 -9.438 1.00 98.75 331 LYS A CA 1
ATOM 2606 C C . LYS A 1 331 ? 4.064 -11.595 -8.387 1.00 98.75 331 LYS A C 1
ATOM 2608 O O . LYS A 1 331 ? 3.341 -12.550 -8.088 1.00 98.75 331 LYS A O 1
ATOM 2613 N N . SER A 1 332 ? 3.895 -10.392 -7.843 1.00 98.75 332 SER A N 1
ATOM 2614 C CA . SER A 1 332 ? 2.829 -10.064 -6.892 1.00 98.75 332 SER A CA 1
ATOM 2615 C C . SER A 1 332 ? 1.443 -10.178 -7.530 1.00 98.75 332 SER A C 1
ATOM 2617 O O . SER A 1 332 ? 0.536 -10.781 -6.951 1.00 98.75 332 SER A O 1
ATOM 2619 N N . LEU A 1 333 ? 1.268 -9.685 -8.756 1.00 98.75 333 LEU A N 1
ATOM 2620 C CA . LEU A 1 333 ? 0.008 -9.801 -9.493 1.00 98.75 333 LEU A CA 1
ATOM 2621 C C . LEU A 1 333 ? -0.306 -11.247 -9.891 1.00 98.75 333 LEU A C 1
ATOM 2623 O O . LEU A 1 333 ? -1.461 -11.667 -9.804 1.00 98.75 333 LEU A O 1
ATOM 2627 N N . GLU A 1 334 ? 0.697 -12.041 -10.267 1.00 98.75 334 GLU A N 1
ATOM 2628 C CA . GLU A 1 334 ? 0.543 -13.476 -10.527 1.00 98.75 334 GLU A CA 1
ATOM 2629 C C . GLU A 1 334 ? 0.064 -14.227 -9.283 1.00 98.75 334 GLU A C 1
ATOM 2631 O O . GLU A 1 334 ? -0.861 -15.046 -9.366 1.00 98.75 334 GLU A O 1
ATOM 2636 N N . ARG A 1 335 ? 0.635 -13.906 -8.114 1.00 98.44 335 ARG A N 1
ATOM 2637 C CA . ARG A 1 335 ? 0.178 -14.426 -6.821 1.00 98.44 335 ARG A CA 1
ATOM 2638 C C . ARG A 1 335 ? -1.286 -14.066 -6.569 1.00 98.44 335 ARG A C 1
ATOM 2640 O O . ARG A 1 335 ? -2.083 -14.961 -6.286 1.00 98.44 335 ARG A O 1
ATOM 2647 N N . ILE A 1 336 ? -1.661 -12.793 -6.713 1.00 98.50 336 ILE A N 1
ATOM 2648 C CA . ILE A 1 336 ? -3.043 -12.319 -6.505 1.00 98.50 336 ILE A CA 1
ATOM 2649 C C . ILE A 1 336 ? -4.015 -13.016 -7.470 1.00 98.50 336 ILE A C 1
ATOM 2651 O O . ILE A 1 336 ? -5.090 -13.483 -7.073 1.00 98.50 336 ILE A O 1
ATOM 2655 N N . LYS A 1 337 ? -3.626 -13.152 -8.741 1.00 98.56 337 LYS A N 1
ATOM 2656 C CA . LYS A 1 337 ? -4.411 -13.835 -9.774 1.00 98.56 337 LYS A CA 1
ATOM 2657 C C . LYS A 1 337 ? -4.641 -15.308 -9.429 1.00 98.56 337 LYS A C 1
ATOM 2659 O O . LYS A 1 337 ? -5.771 -15.782 -9.569 1.00 98.56 337 LYS A O 1
ATOM 2664 N N . LYS A 1 338 ? -3.603 -16.012 -8.960 1.00 98.31 338 LYS A N 1
ATOM 2665 C CA . LYS A 1 338 ? -3.661 -17.428 -8.552 1.00 98.31 338 LYS A CA 1
ATOM 2666 C C . LYS A 1 338 ? -4.427 -17.647 -7.242 1.00 98.31 338 LYS A C 1
ATOM 2668 O O . LYS A 1 338 ? -5.001 -18.718 -7.066 1.00 98.31 338 LYS A O 1
ATOM 2673 N N . GLY A 1 339 ? -4.433 -16.659 -6.347 1.00 97.06 339 GLY A N 1
ATOM 2674 C CA . GLY A 1 339 ? -5.147 -16.710 -5.071 1.00 97.06 339 GLY A CA 1
ATOM 2675 C C . GLY A 1 339 ? -6.661 -16.894 -5.220 1.00 97.06 339 GLY A C 1
ATOM 2676 O O . GLY A 1 339 ? -7.239 -16.644 -6.277 1.00 97.06 339 GLY A O 1
ATOM 2677 N N . ASP A 1 340 ? -7.321 -17.304 -4.145 1.00 97.00 340 ASP A N 1
ATOM 2678 C CA . ASP A 1 340 ? -8.761 -17.598 -4.097 1.00 97.00 340 ASP A CA 1
ATOM 2679 C C . ASP A 1 340 ? -9.626 -16.417 -3.617 1.00 97.00 340 ASP A C 1
ATOM 2681 O O . ASP A 1 340 ? -10.839 -16.552 -3.477 1.00 97.00 340 ASP A O 1
ATOM 2685 N N . VAL A 1 341 ? -9.021 -15.246 -3.397 1.00 98.19 341 VAL A N 1
ATOM 2686 C CA . VAL A 1 341 ? -9.736 -14.025 -2.999 1.00 98.19 341 VAL A CA 1
ATOM 2687 C C . VAL A 1 341 ? -10.700 -13.562 -4.095 1.00 98.19 341 VAL A C 1
ATOM 2689 O O . VAL A 1 341 ? -10.410 -13.653 -5.290 1.00 98.19 341 VAL A O 1
ATOM 2692 N N . GLU A 1 342 ? -11.851 -13.036 -3.694 1.00 98.56 342 GLU A N 1
ATOM 2693 C CA . GLU A 1 342 ? -12.921 -12.599 -4.594 1.00 98.56 342 GLU A CA 1
ATOM 2694 C C . GLU A 1 342 ? -12.972 -11.080 -4.761 1.00 98.56 342 GLU A C 1
ATOM 2696 O O . GLU A 1 342 ? -13.436 -10.599 -5.797 1.00 98.56 342 GLU A O 1
ATOM 2701 N N . TRP A 1 343 ? -12.502 -10.326 -3.766 1.00 98.75 343 TRP A N 1
ATOM 2702 C CA . TRP A 1 343 ? -12.560 -8.865 -3.736 1.00 98.75 343 TRP A CA 1
ATOM 2703 C C . TRP A 1 343 ? -11.192 -8.260 -3.450 1.00 98.75 343 TRP A C 1
ATOM 2705 O O . TRP A 1 343 ? -10.467 -8.729 -2.575 1.00 98.75 343 TRP A O 1
ATOM 2715 N N . LEU A 1 344 ? -10.874 -7.197 -4.184 1.00 98.75 344 LEU A N 1
ATOM 2716 C CA . LEU A 1 344 ? -9.647 -6.422 -4.061 1.00 98.75 344 LEU A CA 1
ATOM 2717 C C . LEU A 1 344 ? -9.985 -5.040 -3.502 1.00 98.75 344 LEU A C 1
ATOM 2719 O O . LEU A 1 344 ? -10.832 -4.325 -4.049 1.00 98.75 344 LEU A O 1
ATOM 2723 N N . LEU A 1 345 ? -9.350 -4.710 -2.382 1.00 98.75 345 LEU A N 1
ATOM 2724 C CA . LEU A 1 345 ? -9.531 -3.496 -1.600 1.00 98.75 345 LEU A CA 1
ATOM 2725 C C . LEU A 1 345 ? -8.225 -2.684 -1.683 1.00 98.75 345 LEU A C 1
ATOM 2727 O O . LEU A 1 345 ? -7.355 -2.862 -0.830 1.00 98.75 345 LEU A O 1
ATOM 2731 N N . PRO A 1 346 ? -8.037 -1.861 -2.730 1.00 98.38 346 PRO A N 1
ATOM 2732 C CA . PRO A 1 346 ? -6.800 -1.110 -2.917 1.00 98.38 346 PRO A CA 1
ATOM 2733 C C . PRO A 1 346 ? -6.680 0.045 -1.927 1.00 98.38 346 PRO A C 1
ATOM 2735 O O . PRO A 1 346 ? -7.690 0.502 -1.388 1.00 98.38 346 PRO A O 1
ATOM 2738 N N . SER A 1 347 ? -5.473 0.570 -1.743 1.00 96.94 347 SER A N 1
ATOM 2739 C CA . SER A 1 347 ? -5.285 1.804 -0.976 1.00 96.94 347 SER A CA 1
ATOM 2740 C C . SER A 1 347 ? -5.588 3.061 -1.803 1.00 96.94 347 SER A C 1
ATOM 2742 O O . SER A 1 347 ? -5.732 4.141 -1.241 1.00 96.94 347 SER A O 1
ATOM 2744 N N . HIS A 1 348 ? -5.861 2.919 -3.105 1.00 97.56 348 HIS A N 1
ATOM 2745 C CA . HIS A 1 348 ? -6.401 3.981 -3.948 1.00 97.56 348 HIS A CA 1
ATOM 2746 C C . HIS A 1 348 ? -7.557 3.526 -4.842 1.00 97.56 348 HIS A C 1
ATOM 2748 O O . HIS A 1 348 ? -7.524 2.500 -5.522 1.00 97.56 348 HIS A O 1
ATOM 2754 N N . GLY A 1 349 ? -8.593 4.364 -4.897 1.00 95.44 349 GLY A N 1
ATOM 2755 C CA . GLY A 1 349 ? -9.751 4.137 -5.751 1.00 95.44 349 GLY A CA 1
ATOM 2756 C C . GLY A 1 349 ? -10.739 3.100 -5.198 1.00 95.44 349 GLY A C 1
ATOM 2757 O O . GLY A 1 349 ? -10.681 2.692 -4.042 1.00 95.44 349 GLY A O 1
ATOM 2758 N N . PRO A 1 350 ? -11.745 2.721 -5.998 1.00 96.19 350 PRO A N 1
ATOM 2759 C CA . PRO A 1 350 ? -12.894 1.991 -5.480 1.00 96.19 350 PRO A CA 1
ATOM 2760 C C . PRO A 1 350 ? -12.692 0.467 -5.487 1.00 96.19 350 PRO A C 1
ATOM 2762 O O . PRO A 1 350 ? -12.450 -0.127 -6.540 1.00 96.19 350 PRO A O 1
ATOM 2765 N N . VAL A 1 351 ? -12.955 -0.177 -4.347 1.00 97.56 351 VAL A N 1
ATOM 2766 C CA . VAL A 1 351 ? -12.957 -1.643 -4.141 1.00 97.56 351 VAL A CA 1
ATOM 2767 C C . VAL A 1 351 ? -13.707 -2.405 -5.221 1.00 97.56 351 VAL A C 1
ATOM 2769 O O . VAL A 1 351 ? -14.814 -2.016 -5.581 1.00 97.56 351 VAL A O 1
ATOM 2772 N N . PHE A 1 352 ? -13.164 -3.506 -5.728 1.00 98.31 352 PHE A N 1
ATOM 2773 C CA . PHE A 1 352 ? -13.717 -4.182 -6.900 1.00 98.31 352 PHE A CA 1
ATOM 2774 C C . PHE A 1 352 ? -13.588 -5.701 -6.831 1.00 98.31 352 PHE A C 1
ATOM 2776 O O . PHE A 1 352 ? -12.779 -6.251 -6.087 1.00 98.31 352 PHE A O 1
ATOM 2783 N N . ARG A 1 353 ? -14.428 -6.394 -7.603 1.00 98.44 353 ARG A N 1
ATOM 2784 C CA . ARG A 1 353 ? -14.374 -7.852 -7.697 1.00 98.44 353 ARG A CA 1
ATOM 2785 C C . ARG A 1 353 ? -13.152 -8.257 -8.512 1.00 98.44 353 ARG A C 1
ATOM 2787 O O . ARG A 1 353 ? -12.912 -7.679 -9.572 1.00 98.44 353 ARG A O 1
ATOM 2794 N N . LYS A 1 354 ? -12.420 -9.267 -8.046 1.00 98.44 354 LYS A N 1
ATOM 2795 C CA . LYS A 1 354 ? -11.268 -9.809 -8.759 1.00 98.44 354 LYS A CA 1
ATOM 2796 C C . LYS A 1 354 ? -11.694 -10.323 -10.136 1.00 98.44 354 LYS A C 1
ATOM 2798 O O . LYS A 1 354 ? -12.583 -11.167 -10.245 1.00 98.44 354 LYS A O 1
ATOM 2803 N N . ASP A 1 355 ? -11.017 -9.843 -11.174 1.00 98.31 355 ASP A N 1
ATOM 2804 C CA . ASP A 1 355 ? -11.144 -10.329 -12.546 1.00 98.31 355 ASP A CA 1
ATOM 2805 C C . ASP A 1 355 ? -9.772 -10.804 -13.036 1.00 98.31 355 ASP A C 1
ATOM 2807 O O . ASP A 1 355 ? -8.863 -10.010 -13.282 1.00 98.31 355 ASP A O 1
ATOM 2811 N N . ASN A 1 356 ? -9.624 -12.121 -13.197 1.00 98.44 356 ASN A N 1
ATOM 2812 C CA . ASN A 1 356 ? -8.373 -12.725 -13.650 1.00 98.44 356 ASN A CA 1
ATOM 2813 C C . ASN A 1 356 ? -8.002 -12.320 -15.085 1.00 98.44 356 ASN A C 1
ATOM 2815 O O . ASN A 1 356 ? -6.819 -12.336 -15.421 1.00 98.44 356 ASN A O 1
ATOM 2819 N N . LYS A 1 357 ? -8.975 -11.953 -15.932 1.00 98.50 357 LYS A N 1
ATOM 2820 C CA . LYS A 1 357 ? -8.699 -11.455 -17.285 1.00 98.50 357 LYS A CA 1
ATOM 2821 C C . LYS A 1 357 ? -8.117 -10.048 -17.233 1.00 98.50 357 LYS A C 1
ATOM 2823 O O . LYS A 1 357 ? -7.208 -9.747 -17.999 1.00 98.50 357 LYS A O 1
ATOM 2828 N N . MET A 1 358 ? -8.631 -9.204 -16.340 1.00 98.44 358 MET A N 1
ATOM 2829 C CA . MET A 1 358 ? -8.060 -7.882 -16.088 1.00 98.44 358 MET A CA 1
ATOM 2830 C C . MET A 1 358 ? -6.638 -8.015 -15.532 1.00 98.44 358 MET A C 1
ATOM 2832 O O . MET A 1 358 ? -5.722 -7.450 -16.117 1.00 98.44 358 MET A O 1
ATOM 2836 N N . LEU A 1 359 ? -6.435 -8.852 -14.508 1.00 98.69 359 LEU A N 1
ATOM 2837 C CA . LEU A 1 359 ? -5.105 -9.093 -13.937 1.00 98.69 359 LEU A CA 1
ATOM 2838 C C . LEU A 1 359 ? -4.107 -9.598 -14.983 1.00 98.69 359 LEU A C 1
ATOM 2840 O O . LEU A 1 359 ? -2.980 -9.122 -15.009 1.00 98.69 359 LEU A O 1
ATOM 2844 N N . GLN A 1 360 ? -4.517 -10.514 -15.871 1.00 98.75 360 GLN A N 1
ATOM 2845 C CA . GLN A 1 360 ? -3.642 -10.975 -16.951 1.00 98.75 360 GLN A CA 1
ATOM 2846 C C . GLN A 1 360 ? -3.250 -9.834 -17.889 1.00 98.75 360 GLN A C 1
ATOM 2848 O O . GLN A 1 360 ? -2.073 -9.680 -18.169 1.00 98.75 360 GLN A O 1
ATOM 2853 N N . LYS A 1 361 ? -4.203 -9.000 -18.320 1.00 98.69 361 LYS A N 1
ATOM 2854 C CA . LYS A 1 361 ? -3.894 -7.846 -19.176 1.00 98.69 361 LYS A CA 1
ATOM 2855 C C . LYS A 1 361 ? -2.937 -6.864 -18.504 1.00 98.69 361 LYS A C 1
ATOM 2857 O O . LYS A 1 361 ? -2.090 -6.288 -19.176 1.00 98.69 361 LYS A O 1
ATOM 2862 N N . THR A 1 362 ? -3.090 -6.647 -17.198 1.00 98.62 362 THR A N 1
ATOM 2863 C CA . THR A 1 362 ? -2.162 -5.809 -16.437 1.00 98.62 362 THR A CA 1
ATOM 2864 C C . THR A 1 362 ? -0.775 -6.439 -16.389 1.00 98.62 362 THR A C 1
ATOM 2866 O O . THR A 1 362 ? 0.193 -5.730 -16.630 1.00 98.62 362 THR A O 1
ATOM 2869 N N . ILE A 1 363 ? -0.678 -7.749 -16.136 1.00 98.81 363 ILE A N 1
ATOM 2870 C CA . ILE A 1 363 ? 0.590 -8.490 -16.162 1.00 98.81 363 ILE A CA 1
ATOM 2871 C C . ILE A 1 363 ? 1.250 -8.367 -17.537 1.00 98.81 363 ILE A C 1
ATOM 2873 O O . ILE A 1 363 ? 2.385 -7.920 -17.594 1.00 98.81 363 ILE A O 1
ATOM 2877 N N . ASP A 1 364 ? 0.526 -8.655 -18.623 1.00 98.69 364 ASP A N 1
ATOM 2878 C CA . ASP A 1 364 ? 1.046 -8.576 -19.995 1.00 98.69 364 ASP A CA 1
ATOM 2879 C C . ASP A 1 364 ? 1.614 -7.178 -20.291 1.00 98.69 364 ASP A C 1
ATOM 2881 O O . ASP A 1 364 ? 2.748 -7.045 -20.746 1.00 98.69 364 ASP A O 1
ATOM 2885 N N . ARG A 1 365 ? 0.866 -6.124 -19.935 1.00 98.06 365 ARG A N 1
ATOM 2886 C CA . ARG A 1 365 ? 1.306 -4.732 -20.099 1.00 98.06 365 ARG A CA 1
ATOM 2887 C C . ARG A 1 365 ? 2.579 -4.428 -19.305 1.00 98.06 365 ARG A C 1
ATOM 2889 O O . ARG A 1 365 ? 3.476 -3.772 -19.816 1.00 98.06 365 ARG A O 1
ATOM 2896 N N . LEU A 1 366 ? 2.661 -4.861 -18.046 1.00 97.50 366 LEU A N 1
ATOM 2897 C CA . LEU A 1 366 ? 3.859 -4.637 -17.230 1.00 97.50 366 LEU A CA 1
ATOM 2898 C C . LEU A 1 366 ? 5.048 -5.461 -17.731 1.00 97.50 366 LEU A C 1
ATOM 2900 O O . LEU A 1 366 ? 6.180 -5.000 -17.637 1.00 97.50 366 LEU A O 1
ATOM 2904 N N . THR A 1 367 ? 4.802 -6.651 -18.285 1.00 97.75 367 THR A N 1
ATOM 2905 C CA . THR A 1 367 ? 5.839 -7.457 -18.928 1.00 97.75 367 THR A CA 1
ATOM 2906 C C . THR A 1 367 ? 6.428 -6.725 -20.126 1.00 97.75 367 THR A C 1
ATOM 2908 O O . THR A 1 367 ? 7.646 -6.676 -20.232 1.00 97.75 367 THR A O 1
ATOM 2911 N N . GLU A 1 368 ? 5.602 -6.095 -20.967 1.00 96.44 368 GLU A N 1
ATOM 2912 C CA . GLU A 1 368 ? 6.085 -5.254 -22.071 1.00 96.44 368 GLU A CA 1
ATOM 2913 C C . GLU A 1 368 ? 6.970 -4.106 -21.562 1.00 96.44 368 GLU A C 1
ATOM 2915 O O . GLU A 1 368 ? 8.052 -3.879 -22.099 1.00 96.44 368 GLU A O 1
ATOM 2920 N N . TYR A 1 369 ? 6.568 -3.433 -20.479 1.00 96.06 369 TYR A N 1
ATOM 2921 C CA . TYR A 1 369 ? 7.318 -2.308 -19.909 1.00 96.06 369 TYR A CA 1
ATOM 2922 C C . TYR A 1 369 ? 8.740 -2.671 -19.462 1.00 96.06 369 TYR A C 1
ATOM 2924 O O . TYR A 1 369 ? 9.625 -1.823 -19.530 1.00 96.06 369 TYR A O 1
ATOM 2932 N N . GLN A 1 370 ? 8.987 -3.921 -19.053 1.00 95.62 370 GLN A N 1
ATOM 2933 C CA . GLN A 1 370 ? 10.326 -4.376 -18.654 1.00 95.62 370 GLN A CA 1
ATOM 2934 C C . GLN A 1 370 ? 11.353 -4.304 -19.791 1.00 95.62 370 GLN A C 1
ATOM 2936 O O . GLN A 1 370 ? 12.545 -4.274 -19.510 1.00 95.62 370 GLN A O 1
ATOM 2941 N N . HIS A 1 371 ? 10.897 -4.280 -21.042 1.00 95.81 371 HIS A N 1
ATOM 2942 C CA . HIS A 1 371 ? 11.738 -4.383 -22.235 1.00 95.81 371 HIS A CA 1
ATOM 2943 C C . HIS A 1 371 ? 11.715 -3.090 -23.075 1.00 95.81 371 HIS A C 1
ATOM 2945 O O . HIS A 1 371 ? 12.143 -3.068 -24.233 1.00 95.81 371 HIS A O 1
ATOM 2951 N N . MET A 1 372 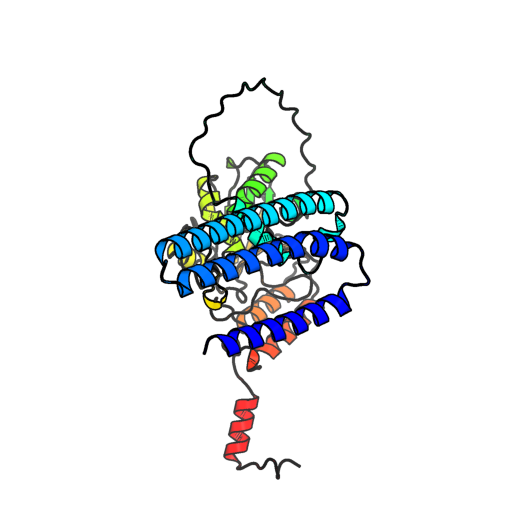? 11.164 -2.004 -22.519 1.00 93.81 372 MET A N 1
ATOM 2952 C CA . MET A 1 372 ? 11.003 -0.712 -23.185 1.00 93.81 372 MET A CA 1
ATOM 2953 C C . MET A 1 372 ? 11.949 0.332 -22.591 1.00 93.81 372 MET A C 1
ATOM 2955 O O . MET A 1 372 ? 11.869 0.645 -21.405 1.00 93.81 372 MET A O 1
ATOM 2959 N N . ALA A 1 373 ? 12.774 0.957 -23.436 1.00 92.44 373 ALA A N 1
ATOM 2960 C CA . ALA A 1 373 ? 13.734 1.983 -23.016 1.00 92.44 373 ALA A CA 1
ATOM 2961 C C . ALA A 1 373 ? 13.097 3.168 -22.264 1.00 92.44 373 ALA A C 1
ATOM 2963 O O . ALA A 1 373 ? 13.713 3.737 -21.364 1.00 92.44 373 ALA A O 1
ATOM 2964 N N . ASP A 1 374 ? 11.849 3.516 -22.589 1.00 91.62 374 ASP A N 1
ATOM 2965 C CA . ASP A 1 374 ? 11.132 4.640 -21.973 1.00 91.62 374 ASP A CA 1
ATOM 2966 C C . ASP A 1 374 ? 10.782 4.399 -20.491 1.00 91.62 374 ASP A C 1
ATOM 2968 O O . ASP A 1 374 ? 10.480 5.351 -19.771 1.00 91.62 374 ASP A O 1
ATOM 2972 N N . PHE A 1 375 ? 10.857 3.151 -20.011 1.00 90.31 375 PHE A N 1
ATOM 2973 C CA . PHE A 1 375 ? 10.725 2.812 -18.588 1.00 90.31 375 PHE A CA 1
ATOM 2974 C C . PHE A 1 375 ? 12.041 2.945 -17.811 1.00 90.31 375 PHE A C 1
ATOM 2976 O O . PHE A 1 375 ? 12.068 2.719 -16.599 1.00 90.31 375 PHE A O 1
ATOM 2983 N N . GLY A 1 376 ? 13.116 3.370 -18.482 1.00 89.19 376 GLY A N 1
ATOM 2984 C CA . GLY A 1 376 ? 14.368 3.788 -17.867 1.00 89.19 376 GLY A CA 1
ATOM 2985 C C . GLY A 1 376 ? 14.926 2.744 -16.905 1.00 89.19 376 GLY A C 1
ATOM 2986 O O . GLY A 1 376 ? 15.135 1.593 -17.266 1.00 89.19 376 GLY A O 1
ATOM 2987 N N . THR A 1 377 ? 15.155 3.152 -15.660 1.00 90.19 377 THR A N 1
ATOM 2988 C CA . THR A 1 377 ? 15.733 2.310 -14.602 1.00 90.19 377 THR A CA 1
ATOM 2989 C C . THR A 1 377 ? 14.802 1.212 -14.084 1.00 90.19 377 THR A C 1
ATOM 2991 O O . THR A 1 377 ? 15.265 0.355 -13.338 1.00 90.19 377 THR A O 1
ATOM 2994 N N . CYS A 1 378 ? 13.522 1.208 -14.469 1.00 90.25 378 CYS A N 1
ATOM 2995 C CA . CYS A 1 378 ? 12.604 0.103 -14.183 1.00 90.25 378 CYS A CA 1
ATOM 2996 C C . CYS A 1 378 ? 12.675 -1.018 -15.235 1.00 90.25 378 CYS A C 1
ATOM 2998 O O . CYS A 1 378 ? 12.217 -2.127 -14.955 1.00 90.25 378 CYS A O 1
ATOM 3000 N N . ALA A 1 379 ? 13.188 -0.742 -16.441 1.00 92.94 379 ALA A N 1
ATOM 3001 C CA . ALA A 1 379 ? 13.365 -1.752 -17.481 1.00 92.94 379 ALA A CA 1
ATOM 3002 C C . ALA A 1 379 ? 14.523 -2.699 -17.116 1.00 92.94 379 ALA A C 1
ATOM 3004 O O . ALA A 1 379 ? 15.539 -2.269 -16.568 1.00 92.94 379 ALA A O 1
ATOM 3005 N N . VAL A 1 380 ? 14.369 -3.992 -17.405 1.00 94.56 380 VAL A N 1
ATOM 3006 C CA . VAL A 1 380 ? 15.377 -5.023 -17.092 1.00 94.56 380 VAL A CA 1
ATOM 3007 C C . VAL A 1 380 ? 16.379 -5.212 -18.226 1.00 94.56 380 VAL A C 1
ATOM 3009 O O . VAL A 1 380 ? 17.525 -5.577 -17.977 1.00 94.56 380 VAL A O 1
ATOM 3012 N N . ASP A 1 381 ? 15.949 -4.957 -19.458 1.00 93.50 381 ASP A N 1
ATOM 3013 C CA . ASP A 1 381 ? 16.764 -4.987 -20.665 1.00 93.50 381 ASP A CA 1
ATOM 3014 C C . ASP A 1 381 ? 16.124 -4.102 -21.754 1.00 93.50 381 ASP A C 1
ATOM 3016 O O . ASP A 1 381 ? 15.092 -3.454 -21.547 1.00 93.50 381 ASP A O 1
ATOM 3020 N N . TRP A 1 382 ? 16.764 -4.048 -22.922 1.00 94.44 382 TRP A N 1
ATOM 3021 C CA . TRP A 1 382 ? 16.205 -3.415 -24.109 1.00 94.44 382 TRP A CA 1
ATOM 3022 C C . TRP A 1 382 ? 16.583 -4.244 -25.342 1.00 94.44 382 TRP A C 1
ATOM 3024 O O . TRP A 1 382 ? 17.670 -4.048 -25.883 1.00 94.44 382 TRP A O 1
ATOM 3034 N N . PRO A 1 383 ? 15.709 -5.149 -25.821 1.00 93.88 383 PRO A N 1
ATOM 3035 C CA . PRO A 1 383 ? 16.067 -6.114 -26.865 1.00 93.88 383 PRO A CA 1
ATOM 3036 C C . PRO A 1 383 ? 16.528 -5.475 -28.181 1.00 93.88 383 PRO A C 1
ATOM 3038 O O . PRO A 1 383 ? 17.328 -6.055 -28.907 1.00 93.88 383 PRO A O 1
ATOM 3041 N N . LEU A 1 384 ? 16.063 -4.255 -28.477 1.00 93.00 384 LEU A N 1
ATOM 3042 C CA . LEU A 1 384 ? 16.513 -3.501 -29.650 1.00 93.00 384 LEU A CA 1
ATOM 3043 C C . LEU A 1 384 ? 17.997 -3.110 -29.559 1.00 93.00 384 LEU A C 1
ATOM 3045 O O . LEU A 1 384 ? 18.642 -2.948 -30.589 1.00 93.00 384 LEU A O 1
ATOM 3049 N N . LEU A 1 385 ? 18.544 -2.940 -28.352 1.00 92.06 385 LEU A N 1
ATOM 3050 C CA . LEU A 1 385 ? 19.967 -2.661 -28.173 1.00 92.06 385 LEU A CA 1
ATOM 3051 C C . LEU A 1 385 ? 20.810 -3.884 -28.547 1.00 92.06 385 LEU A C 1
ATOM 3053 O O . LEU A 1 385 ? 21.786 -3.738 -29.276 1.00 92.06 385 LEU A O 1
ATOM 3057 N N . ASP A 1 386 ? 20.382 -5.076 -28.123 1.00 92.06 386 ASP A N 1
ATOM 3058 C CA . ASP A 1 386 ? 21.036 -6.338 -28.483 1.00 92.06 386 ASP A CA 1
ATOM 3059 C C . ASP A 1 386 ? 20.934 -6.600 -29.995 1.00 92.06 386 ASP A C 1
ATOM 3061 O O . ASP A 1 386 ? 21.921 -6.951 -30.643 1.00 92.06 386 ASP A O 1
ATOM 3065 N N . GLU A 1 387 ? 19.757 -6.365 -30.587 1.00 93.12 387 GLU A N 1
ATOM 3066 C CA . GLU A 1 387 ? 19.562 -6.433 -32.041 1.00 93.12 387 GLU A CA 1
ATOM 3067 C C . GLU A 1 387 ? 20.502 -5.465 -32.770 1.00 93.12 387 GLU A C 1
ATOM 3069 O O . GLU A 1 387 ? 21.162 -5.844 -33.742 1.00 93.12 387 GLU A O 1
ATOM 3074 N N . TRP A 1 388 ? 20.617 -4.228 -32.281 1.00 93.19 388 TRP A N 1
ATOM 3075 C CA . TRP A 1 388 ? 21.503 -3.232 -32.871 1.00 93.19 388 TRP A CA 1
ATOM 3076 C C . TRP A 1 388 ? 22.979 -3.636 -32.757 1.00 93.19 388 TRP A C 1
ATOM 3078 O O . TRP A 1 388 ? 23.725 -3.500 -33.729 1.00 93.19 388 TRP A O 1
ATOM 3088 N N . ASP A 1 389 ? 23.404 -4.212 -31.633 1.00 94.12 389 ASP A N 1
ATOM 3089 C CA . ASP A 1 389 ? 24.755 -4.759 -31.476 1.00 94.12 389 ASP A CA 1
ATOM 3090 C C . ASP A 1 389 ? 25.038 -5.879 -32.497 1.00 94.12 389 ASP A C 1
ATOM 3092 O O . ASP A 1 389 ? 26.113 -5.919 -33.109 1.00 94.12 389 ASP A O 1
ATOM 3096 N N . GLU A 1 390 ? 24.065 -6.757 -32.766 1.00 92.94 390 GLU A N 1
ATOM 3097 C CA . GLU A 1 390 ? 24.180 -7.795 -33.797 1.00 92.94 390 GLU A CA 1
ATOM 3098 C C . GLU A 1 390 ? 24.228 -7.229 -35.223 1.00 92.94 390 GLU A C 1
ATOM 3100 O O . GLU A 1 390 ? 24.927 -7.768 -36.094 1.00 92.94 390 GLU A O 1
ATOM 3105 N N . GLU A 1 391 ? 23.468 -6.171 -35.502 1.00 93.38 391 GLU A N 1
ATOM 3106 C CA . GLU A 1 391 ? 23.513 -5.449 -36.774 1.00 93.38 391 GLU A CA 1
ATOM 3107 C C . GLU A 1 391 ? 24.886 -4.812 -37.000 1.00 93.38 391 GLU A C 1
ATOM 3109 O O . GLU A 1 391 ? 25.481 -4.978 -38.072 1.00 93.38 391 GLU A O 1
ATOM 3114 N N . LEU A 1 392 ? 25.425 -4.146 -35.975 1.00 91.75 392 LEU A N 1
ATOM 3115 C CA . LEU A 1 392 ? 26.753 -3.537 -35.996 1.00 91.75 392 LEU A CA 1
ATOM 3116 C C . LEU A 1 392 ? 27.841 -4.592 -36.220 1.00 91.75 392 LEU A C 1
ATOM 3118 O O . LEU A 1 392 ? 28.701 -4.413 -37.087 1.00 91.75 392 LEU A O 1
ATOM 3122 N N . ALA A 1 393 ? 27.779 -5.719 -35.506 1.00 93.31 393 ALA A N 1
ATOM 3123 C CA . ALA A 1 393 ? 28.743 -6.811 -35.637 1.00 93.31 393 ALA A CA 1
ATOM 3124 C C . ALA A 1 393 ? 28.761 -7.432 -37.045 1.00 93.31 393 ALA A C 1
ATOM 3126 O O . ALA A 1 393 ? 29.815 -7.848 -37.532 1.00 93.31 393 ALA A O 1
ATOM 3127 N N . ARG A 1 394 ? 27.608 -7.478 -37.724 1.00 92.94 394 ARG A N 1
ATOM 3128 C CA . ARG A 1 394 ? 27.477 -8.000 -39.095 1.00 92.94 394 ARG A CA 1
ATOM 3129 C C . ARG A 1 394 ? 27.756 -6.959 -40.182 1.00 92.94 394 ARG A C 1
ATOM 3131 O O . ARG A 1 394 ? 27.762 -7.314 -41.360 1.00 92.94 394 ARG A O 1
ATOM 3138 N N . GLY A 1 395 ? 27.982 -5.696 -39.816 1.00 90.12 395 GLY A N 1
ATOM 3139 C CA . GLY A 1 395 ? 28.122 -4.595 -40.770 1.00 90.12 395 GLY A CA 1
ATOM 3140 C C . GLY A 1 395 ? 26.832 -4.323 -41.549 1.00 90.12 395 GLY A C 1
ATOM 3141 O O . GLY A 1 395 ? 26.893 -3.957 -42.726 1.00 90.12 395 GLY A O 1
ATOM 3142 N N . ALA A 1 396 ? 25.672 -4.551 -40.924 1.00 82.50 396 ALA A N 1
ATOM 3143 C CA . ALA A 1 396 ? 24.378 -4.384 -41.562 1.00 82.50 396 ALA A CA 1
ATOM 3144 C C . ALA A 1 396 ? 24.143 -2.917 -41.966 1.00 82.50 396 ALA A C 1
ATOM 3146 O O . ALA A 1 396 ? 24.214 -1.974 -41.184 1.00 82.50 396 ALA A O 1
ATOM 3147 N N . SER A 1 397 ? 23.892 -2.755 -43.257 1.00 79.12 397 SER A N 1
ATOM 3148 C CA . SER A 1 397 ? 23.329 -1.607 -43.946 1.00 79.12 397 SER A CA 1
ATOM 3149 C C . SER A 1 397 ? 21.859 -1.309 -43.668 1.00 79.12 397 SER A C 1
ATOM 3151 O O . SER A 1 397 ? 21.060 -2.200 -43.942 1.00 79.12 397 SER A O 1
ATOM 3153 N N . ALA A 1 398 ? 21.440 -0.068 -43.393 1.00 72.56 398 ALA A N 1
ATOM 3154 C CA . ALA A 1 398 ? 20.055 0.329 -43.706 1.00 72.56 398 ALA A CA 1
ATOM 3155 C C . ALA A 1 398 ? 19.717 0.072 -45.196 1.00 72.56 398 ALA A C 1
ATOM 3157 O O . ALA A 1 398 ? 18.574 -0.181 -45.554 1.00 72.56 398 ALA A O 1
ATOM 3158 N N . ALA A 1 399 ? 20.731 0.078 -46.073 1.00 69.12 399 ALA A N 1
ATOM 3159 C CA . ALA A 1 399 ? 20.602 -0.273 -47.486 1.00 69.12 399 ALA A CA 1
ATOM 3160 C C . ALA A 1 399 ? 20.597 -1.792 -47.773 1.00 69.12 399 ALA A C 1
ATOM 3162 O O . ALA A 1 399 ? 20.318 -2.182 -48.902 1.00 69.12 399 ALA A O 1
ATOM 3163 N N . THR A 1 400 ? 20.933 -2.645 -46.798 1.00 63.16 400 THR A N 1
ATOM 3164 C CA . THR A 1 400 ? 20.955 -4.117 -46.945 1.00 63.16 400 THR A CA 1
ATOM 3165 C C . THR A 1 400 ? 19.800 -4.813 -46.224 1.00 63.16 400 THR A C 1
ATOM 3167 O O . THR A 1 400 ? 19.669 -6.028 -46.332 1.00 63.16 400 THR A O 1
ATOM 3170 N N . GLN A 1 401 ? 18.973 -4.062 -45.493 1.00 60.09 401 GLN A N 1
ATOM 3171 C CA . GLN A 1 401 ? 17.719 -4.522 -44.896 1.00 60.09 401 GLN A CA 1
ATOM 3172 C C . GLN A 1 401 ? 16.577 -4.349 -45.915 1.00 60.09 401 GLN A C 1
ATOM 3174 O O . GLN A 1 401 ? 15.774 -3.424 -45.812 1.00 60.09 401 GLN A O 1
ATOM 3179 N N . SER A 1 402 ? 16.545 -5.185 -46.958 1.00 50.66 402 SER A N 1
ATOM 3180 C CA . SER A 1 402 ? 15.446 -5.235 -47.941 1.00 50.66 402 SER A CA 1
ATOM 3181 C C . SER A 1 402 ? 14.896 -6.638 -48.097 1.00 50.66 402 SER A C 1
ATOM 3183 O O . SER A 1 402 ? 15.743 -7.534 -48.329 1.00 50.66 402 SER A O 1
#

pLDDT: mean 78.78, std 24.36, range [27.61, 98.88]

Sequence (402 aa):
MGWSMLFTVLSFVASLSGFLGARAIRDARWRFYLKLSLPLISLLFACAAWGCFWVARGWSILGLLTLSSACLLWILALGAFHWGISELYDRLERRYPELRSGPFSYLMDGIRTRRLHGSDGNAVNSSLHSPRESKVSPMPPRTGLFPNVIEMNHQARRRLGCCVYLVHDGDDWMLIDIGYQDTLDDILGLIRQLDFRLANCRYLVATHADVDHIQGLKRAKELMPQAQVVGHPQAEGLLREGERIMTYAEITAQGISIDLPQVGFDRTIDEGDVLTLGNLKLEVWHTPGHAPAQLSFRMGNLLFSGDNIYRDGCVGNIDAHHGSDLPAFIKSLERIKKGDVEWLLPSHGPVFRKDNKMLQKTIDRLTEYQHMADFGTCAVDWPLLDEWDEELARGASAATQS

Radius of gyration: 29.88 Å; Cα contacts (8 Å, |Δi|>4): 568; chains: 1; bounding box: 57×85×75 Å

Mean predicted aligned error: 16.26 Å

Nearest PDB structures (foldseek):
  6dr8-assembly1_A  TM=7.750E-01  e=1.216E-15  Cronobacter sakazakii
  6dn4-assembly1_A  TM=6.902E-01  e=1.357E-14  Cronobacter sakazakii
  6u10-assembly1_A  TM=6.482E-01  e=4.400E-14  Stenotrophomonas maltophilia K279a
  1k07-assembly1_A  TM=7.462E-01  e=3.223E-12  Fluoribacter gormanii
  1l9y-assembly2_B  TM=6.998E-01  e=8.762E-12  Fluoribacter gormanii

Foldseek 3Di:
DVPVVVVVVVVVVVVVCVVCVVPQPPDPVVVVVCVPVVVLVVVLVVLLVVLVVCVVVVNPVVSVVSVVVSVVVVVVVVVVVVVVVVVVVVVVCVVDVVVCPDPCVVVVVVVVVVVVPDDDDDDDDDDDDDDDDPPPDQQDDQPAPDVQKGWQCVLVVHDLFFTWIWGADPQAIEIEFQFALVSNVVSVVNCVSNVRDLQRYAEHEYQAQACRRPQNVVVSCVSNVNHFYEFAPVSQVCLQVVPCFLNVCDDVVVPHHHDRHRDHTPD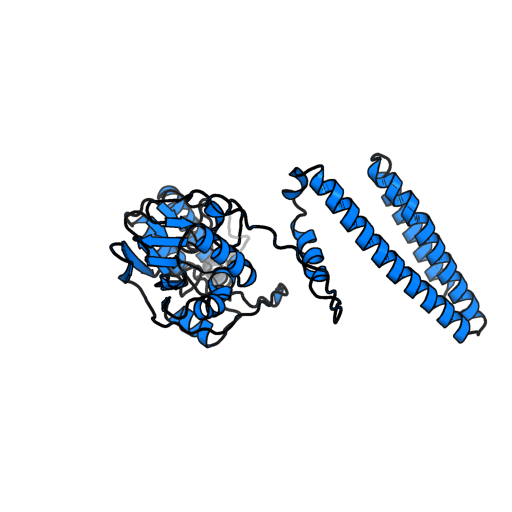YDEAQDWDDHPPWIWGWHQQAALANRGIWTDTPQEIAREQLADPQLDGHDADVSNPGALVSSLVSLVVVLPDNHQWYNYRDDDIDGDDSVSSVVSSVVSVVLLQDCVSPPNHVYHVVVVVVVVCVVVVNDPVNPD

Solvent-accessible surface area (backbone atoms only — not comparable to full-atom values): 22019 Å² total; per-residue (Å²): 122,74,68,63,57,53,52,54,52,53,54,51,50,55,51,51,52,52,58,50,53,74,69,46,79,85,46,80,76,50,60,56,56,52,67,62,48,53,62,57,54,53,51,51,52,52,51,52,54,51,23,52,53,35,42,75,71,72,41,57,70,64,17,51,54,50,45,52,52,53,51,51,53,47,54,52,49,50,51,52,50,55,51,53,50,51,58,53,44,60,54,46,47,76,73,43,68,74,70,74,78,46,101,61,57,79,71,51,56,72,58,58,62,58,69,78,77,60,90,84,81,88,78,91,77,92,72,88,79,74,87,74,81,79,75,78,70,78,67,66,79,86,57,55,77,46,92,53,30,33,39,51,32,69,58,65,74,45,87,73,66,47,46,28,36,42,39,45,39,90,75,39,30,32,32,41,27,52,17,36,55,86,42,33,63,60,52,55,51,49,42,48,53,68,72,47,55,61,87,35,32,50,35,42,30,38,34,39,54,38,38,56,34,39,34,15,42,44,61,50,38,74,74,24,70,80,24,39,32,31,29,24,60,62,29,36,51,35,32,55,71,45,55,35,49,58,15,67,23,36,37,74,95,77,72,42,76,51,86,62,66,60,39,71,53,77,41,71,48,52,67,76,36,71,53,76,45,82,92,47,57,32,40,31,39,65,37,25,15,39,33,71,32,20,33,24,38,36,42,83,47,35,26,40,38,26,48,60,51,35,78,87,48,51,56,40,69,86,40,48,86,36,45,16,35,52,72,42,33,44,54,31,50,52,51,58,56,72,44,84,49,48,32,39,37,22,30,50,74,67,65,37,71,64,48,60,69,50,50,47,54,36,40,55,53,49,56,54,42,29,48,30,71,92,46,52,86,40,24,81,51,42,66,66,58,58,52,47,52,54,34,60,74,69,66,65,42,85,88,68,70,121

Secondary structure (DSSP, 8-state):
-HHHHHHHHHHHHHHHHHHHHHHHTT-TTHHHHHHHHHHHHHHHHHHHHHHHHHHHTT-HHHHHHHHHHHHHHHHHHHHHHHHHHHHHHHHHHTT-GGGGGSTTTHHHHHHHGGGSSS------------------PPPPP---SBTTEEEHHHHHTS--SS--EEEEETTEEEEE----HHHHHHHHHHHHHTT--GGGEEEEE-SS--HHHHTTHHHHHHH-TTSEEEE-HHHHHHHHHT--TTTTSEEGGGTEE--------SEE--TT-EEEETTEEEEEEE--SSSTT-EEEEETTEEEEETS--TTS--S---GGGT--HHHHHHHHHHHHHS---EEEESSS--EE--HHHHHHHHHHHHHHTT-GGGGGG-S--HHHHHHHHHHHHT--TTT--